Protein 6VWO (pdb70)

Nearest PDB structures (foldseek):
  6vwo-assembly1_A-2  TM=1.003E+00  e=1.305E-88  Escherichia coli K-12
  6vwp-assembly2_C  TM=9.942E-01  e=3.972E-79  Escherichia coli K-12
  6vwp-assembly2_F  TM=9.816E-01  e=2.322E-77  Escherichia coli K-12
  6vwp-assembly2_E  TM=9.776E-01  e=3.978E-77  Escherichia coli K-12
  6vwp-assembly2_D  TM=9.928E-01  e=1.672E-76  Escherichia coli K-12

Solvent-accessible surface area: 16676 Å² total; per-residue (Å²): 127,12,44,0,0,0,0,2,7,1,14,0,8,0,7,0,128,7,89,87,117,5,19,143,132,24,65,15,51,59,20,39,5,55,60,16,105,94,108,45,0,82,50,0,32,85,20,0,80,145,117,139,53,47,76,87,57,54,1,0,8,24,0,1,11,0,0,3,0,1,1,29,25,23,96,51,71,0,0,2,0,0,0,14,24,62,134,68,134,150,57,38,49,3,87,87,0,66,85,26,14,16,116,104,8,24,32,134,80,24,15,39,11,136,16,80,5,0,46,7,0,0,0,30,10,136,102,49,86,38,2,45,0,10,4,8,33,63,6,3,55,0,96,18,138,28,6,20,55,98,3,0,34,36,10,9,0,0,0,2,2,1,32,2,55,59,40,93,140,83,34,24,0,37,116,0,4,72,63,0,2,86,34,0,100,134,83,83,9,14,4,0,3,4,9,5,21,83,73,21,0,57,141,74,40,142,120,11,34,87,13,0,107,77,44,11,5,0,0,4,8,61,56,70,17,0,78,15,1,12,59,56,100,48,14,6,57,0,0,33,83,0,5,87,26,8,18,0,0,1,0,17,0,50,124,89,4,3,26,1,0,0,9,0,12,38,146,22,74,164,156,14,153,97,112,72,58,120,43,62,43,83,88,14,1,60,50,4,57,0,56,0,0,38,87,126,49,16,178,89,44,46,81,2,16,1,39,42,56,37,136,28,67,55,140,91,172,75,122,15,66,16,17,18,31,35,0,0,0,0,0,0,0,50,13,4,6,32,10,34,115,100,120,80,102,174,228,74,61,32,9,1,100,21,6,0,14,111,2,0,118,37,0,9,86,0,16,46,47,0,30,66,45,38,25,6,2,1,101,187,25,54,160

B-factor: mean 46.05, std 16.53, range [21.22, 147.89]

Secondary structure (DSSP, 8-state):
---EEEE---EEEEEEE--HHHHHHTT--TT-EEE--HHHHHHHHHHHHHTT-EEEEEE--HHHHHHHHHHHHH-S-EEEESEEESS--TTSHHHHHHHHS-TTEE-TTPEEESS--EEEEEEE-TTS-EEEEEE-TTTT---GGGS-HHHHHT-S-EEEEGGGG---TT-SHHHHHHHHHHHHHHTTPPEEEE---HHHHTT-HHHHHHHHHHH-SEEEEEHHHHHHHHS-SSHHHHHHHHTTT-SEEEEE-GGG-EEEEEEEEGGG----SSPPPPSSSTTTTTTTTSBPB-GGG-SSEEEEEEEE--SS-SS---S--TTHHHHHHHHHHHHHHHHHHHHHT-----S-SSBHHHHHHHHHHHHHHHHTSSSSS-SS---

Organism: Escherichia coli (strain K12) (NCBI:txid83333)

Radius of gyration: 20.09 Å; Cα contacts (8 Å, |Δi|>4): 888; chains: 1; bounding box: 47×52×55 Å

GO terms:
  GO:0008906 inosine kinase activity (F, EXP)
  GO:0106366 guanosine kinase activity (F, EXP)
  GO:0005515 protein binding (F, IPI)
  GO:0097216 guanosine tetraphosphate binding (F, IDA)
  GO:0008906 inosine kinase activity (F, IDA)
  GO:0106366 guanosine kinase activity (F, IDA)
  GO:0032263 GMP salvage (P, IMP)
  GO:0032264 IMP salvage (P, IMP)

InterPro domains:
  IPR002173 Carbohydrate/purine kinase, PfkB, conserved site [PS00584] (352-365)
  IPR011611 Carbohydrate kinase PfkB [PF00294] (138-293)
  IPR029056 Ribokinase-like [G3DSA:3.40.1190.20] (35-417)
  IPR029056 Ribokinase-like [SSF53613] (36-416)
  IPR046405 Guanosine-inosine kinase [MF_02246] (1-434)
  IPR046405 Guanosine-inosine kinase [NF011655] (1-434)
  IPR052700 Carbohydrate kinase PfkB-like [PTHR43320] (29-299)

Sequence (383 aa):
AAWVVGIDQTLVDIEAKVDDEFIERYGLSAGHSLVIEDDVAEALYQELKQKNLITHQFAGGTIGNTMHNYSVLADDRSVLLGVMCSNIEIGSYAYRYLCNTSSRTDLNYLQGVDGPIGRCFTLIGESGERTFAISPGHMNQLRAESIPEDVIAGASALVLTSYLVRCKPGEPMPEATMKAIEYAKKYNVPVVLTLGTKFVIAENPQWWQQFLKDHVSILAMNEDEAEALTGESDPLLASDKALDWVDLVLCTAGPIGLYMAGFTEDEAKRKTQHPLLPGAIAEFNQYEFSRAMRHKDCQNPLRVYSHIAPYMGGPEKIMNTNGAGDGALAALLHDITANSYHRSNVKFTWLTYSSLAQVCKYANRVSYQVLNQHSPRLTRGLP

Structure (mmCIF, N/CA/C/O backbone):
data_6VWO
#
_entry.id   6VWO
#
_cell.length_a   118.117
_cell.length_b   118.117
_cell.length_c   75.447
_cell.angle_alpha   90.000
_cell.angle_beta   90.000
_cell.angle_gamma   120.000
#
_symmetry.space_group_name_H-M   'P 32 2 1'
#
loop_
_entity.id
_entity.type
_entity.pdbx_description
1 polymer 'Inosine-guanosine kinase'
2 non-polymer "ADENOSINE-5'-DIPHOSPHATE"
3 non-polymer GUANOSINE
4 non-polymer 'POTASSIUM ION'
5 non-polymer 'MAGNESIUM ION'
6 water water
#
loop_
_atom_site.group_PDB
_atom_site.id
_atom_site.type_symbol
_atom_site.label_atom_id
_atom_site.label_alt_id
_atom_site.label_comp_id
_atom_site.label_asym_id
_atom_site.label_entity_id
_atom_site.label_seq_id
_atom_site.pdbx_PDB_ins_code
_atom_site.Cartn_x
_atom_site.Cartn_y
_atom_site.Cartn_z
_atom_site.occupancy
_atom_site.B_iso_or_equiv
_atom_site.auth_seq_id
_atom_site.auth_comp_id
_atom_site.auth_asym_id
_atom_site.auth_atom_id
_atom_site.pdbx_PDB_model_num
ATOM 1 N N . ALA A 1 36 ? 22.128 52.238 20.045 1.00 70.09 33 ALA A N 1
ATOM 2 C CA . ALA A 1 36 ? 22.407 52.275 18.621 1.00 74.46 33 ALA A CA 1
ATOM 3 C C . ALA A 1 36 ? 23.726 51.557 18.316 1.00 65.80 33 ALA A C 1
ATOM 4 O O . ALA A 1 36 ? 23.866 50.933 17.265 1.00 68.79 33 ALA A O 1
ATOM 11 N N . ALA A 1 37 ? 24.685 51.623 19.246 1.00 64.68 34 ALA A N 1
ATOM 12 C CA . ALA A 1 37 ? 25.999 51.011 19.070 1.00 55.49 34 ALA A CA 1
ATOM 13 C C . ALA A 1 37 ? 26.300 50.052 20.220 1.00 49.97 34 ALA A C 1
ATOM 14 O O . ALA A 1 37 ? 26.015 50.355 21.384 1.00 45.71 34 ALA A O 1
ATOM 21 N N . TRP A 1 38 ? 26.870 48.889 19.891 1.00 38.69 35 TRP A N 1
ATOM 22 C CA . TRP A 1 38 ? 27.206 47.904 20.912 1.00 39.30 35 TRP A CA 1
ATOM 23 C C . TRP A 1 38 ? 28.295 46.961 20.408 1.00 38.60 35 TRP A C 1
ATOM 24 O O . TRP A 1 38 ? 28.597 46.891 19.215 1.00 36.01 35 TRP A O 1
ATOM 45 N N . VAL A 1 39 ? 28.900 46.248 21.339 1.00 36.49 36 VAL A N 1
ATOM 46 C CA . VAL A 1 39 ? 29.953 45.288 21.041 1.00 33.30 36 VAL A CA 1
ATOM 47 C C . VAL A 1 39 ? 29.446 43.918 21.457 1.00 29.96 36 VAL A C 1
ATOM 48 O O . VAL A 1 39 ? 28.624 43.798 22.365 1.00 32.13 36 VAL A O 1
ATOM 61 N N . VAL A 1 40 ? 29.891 42.881 20.747 1.00 30.20 37 VAL A N 1
ATOM 62 C CA . VAL A 1 40 ? 29.459 41.513 21.018 1.00 26.85 37 VAL A CA 1
ATOM 63 C C . VAL A 1 40 ? 30.686 40.644 21.272 1.00 31.83 37 VAL A C 1
ATOM 64 O O . VAL A 1 40 ? 31.709 40.788 20.589 1.00 30.82 37 VAL A O 1
ATOM 77 N N . GLY A 1 41 ? 30.572 39.750 22.238 1.00 32.77 38 GLY A N 1
ATOM 78 C CA . GLY A 1 41 ? 31.651 38.831 22.566 1.00 29.19 38 GLY A CA 1
ATOM 79 C C . GLY A 1 41 ? 31.150 37.418 22.753 1.00 29.04 38 GLY A C 1
ATOM 80 O O . GLY A 1 41 ? 30.002 37.187 23.136 1.00 30.85 38 GLY A O 1
ATOM 84 N N . ILE A 1 42 ? 32.024 36.459 22.477 1.00 29.01 39 ILE A N 1
ATOM 85 C CA . ILE A 1 42 ? 31.750 35.056 22.755 1.00 25.62 39 ILE A CA 1
ATOM 86 C C . ILE A 1 42 ? 32.714 34.596 23.842 1.00 29.45 39 ILE A C 1
ATOM 87 O O . ILE A 1 42 ? 33.934 34.746 23.697 1.00 30.48 39 ILE A O 1
ATOM 103 N N . ASP A 1 43 ? 32.182 34.004 24.893 1.00 32.73 40 ASP A N 1
ATOM 104 C CA . ASP A 1 43 ? 33.007 33.466 25.945 1.00 31.50 40 ASP A CA 1
ATOM 105 C C . ASP A 1 43 ? 32.556 32.063 26.300 1.00 31.57 40 ASP A C 1
ATOM 106 O O . ASP A 1 43 ? 31.446 31.630 25.980 1.00 31.01 40 ASP A O 1
ATOM 115 N N . GLN A 1 44 ? 33.448 31.363 26.983 1.00 30.61 41 GLN A N 1
ATOM 116 C CA . GLN A 1 44 ? 33.105 30.168 27.739 1.00 29.31 41 GLN A CA 1
ATOM 117 C C . GLN A 1 44 ? 32.654 30.651 29.113 1.00 31.23 41 GLN A C 1
ATOM 118 O O . GLN A 1 44 ? 33.447 31.243 29.849 1.00 30.14 41 GLN A O 1
ATOM 132 N N . THR A 1 45 ? 31.379 30.439 29.443 1.00 30.33 42 THR A N 1
ATOM 133 C CA . THR A 1 45 ? 30.840 30.964 30.693 1.00 30.09 42 THR A CA 1
ATOM 134 C C . THR A 1 45 ? 31.559 30.333 31.877 1.00 28.35 42 THR A C 1
ATOM 135 O O . THR A 1 45 ? 31.498 29.114 32.077 1.00 30.75 42 THR A O 1
ATOM 146 N N . LEU A 1 46 ? 32.217 31.175 32.681 1.00 31.13 43 LEU A N 1
ATOM 147 C CA . LEU A 1 46 ? 33.098 30.748 33.755 1.00 30.88 43 LEU A CA 1
ATOM 148 C C . LEU A 1 46 ? 32.878 31.598 35.000 1.00 29.03 43 LEU A C 1
ATOM 149 O O . LEU A 1 46 ? 32.768 32.824 34.906 1.00 28.56 43 LEU A O 1
ATOM 165 N N . VAL A 1 47 ? 32.846 30.944 36.156 1.00 28.50 44 VAL A N 1
ATOM 166 C CA . VAL A 1 47 ? 33.009 31.597 37.453 1.00 30.30 44 VAL A CA 1
ATOM 167 C C . VAL A 1 47 ? 34.424 31.333 37.947 1.00 30.59 44 VAL A C 1
ATOM 168 O O . VAL A 1 47 ? 34.897 30.190 37.904 1.00 32.29 44 VAL A O 1
ATOM 181 N N . ASP A 1 48 ? 35.100 32.385 38.398 1.00 30.83 45 ASP A N 1
ATOM 182 C CA . ASP A 1 48 ? 36.424 32.266 38.999 1.00 26.04 45 ASP A CA 1
ATOM 183 C C . ASP A 1 48 ? 36.314 31.969 40.492 1.00 31.50 45 ASP A C 1
ATOM 184 O O . ASP A 1 48 ? 35.604 32.670 41.232 1.00 29.78 45 ASP A O 1
ATOM 193 N N . ILE A 1 49 ? 37.032 30.938 40.929 1.00 29.49 46 ILE A N 1
ATOM 194 C CA . ILE A 1 49 ? 37.150 30.545 42.332 1.00 29.73 46 ILE A CA 1
ATOM 195 C C . ILE A 1 49 ? 38.623 30.701 42.689 1.00 34.38 46 ILE A C 1
ATOM 196 O O . ILE A 1 49 ? 39.463 29.935 42.200 1.00 32.36 46 ILE A O 1
ATOM 212 N N . GLU A 1 50 ? 38.943 31.687 43.520 1.00 33.09 47 GLU A N 1
ATOM 213 C CA . GLU A 1 50 ? 40.328 32.082 43.760 1.00 31.03 47 GLU A CA 1
ATOM 214 C C . GLU A 1 50 ? 40.814 31.571 45.107 1.00 32.00 47 GLU A C 1
ATOM 215 O O . GLU A 1 50 ? 40.058 31.523 46.081 1.00 31.95 47 GLU A O 1
ATOM 227 N N . ALA A 1 51 ? 42.076 31.158 45.142 1.00 32.50 48 ALA A N 1
ATOM 228 C CA . ALA A 1 51 ? 42.683 30.634 46.361 1.00 36.91 48 ALA A CA 1
ATOM 229 C C . ALA A 1 51 ? 44.190 30.800 46.267 1.00 40.20 48 ALA A C 1
ATOM 230 O O . ALA A 1 51 ? 44.761 30.727 45.170 1.00 40.19 48 ALA A O 1
ATOM 237 N N . LYS A 1 52 ? 44.818 31.074 47.411 1.00 37.17 49 LYS A N 1
ATOM 238 C CA . LYS A 1 52 ? 46.270 31.020 47.540 1.00 41.10 49 LYS A CA 1
ATOM 239 C C . LYS A 1 52 ? 46.650 29.645 48.078 1.00 45.50 49 LYS A C 1
ATOM 240 O O . LYS A 1 52 ? 46.041 29.168 49.038 1.00 44.66 49 LYS A O 1
ATOM 259 N N . VAL A 1 53 ? 47.638 29.003 47.449 1.00 43.59 50 VAL A N 1
ATOM 260 C CA . VAL A 1 53 ? 47.978 27.614 47.738 1.00 52.63 50 VAL A CA 1
ATOM 261 C C . VAL A 1 53 ? 49.490 27.422 47.688 1.00 55.16 50 VAL A C 1
ATOM 262 O O . VAL A 1 53 ? 50.237 28.279 47.206 1.00 52.56 50 VAL A O 1
ATOM 275 N N . ASP A 1 54 ? 49.928 26.257 48.184 1.00 58.15 51 ASP A N 1
ATOM 276 C CA . ASP A 1 54 ? 51.328 25.879 48.224 1.00 57.30 51 ASP A CA 1
ATOM 277 C C . ASP A 1 54 ? 51.783 25.349 46.868 1.00 58.79 51 ASP A C 1
ATOM 278 O O . ASP A 1 54 ? 50.975 25.003 46.000 1.00 60.48 51 ASP A O 1
ATOM 287 N N . ASP A 1 55 ? 53.105 25.231 46.713 1.00 64.87 52 ASP A N 1
ATOM 288 C CA . ASP A 1 55 ? 53.651 24.566 45.535 1.00 61.58 52 ASP A CA 1
ATOM 289 C C . ASP A 1 55 ? 53.261 23.093 45.503 1.00 63.34 52 ASP A C 1
ATOM 290 O O . ASP A 1 55 ? 53.078 22.520 44.421 1.00 64.05 52 ASP A O 1
ATOM 299 N N . GLU A 1 56 ? 53.113 22.466 46.672 1.00 57.10 53 GLU A N 1
ATOM 300 C CA . GLU A 1 56 ? 52.697 21.068 46.701 1.00 64.46 53 GLU A CA 1
ATOM 301 C C . GLU A 1 56 ? 51.259 20.910 46.220 1.00 58.99 53 GLU A C 1
ATOM 302 O O . GLU A 1 56 ? 50.890 19.850 45.704 1.00 57.95 53 GLU A O 1
ATOM 314 N N . PHE A 1 57 ? 50.440 21.952 46.371 1.00 56.80 54 PHE A N 1
ATOM 315 C CA . PHE A 1 57 ? 49.065 21.892 45.886 1.00 53.90 54 PHE A CA 1
ATOM 316 C C . PHE A 1 57 ? 49.025 21.831 44.360 1.00 52.53 54 PHE A C 1
ATOM 317 O O . PHE A 1 57 ? 48.272 21.038 43.779 1.00 48.39 54 PHE A O 1
ATOM 334 N N . ILE A 1 58 ? 49.835 22.653 43.694 1.00 49.90 55 ILE A N 1
ATOM 335 C CA . ILE A 1 58 ? 49.828 22.684 42.234 1.00 53.34 55 ILE A CA 1
ATOM 336 C C . ILE A 1 58 ? 50.231 21.325 41.671 1.00 52.65 55 ILE A C 1
ATOM 337 O O . ILE A 1 58 ? 49.602 20.812 40.736 1.00 50.75 55 ILE A O 1
ATOM 353 N N . GLU A 1 59 ? 51.275 20.713 42.242 1.00 60.31 56 GLU A N 1
ATOM 354 C CA . GLU A 1 59 ? 51.748 19.424 41.747 1.00 58.27 56 GLU A CA 1
ATOM 355 C C . GLU A 1 59 ? 50.716 18.326 41.966 1.00 56.77 56 GLU A C 1
ATOM 356 O O . GLU A 1 59 ? 50.534 17.460 41.104 1.00 55.42 56 GLU A O 1
ATOM 368 N N . ARG A 1 60 ? 50.029 18.346 43.110 1.00 54.51 57 ARG A N 1
ATOM 369 C CA . ARG A 1 60 ? 49.131 17.253 43.456 1.00 51.99 57 ARG A CA 1
ATOM 370 C C . ARG A 1 60 ? 47.973 17.127 42.476 1.00 50.26 57 ARG A C 1
ATOM 371 O O . ARG A 1 60 ? 47.386 16.043 42.371 1.00 55.32 57 ARG A O 1
ATOM 392 N N . TYR A 1 61 ? 47.639 18.188 41.738 1.00 49.78 58 TYR A N 1
ATOM 393 C CA . TYR A 1 61 ? 46.538 18.145 40.782 1.00 54.97 58 TYR A CA 1
ATOM 394 C C . TYR A 1 61 ? 47.008 18.244 39.333 1.00 52.00 58 TYR A C 1
ATOM 395 O O . TYR A 1 61 ? 46.197 18.511 38.437 1.00 47.36 58 TYR A O 1
ATOM 413 N N . GLY A 1 62 ? 48.296 18.017 39.088 1.00 53.06 59 GLY A N 1
ATOM 414 C CA . GLY A 1 62 ? 48.793 17.894 37.735 1.00 56.28 59 GLY A CA 1
ATOM 415 C C . GLY A 1 62 ? 48.942 19.189 36.979 1.00 58.36 59 GLY A C 1
ATOM 416 O O . GLY A 1 62 ? 48.976 19.176 35.743 1.00 58.05 59 GLY A O 1
ATOM 420 N N . LEU A 1 63 ? 49.051 20.303 37.682 1.00 53.88 60 LEU A N 1
ATOM 421 C CA . LEU A 1 63 ? 49.076 21.624 37.081 1.00 55.29 60 LEU A CA 1
ATOM 422 C C . LEU A 1 63 ? 50.509 22.099 36.921 1.00 56.59 60 LEU A C 1
ATOM 423 O O . LEU A 1 63 ? 51.447 21.532 37.486 1.00 57.13 60 LEU A O 1
ATOM 439 N N . SER A 1 64 ? 50.666 23.163 36.134 1.00 57.19 61 SER A N 1
ATOM 440 C CA . SER A 1 64 ? 51.951 23.832 35.952 1.00 53.80 61 SER A CA 1
ATOM 441 C C . SER A 1 64 ? 51.746 25.321 36.162 1.00 52.03 61 SER A C 1
ATOM 442 O O . SER A 1 64 ? 50.792 25.896 35.621 1.00 50.54 61 SER A O 1
ATOM 450 N N . ALA A 1 65 ? 52.642 25.939 36.920 1.00 46.55 62 ALA A N 1
ATOM 451 C CA . ALA A 1 65 ? 52.499 27.346 37.247 1.00 43.18 62 ALA A CA 1
ATOM 452 C C . ALA A 1 65 ? 52.429 28.185 35.982 1.00 49.22 62 ALA A C 1
ATOM 453 O O . ALA A 1 65 ? 53.136 27.929 35.003 1.00 49.77 62 ALA A O 1
ATOM 460 N N . GLY A 1 66 ? 51.562 29.191 36.003 1.00 48.09 63 GLY A N 1
ATOM 461 C CA . GLY A 1 66 ? 51.427 30.110 34.897 1.00 47.16 63 GLY A CA 1
ATOM 462 C C . GLY A 1 66 ? 50.649 29.594 33.715 1.00 38.34 63 GLY A C 1
ATOM 463 O O . GLY A 1 66 ? 50.528 30.313 32.713 1.00 45.48 63 GLY A O 1
ATOM 467 N N . HIS A 1 67 ? 50.125 28.377 33.781 1.00 38.32 64 HIS A N 1
ATOM 468 C CA . HIS A 1 67 ? 49.325 27.827 32.699 1.00 37.96 64 HIS A CA 1
ATOM 469 C C . HIS A 1 67 ? 47.833 27.999 32.976 1.00 36.08 64 HIS A C 1
ATOM 470 O O . HIS A 1 67 ? 47.391 28.134 34.121 1.00 36.24 64 HIS A O 1
ATOM 484 N N . SER A 1 68 ? 47.063 27.940 31.908 1.00 30.42 65 SER A N 1
ATOM 485 C CA . SER A 1 68 ? 45.632 27.659 31.959 1.00 30.71 65 SER A CA 1
ATOM 486 C C . SER A 1 68 ? 45.460 26.248 31.412 1.00 34.60 65 SER A C 1
ATOM 487 O O . SER A 1 68 ? 45.713 25.996 30.225 1.00 35.49 65 SER A O 1
ATOM 495 N N . LEU A 1 69 ? 45.001 25.333 32.261 1.00 33.38 66 LEU A N 1
ATOM 496 C CA . LEU A 1 69 ? 44.867 23.929 31.895 1.00 35.94 66 LEU A CA 1
ATOM 497 C C . LEU A 1 69 ? 43.459 23.434 32.173 1.00 34.77 66 LEU A C 1
ATOM 498 O O . LEU A 1 69 ? 42.889 23.721 33.225 1.00 35.07 66 LEU A O 1
ATOM 514 N N . VAL A 1 70 ? 42.900 22.687 31.228 1.00 34.92 67 VAL A N 1
ATOM 515 C CA . VAL A 1 70 ? 41.632 22.007 31.465 1.00 34.23 67 VAL A CA 1
ATOM 516 C C . VAL A 1 70 ? 41.910 20.754 32.282 1.00 39.15 67 VAL A C 1
ATOM 517 O O . VAL A 1 70 ? 42.866 20.027 32.008 1.00 40.98 67 VAL A O 1
ATOM 530 N N . ILE A 1 71 ? 41.092 20.500 33.299 1.00 37.57 68 ILE A N 1
ATOM 531 C CA . ILE A 1 71 ? 41.268 19.327 34.148 1.00 36.40 68 ILE A CA 1
ATOM 532 C C . ILE A 1 71 ? 40.024 18.451 34.062 1.00 36.64 68 ILE A C 1
ATOM 533 O O . ILE A 1 71 ? 38.938 18.899 33.686 1.00 38.54 68 ILE A O 1
ATOM 549 N N . GLU A 1 72 ? 40.203 17.174 34.397 1.00 40.66 69 GLU A N 1
ATOM 550 C CA . GLU A 1 72 ? 39.102 16.226 34.391 1.00 42.97 69 GLU A CA 1
ATOM 551 C C . GLU A 1 72 ? 38.187 16.445 35.592 1.00 46.23 69 GLU A C 1
ATOM 552 O O . GLU A 1 72 ? 38.565 17.056 36.598 1.00 38.28 69 GLU A O 1
ATOM 564 N N . ASP A 1 73 ? 36.969 15.908 35.479 1.00 46.37 70 ASP A N 1
ATOM 565 C CA . ASP A 1 73 ? 35.941 16.163 36.483 1.00 46.10 70 ASP A CA 1
ATOM 566 C C . ASP A 1 73 ? 36.331 15.623 37.856 1.00 50.40 70 ASP A C 1
ATOM 567 O O . ASP A 1 73 ? 36.077 16.273 38.880 1.00 44.76 70 ASP A O 1
ATOM 576 N N . ASP A 1 74 ? 36.938 14.435 37.908 1.00 46.74 71 ASP A N 1
ATOM 577 C CA . ASP A 1 74 ? 37.296 13.864 39.205 1.00 47.48 71 ASP A CA 1
ATOM 578 C C . ASP A 1 74 ? 38.404 14.667 39.879 1.00 44.71 71 ASP A C 1
ATOM 579 O O . ASP A 1 74 ? 38.411 14.812 41.108 1.00 46.75 71 ASP A O 1
ATOM 588 N N . VAL A 1 75 ? 39.335 15.208 39.088 1.00 47.20 72 VAL A N 1
ATOM 589 C CA . VAL A 1 75 ? 40.379 16.066 39.640 1.00 41.85 72 VAL A CA 1
ATOM 590 C C . VAL A 1 75 ? 39.786 17.377 40.136 1.00 40.54 72 VAL A C 1
ATOM 591 O O . VAL A 1 75 ? 40.157 17.876 41.206 1.00 42.82 72 VAL A O 1
ATOM 604 N N . ALA A 1 76 ? 38.859 17.956 39.366 1.00 42.24 73 ALA A N 1
ATOM 605 C CA . ALA A 1 76 ? 38.222 19.205 39.778 1.00 39.37 73 ALA A CA 1
ATOM 606 C C . ALA A 1 76 ? 37.510 19.045 41.115 1.00 41.31 73 ALA A C 1
ATOM 607 O O . ALA A 1 76 ? 37.575 19.935 41.973 1.00 38.88 73 ALA A O 1
ATOM 614 N N . GLU A 1 77 ? 36.838 17.912 41.316 1.00 41.74 74 GLU A N 1
ATOM 615 C CA . GLU A 1 77 ? 36.107 17.706 42.565 1.00 47.24 74 GLU A CA 1
ATOM 616 C C . GLU A 1 77 ? 37.059 17.574 43.747 1.00 45.36 74 GLU A C 1
ATOM 617 O O . GLU A 1 77 ? 36.836 18.183 44.800 1.00 45.32 74 GLU A O 1
ATOM 629 N N . ALA A 1 78 ? 38.141 16.805 43.591 1.00 41.42 75 ALA A N 1
ATOM 630 C CA . ALA A 1 78 ? 39.113 16.689 44.679 1.00 50.23 75 ALA A CA 1
ATOM 631 C C . ALA A 1 78 ? 39.771 18.034 44.971 1.00 47.43 75 ALA A C 1
ATOM 632 O O . ALA A 1 78 ? 39.968 18.407 46.136 1.00 40.63 75 ALA A O 1
ATOM 639 N N . LEU A 1 79 ? 40.142 18.765 43.919 1.00 41.08 76 LEU A N 1
ATOM 640 C CA . LEU A 1 79 ? 40.737 20.084 44.091 1.00 39.48 76 LEU A CA 1
ATOM 641 C C . LEU A 1 79 ? 39.779 21.012 44.820 1.00 36.21 76 LEU A C 1
ATOM 642 O O . LEU A 1 79 ? 40.164 21.710 45.761 1.00 39.39 76 LEU A O 1
ATOM 658 N N . TYR A 1 80 ? 38.520 21.017 44.399 1.00 35.57 77 TYR A N 1
ATOM 659 C CA . TYR A 1 80 ? 37.518 21.877 45.018 1.00 42.87 77 TYR A CA 1
ATOM 660 C C . TYR A 1 80 ? 37.275 21.481 46.468 1.00 43.38 77 TYR A C 1
ATOM 661 O O . TYR A 1 80 ? 37.273 22.330 47.363 1.00 38.40 77 TYR A O 1
ATOM 679 N N . GLN A 1 81 ? 37.067 20.189 46.713 1.00 46.41 78 GLN A N 1
ATOM 680 C CA . GLN A 1 81 ? 36.812 19.709 48.069 1.00 47.18 78 GLN A CA 1
ATOM 681 C C . GLN A 1 81 ? 37.963 20.071 49.001 1.00 47.02 78 GLN A C 1
ATOM 682 O O . GLN A 1 81 ? 37.743 20.430 50.163 1.00 44.44 78 GLN A O 1
ATOM 696 N N . GLU A 1 82 ? 39.200 20.030 48.501 1.00 38.69 79 GLU A N 1
ATOM 697 C CA . GLU A 1 82 ? 40.326 20.403 49.344 1.00 44.92 79 GLU A CA 1
ATOM 698 C C . GLU A 1 82 ? 40.338 21.903 49.640 1.00 49.84 79 GLU A C 1
ATOM 699 O O . GLU A 1 82 ? 40.699 22.321 50.749 1.00 47.40 79 GLU A O 1
ATOM 711 N N . LEU A 1 83 ? 39.962 22.734 48.662 1.00 40.33 80 LEU A N 1
ATOM 712 C CA . LEU A 1 83 ? 39.915 24.175 48.906 1.00 37.93 80 LEU A CA 1
ATOM 713 C C . LEU A 1 83 ? 38.883 24.522 49.974 1.00 42.98 80 LEU A C 1
ATOM 714 O O . LEU A 1 83 ? 39.111 25.407 50.813 1.00 44.58 80 LEU A O 1
ATOM 730 N N . LYS A 1 84 ? 37.725 23.862 49.928 1.00 41.60 81 LYS A N 1
ATOM 731 C CA . LYS A 1 84 ? 36.696 24.074 50.939 1.00 49.20 81 LYS A CA 1
ATOM 732 C C . LYS A 1 84 ? 37.138 23.515 52.289 1.00 52.27 81 LYS A C 1
ATOM 733 O O . LYS A 1 84 ? 37.116 24.222 53.304 1.00 48.26 81 LYS A O 1
ATOM 752 N N . GLN A 1 85 ? 37.570 22.255 52.310 1.00 51.19 82 GLN A N 1
ATOM 753 C CA . GLN A 1 85 ? 38.014 21.633 53.552 1.00 51.16 82 GLN A CA 1
ATOM 754 C C . GLN A 1 85 ? 38.990 22.532 54.299 1.00 57.51 82 GLN A C 1
ATOM 755 O O . GLN A 1 85 ? 38.849 22.758 55.507 1.00 52.71 82 GLN A O 1
ATOM 769 N N . LYS A 1 86 ? 39.984 23.060 53.595 1.00 45.73 83 LYS A N 1
ATOM 770 C CA . LYS A 1 86 ? 41.026 23.850 54.223 1.00 44.84 83 LYS A CA 1
ATOM 771 C C . LYS A 1 86 ? 40.723 25.342 54.215 1.00 43.05 83 LYS A C 1
ATOM 772 O O . LYS A 1 86 ? 41.619 26.144 54.511 1.00 43.95 83 LYS A O 1
ATOM 791 N N . ASN A 1 87 ? 39.484 25.727 53.902 1.00 43.98 84 ASN A N 1
ATOM 792 C CA . ASN A 1 87 ? 39.061 27.130 53.887 1.00 44.20 84 ASN A CA 1
ATOM 793 C C . ASN A 1 87 ? 40.080 28.014 53.166 1.00 48.04 84 ASN A C 1
ATOM 794 O O . ASN A 1 87 ? 40.533 29.039 53.678 1.00 45.18 84 ASN A O 1
ATOM 805 N N . LEU A 1 88 ? 40.429 27.625 51.938 1.00 42.31 85 LEU A N 1
ATOM 806 C CA . LEU A 1 88 ? 41.412 28.375 51.166 1.00 43.16 85 LEU A CA 1
ATOM 807 C C . LEU A 1 88 ? 40.797 29.329 50.140 1.00 38.83 85 LEU A C 1
ATOM 808 O O . LEU A 1 88 ? 41.522 30.155 49.583 1.00 39.33 85 LEU A O 1
ATOM 824 N N . ILE A 1 89 ? 39.494 29.244 49.882 1.00 38.07 86 ILE A N 1
ATOM 825 C CA . ILE A 1 89 ? 38.870 30.099 48.872 1.00 36.50 86 ILE A CA 1
ATOM 826 C C . ILE A 1 89 ? 38.808 31.523 49.408 1.00 44.02 86 ILE A C 1
ATOM 827 O O . ILE A 1 89 ? 38.211 31.787 50.457 1.00 39.64 86 ILE A O 1
ATOM 843 N N . THR A 1 90 ? 39.422 32.452 48.690 1.00 34.37 87 THR A N 1
ATOM 844 C CA . THR A 1 90 ? 39.444 33.851 49.100 1.00 35.36 87 THR A CA 1
ATOM 845 C C . THR A 1 90 ? 38.395 34.700 48.397 1.00 42.21 87 THR A C 1
ATOM 846 O O . THR A 1 90 ? 37.913 35.671 48.982 1.00 36.52 87 THR A O 1
ATOM 857 N N . HIS A 1 91 ? 38.040 34.371 47.158 1.00 35.80 88 HIS A N 1
ATOM 858 C CA . HIS A 1 91 ? 37.080 35.152 46.382 1.00 43.66 88 HIS A CA 1
ATOM 859 C C . HIS A 1 91 ? 36.379 34.225 45.399 1.00 35.46 88 HIS A C 1
ATOM 860 O O . HIS A 1 91 ? 36.956 33.224 44.962 1.00 31.74 88 HIS A O 1
ATOM 874 N N . GLN A 1 92 ? 35.130 34.546 45.066 1.00 31.96 89 GLN A N 1
ATOM 875 C CA . GLN A 1 92 ? 34.420 33.933 43.949 1.00 35.34 89 GLN A CA 1
ATOM 876 C C . GLN A 1 92 ? 33.738 35.031 43.150 1.00 33.93 89 GLN A C 1
ATOM 877 O O . GLN A 1 92 ? 33.117 35.930 43.725 1.00 32.40 89 GLN A O 1
ATOM 891 N N . PHE A 1 93 ? 33.835 34.964 41.821 1.00 29.54 90 PHE A N 1
ATOM 892 C CA . PHE A 1 93 ? 33.253 36.024 41.015 1.00 27.37 90 PHE A CA 1
ATOM 893 C C . PHE A 1 93 ? 33.205 35.560 39.563 1.00 28.13 90 PHE A C 1
ATOM 894 O O . PHE A 1 93 ? 34.043 34.760 39.130 1.00 28.98 90 PHE A O 1
ATOM 911 N N . ALA A 1 94 ? 32.215 36.060 38.825 1.00 26.44 91 ALA A N 1
ATOM 912 C CA . ALA A 1 94 ? 32.173 35.837 37.385 1.00 25.11 91 ALA A CA 1
ATOM 913 C C . ALA A 1 94 ? 33.539 36.112 36.765 1.00 29.26 91 ALA A C 1
ATOM 914 O O . ALA A 1 94 ? 34.187 37.124 37.065 1.00 26.78 91 ALA A O 1
ATOM 921 N N . GLY A 1 95 ? 33.969 35.207 35.889 1.00 29.05 92 GLY A N 1
ATOM 922 C CA . GLY A 1 95 ? 35.250 35.292 35.225 1.00 25.06 92 GLY A CA 1
ATOM 923 C C . GLY A 1 95 ? 35.112 35.068 33.730 1.00 25.22 92 GLY A C 1
ATOM 924 O O . GLY A 1 95 ? 34.093 35.408 33.115 1.00 26.89 92 GLY A O 1
ATOM 928 N N . GLY A 1 96 ? 36.172 34.492 33.142 1.00 27.94 93 GLY A N 1
ATOM 929 C CA . GLY A 1 96 ? 36.225 34.291 31.699 1.00 28.77 93 GLY A CA 1
ATOM 930 C C . GLY A 1 96 ? 36.820 35.475 30.955 1.00 28.44 93 GLY A C 1
ATOM 931 O O . GLY A 1 96 ? 36.424 36.625 31.201 1.00 25.57 93 GLY A O 1
ATOM 935 N N . THR A 1 97 ? 37.756 35.232 30.021 1.00 27.16 94 THR A N 1
ATOM 936 C CA . THR A 1 97 ? 38.428 36.350 29.366 1.00 27.03 94 THR A CA 1
ATOM 937 C C . THR A 1 97 ? 37.415 37.309 28.737 1.00 28.30 94 THR A C 1
ATOM 938 O O . THR A 1 97 ? 37.493 38.534 28.910 1.00 28.47 94 THR A O 1
ATOM 949 N N . ILE A 1 98 ? 36.460 36.767 27.983 1.00 27.71 95 ILE A N 1
ATOM 950 C CA . ILE A 1 98 ? 35.581 37.651 27.226 1.00 28.30 95 ILE A CA 1
ATOM 951 C C . ILE A 1 98 ? 34.448 38.177 28.117 1.00 24.37 95 ILE A C 1
ATOM 952 O O . ILE A 1 98 ? 34.032 39.334 27.984 1.00 28.02 95 ILE A O 1
ATOM 968 N N . GLY A 1 99 ? 33.930 37.342 29.008 1.00 28.31 96 GLY A N 1
ATOM 969 C CA . GLY A 1 99 ? 33.035 37.851 30.039 1.00 31.43 96 GLY A CA 1
ATOM 970 C C . GLY A 1 99 ? 33.627 39.041 30.768 1.00 31.34 96 GLY A C 1
ATOM 971 O O . GLY A 1 99 ? 32.984 40.083 30.904 1.00 27.47 96 GLY A O 1
ATOM 975 N N . ASN A 1 100 ? 34.88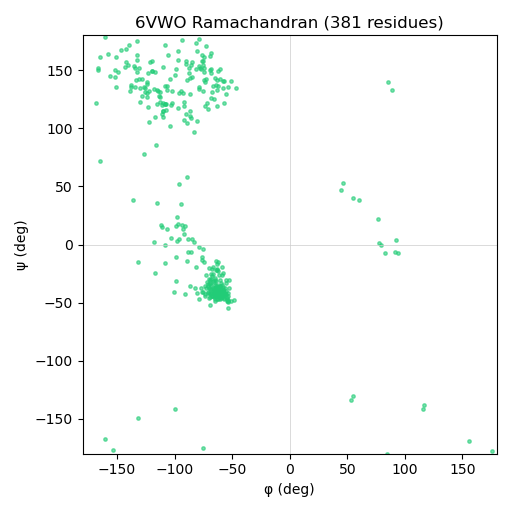6 38.916 31.207 1.00 26.48 97 ASN A N 1
ATOM 976 C CA . ASN A 1 100 ? 35.541 40.034 31.883 1.00 25.54 97 ASN A CA 1
ATOM 977 C C . ASN A 1 100 ? 35.613 41.261 30.990 1.00 29.37 97 ASN A C 1
ATOM 978 O O . ASN A 1 100 ? 35.419 42.388 31.449 1.00 24.93 97 ASN A O 1
ATOM 989 N N . THR A 1 101 ? 35.925 41.067 29.709 1.00 25.72 98 THR A N 1
ATOM 990 C CA . THR A 1 101 ? 36.151 42.196 28.822 1.00 26.45 98 THR A CA 1
ATOM 991 C C . THR A 1 101 ? 34.833 42.882 28.462 1.00 23.00 98 THR A C 1
ATOM 992 O O . THR A 1 101 ? 34.783 44.112 28.356 1.00 26.65 98 THR A O 1
ATOM 1003 N N . MET A 1 102 ? 33.755 42.110 28.303 1.00 24.91 99 MET A N 1
ATOM 1004 C CA . MET A 1 102 ? 32.451 42.720 28.037 1.00 27.74 99 MET A CA 1
ATOM 1005 C C . MET A 1 102 ? 31.931 43.461 29.268 1.00 27.79 99 MET A C 1
ATOM 1006 O O . MET A 1 102 ? 31.378 44.562 29.152 1.00 27.44 99 MET A O 1
ATOM 1020 N N . HIS A 1 103 ? 32.105 42.854 30.437 1.00 26.43 100 HIS A N 1
ATOM 1021 C CA . HIS A 1 103 ? 31.813 43.488 31.714 1.00 25.96 100 HIS A CA 1
ATOM 1022 C C . HIS A 1 103 ? 32.530 44.818 31.836 1.00 29.44 100 HIS A C 1
ATOM 1023 O O . HIS A 1 103 ? 31.904 45.852 32.063 1.00 27.59 100 HIS A O 1
ATOM 1037 N N . ASN A 1 104 ? 33.850 44.812 31.664 1.00 24.70 101 ASN A N 1
ATOM 1038 C CA . ASN A 1 104 ? 34.634 46.028 31.803 1.00 26.72 101 ASN A CA 1
ATOM 1039 C C . ASN A 1 104 ? 34.293 47.071 30.752 1.00 27.98 101 ASN A C 1
ATOM 1040 O O . ASN A 1 104 ? 34.278 48.268 31.061 1.00 28.44 101 ASN A O 1
ATOM 1051 N N . TYR A 1 105 ? 34.061 46.657 29.503 1.00 28.20 102 TYR A N 1
ATOM 1052 C CA . TYR A 1 105 ? 33.579 47.593 28.494 1.00 28.47 102 TYR A CA 1
ATOM 1053 C C . TYR A 1 105 ? 32.319 48.318 28.983 1.00 28.21 102 TYR A C 1
ATOM 1054 O O . TYR A 1 105 ? 32.227 49.550 28.916 1.00 29.29 102 TYR A O 1
ATOM 1072 N N . SER A 1 106 ? 31.337 47.557 29.475 1.00 27.90 103 SER A N 1
ATOM 1073 C CA . SER A 1 106 ? 30.061 48.152 29.863 1.00 31.62 103 SER A CA 1
ATOM 1074 C C . SER A 1 106 ? 30.191 49.025 31.105 1.00 33.11 103 SER A C 1
ATOM 1075 O O . SER A 1 106 ? 29.459 50.008 31.245 1.00 34.95 103 SER A O 1
ATOM 1083 N N . VAL A 1 107 ? 31.118 48.694 32.005 1.00 29.05 104 VAL A N 1
ATOM 1084 C CA . VAL A 1 107 ? 31.382 49.559 33.151 1.00 30.57 104 VAL A CA 1
ATOM 1085 C C . VAL A 1 107 ? 32.035 50.850 32.686 1.00 34.73 104 VAL A C 1
ATOM 1086 O O . VAL A 1 107 ? 31.660 51.938 33.122 1.00 36.95 104 VAL A O 1
ATOM 1099 N N . LEU A 1 108 ? 32.995 50.756 31.764 1.00 29.51 105 LEU A N 1
ATOM 1100 C CA . LEU A 1 108 ? 33.711 51.942 31.313 1.00 30.69 105 LEU A CA 1
ATOM 1101 C C . LEU A 1 108 ? 32.820 52.855 30.485 1.00 35.83 105 LEU A C 1
ATOM 1102 O O . LEU A 1 108 ? 32.823 54.075 30.672 1.00 42.83 105 LEU A O 1
ATOM 1118 N N . ALA A 1 109 ? 32.082 52.283 29.543 1.00 36.02 106 ALA A N 1
ATOM 1119 C CA . ALA A 1 109 ? 31.294 53.043 28.586 1.00 38.33 106 ALA A CA 1
ATOM 1120 C C . ALA A 1 109 ? 29.889 53.339 29.083 1.00 37.47 106 ALA A C 1
ATOM 1121 O O . ALA A 1 109 ? 29.219 54.194 28.507 1.00 40.90 106 ALA A O 1
ATOM 1128 N N . ASP A 1 110 ? 29.444 52.667 30.126 1.00 34.71 107 ASP A N 1
ATOM 1129 C CA . ASP A 1 110 ? 28.059 52.676 30.553 1.00 37.95 107 ASP A CA 1
ATOM 1130 C C . ASP A 1 110 ? 27.152 52.526 29.343 1.00 42.79 107 ASP A C 1
ATOM 1131 O O . ASP A 1 110 ? 26.194 53.279 29.153 1.00 35.52 107 ASP A O 1
ATOM 1140 N N . ASP A 1 111 ? 27.499 51.555 28.493 1.00 38.58 108 ASP A N 1
ATOM 1141 C CA . ASP A 1 111 ? 26.746 51.266 27.272 1.00 38.72 108 ASP A CA 1
ATOM 1142 C C . ASP A 1 111 ? 26.667 49.756 27.109 1.00 36.98 108 ASP A C 1
ATOM 1143 O O . ASP A 1 111 ? 27.301 48.989 27.843 1.00 32.97 108 ASP A O 1
ATOM 1152 N N . ARG A 1 112 ? 25.866 49.330 26.151 1.00 33.67 109 ARG A N 1
ATOM 1153 C CA . ARG A 1 112 ? 25.480 47.931 26.046 1.00 30.05 109 ARG A CA 1
ATOM 1154 C C . ARG A 1 112 ? 26.595 47.099 25.414 1.00 30.87 109 ARG A C 1
ATOM 1155 O O . ARG A 1 112 ? 27.183 47.491 24.398 1.00 30.85 109 ARG A O 1
ATOM 1176 N N . SER A 1 113 ? 26.879 45.955 26.023 1.00 29.53 110 SER A N 1
ATOM 1177 C CA . SER A 1 113 ? 27.621 44.873 25.394 1.00 33.32 110 SER A CA 1
ATOM 1178 C C . SER A 1 113 ? 26.717 43.650 25.417 1.00 28.26 110 SER A C 1
ATOM 1179 O O . SER A 1 113 ? 25.775 43.573 26.217 1.00 31.13 110 SER A O 1
ATOM 1187 N N . VAL A 1 114 ? 26.984 42.708 24.514 1.00 27.47 111 VAL A N 1
ATOM 1188 C CA . VAL A 1 114 ? 26.214 41.479 24.430 1.00 28.89 111 VAL A CA 1
ATOM 1189 C C . VAL A 1 114 ? 27.174 40.312 24.564 1.00 28.78 111 VAL A C 1
ATOM 1190 O O . VAL A 1 114 ? 28.193 40.263 23.869 1.00 31.56 111 VAL A O 1
ATOM 1203 N N . LEU A 1 115 ? 26.841 39.375 25.437 1.00 32.25 112 LEU A N 1
ATOM 1204 C CA . LEU A 1 115 ? 27.677 38.213 25.692 1.00 33.05 112 LEU A CA 1
ATOM 1205 C C . LEU A 1 115 ? 26.967 36.967 25.191 1.00 35.86 112 LEU A C 1
ATOM 1206 O O . LEU A 1 115 ? 25.835 36.684 25.595 1.00 35.29 112 LEU A O 1
ATOM 1222 N N . LEU A 1 116 ? 27.624 36.242 24.301 1.00 33.21 113 LEU A N 1
ATOM 1223 C CA . LEU A 1 116 ? 27.167 34.945 23.822 1.00 31.66 113 LEU A CA 1
ATOM 1224 C C . LEU A 1 116 ? 27.927 33.847 24.555 1.00 34.58 113 LEU A C 1
ATOM 1225 O O . LEU A 1 116 ? 29.091 34.001 24.919 1.00 35.68 113 LEU A O 1
ATOM 1241 N N . GLY A 1 117 ? 27.242 32.743 24.786 1.00 33.03 114 GLY A N 1
ATOM 1242 C CA . GLY A 1 117 ? 27.750 31.688 25.636 1.00 36.89 114 GLY A CA 1
ATOM 1243 C C . GLY A 1 117 ? 26.585 30.886 26.178 1.00 34.27 114 GLY A C 1
ATOM 1244 O O . GLY A 1 117 ? 25.441 31.064 25.758 1.00 38.78 114 GLY A O 1
ATOM 1248 N N . VAL A 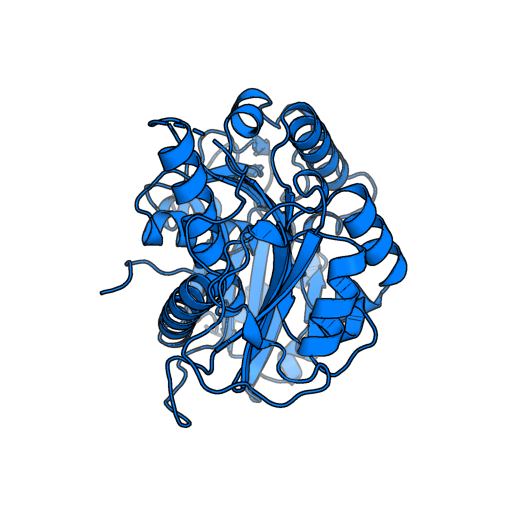1 118 ? 26.891 30.032 27.158 1.00 33.83 115 VAL A N 1
ATOM 1249 C CA . VAL A 1 118 ? 25.882 29.159 27.742 1.00 34.25 115 VAL A CA 1
ATOM 1250 C C . VAL A 1 118 ? 25.494 29.663 29.129 1.00 34.24 115 VAL A C 1
ATOM 1251 O O . VAL A 1 118 ? 26.177 30.486 29.736 1.00 32.73 115 VAL A O 1
ATOM 1264 N N . MET A 1 119 ? 24.355 29.177 29.613 1.00 36.39 116 MET A N 1
ATOM 1265 C CA . MET A 1 119 ? 23.882 29.430 30.971 1.00 36.76 116 MET A CA 1
ATOM 1266 C C . MET A 1 119 ? 23.032 28.236 31.374 1.00 36.84 116 MET A C 1
ATOM 1267 O O . MET A 1 119 ? 22.341 27.659 30.533 1.00 37.83 116 MET A O 1
ATOM 1281 N N . CYS A 1 120 ? 23.101 27.854 32.640 1.00 35.66 117 CYS A N 1
ATOM 1282 C CA . CYS A 1 120 ? 22.241 26.791 33.149 1.00 42.57 117 CYS A CA 1
ATOM 1283 C C . CYS A 1 120 ? 20.782 27.105 32.837 1.00 45.10 117 CYS A C 1
ATOM 1284 O O . CYS A 1 120 ? 20.331 28.241 33.008 1.00 41.82 117 CYS A O 1
ATOM 1292 N N . SER A 1 121 ? 20.045 26.088 32.368 1.00 48.85 118 SER A N 1
ATOM 1293 C CA . SER A 1 121 ? 18.649 26.292 31.986 1.00 51.41 118 SER A CA 1
ATOM 1294 C C . SER A 1 121 ? 17.748 26.505 33.197 1.00 54.17 118 SER A C 1
ATOM 1295 O O . SER A 1 121 ? 16.746 27.226 33.104 1.00 55.70 118 SER A O 1
ATOM 1303 N N . ASN A 1 122 ? 18.072 25.880 34.325 1.00 49.99 119 ASN A N 1
ATOM 1304 C CA . ASN A 1 122 ? 17.367 26.088 35.584 1.00 56.14 119 ASN A CA 1
ATOM 1305 C C . ASN A 1 122 ? 18.391 26.525 36.620 1.00 51.15 119 ASN A C 1
ATOM 1306 O O . ASN A 1 122 ? 19.324 25.776 36.934 1.00 50.61 119 ASN A O 1
ATOM 1317 N N . ILE A 1 123 ? 18.216 27.729 37.148 1.00 51.43 120 ILE A N 1
ATOM 1318 C CA . ILE A 1 123 ? 19.185 28.359 38.040 1.00 47.00 120 ILE A CA 1
ATOM 1319 C C . ILE A 1 123 ? 18.602 28.361 39.442 1.00 47.39 120 ILE A C 1
ATOM 1320 O O . ILE A 1 123 ? 17.525 28.923 39.670 1.00 48.01 120 ILE A O 1
ATOM 1336 N N . GLU A 1 124 ? 19.304 27.733 40.377 1.00 48.17 121 GLU A N 1
ATOM 1337 C CA . GLU A 1 124 ? 18.914 27.776 41.773 1.00 48.98 121 GLU A CA 1
ATOM 1338 C C . GLU A 1 124 ? 19.577 28.959 42.473 1.00 47.96 121 GLU A C 1
ATOM 1339 O O . GLU A 1 124 ? 20.648 29.426 42.076 1.00 45.72 121 GLU A O 1
ATOM 1351 N N . ILE A 1 125 ? 18.939 29.420 43.552 1.00 47.13 122 ILE A N 1
ATOM 1352 C CA . ILE A 1 125 ? 19.514 30.508 44.329 1.00 42.71 122 ILE A CA 1
ATOM 1353 C C . ILE A 1 125 ? 20.820 30.042 44.947 1.00 46.44 122 ILE A C 1
ATOM 1354 O O . ILE A 1 125 ? 20.930 28.921 45.457 1.00 49.50 122 ILE A O 1
ATOM 1370 N N . GLY A 1 126 ? 21.827 30.912 44.900 1.00 43.77 123 GLY A N 1
ATOM 1371 C CA . GLY A 1 126 ? 23.118 30.608 45.477 1.00 49.30 123 GLY A CA 1
ATOM 1372 C C . GLY A 1 126 ? 24.049 29.788 44.609 1.00 43.95 123 GLY A C 1
ATOM 1373 O O . GLY A 1 126 ? 25.216 29.618 44.982 1.00 45.87 123 GLY A O 1
ATOM 1377 N N . SER A 1 127 ? 23.585 29.287 43.465 1.00 44.87 124 SER A N 1
ATOM 1378 C CA . SER A 1 127 ? 24.429 28.467 42.602 1.00 38.60 124 SER A CA 1
ATOM 1379 C C . SER A 1 127 ? 25.474 29.330 41.900 1.00 40.55 124 SER A C 1
ATOM 1380 O O . SER A 1 127 ? 25.429 30.561 41.939 1.00 34.06 124 SER A O 1
ATOM 1388 N N . TYR A 1 128 ? 26.427 28.663 41.238 1.00 40.66 125 TYR A N 1
ATOM 1389 C CA . TYR A 1 128 ? 27.440 29.399 40.485 1.00 36.32 125 TYR A CA 1
ATOM 1390 C C . TYR A 1 128 ? 26.800 30.177 39.341 1.00 33.78 125 TYR A C 1
ATOM 1391 O O . TYR A 1 128 ? 27.211 31.303 39.042 1.00 35.03 125 TYR A O 1
ATOM 1409 N N . ALA A 1 129 ? 25.779 29.602 38.702 1.00 35.56 126 ALA A N 1
ATOM 1410 C CA . ALA A 1 129 ? 25.078 30.324 37.646 1.00 38.37 126 ALA A CA 1
ATOM 1411 C C . ALA A 1 129 ? 24.370 31.556 38.204 1.00 34.27 126 ALA A C 1
ATOM 1412 O O . ALA A 1 129 ? 24.413 32.635 37.602 1.00 32.81 126 ALA A O 1
ATOM 1419 N N . TYR A 1 130 ? 23.707 31.409 39.350 1.00 35.95 127 TYR A N 1
ATOM 1420 C CA . TYR A 1 130 ? 23.079 32.551 40.020 1.00 36.62 127 TYR A CA 1
ATOM 1421 C C . TYR A 1 130 ? 24.106 33.637 40.325 1.00 36.41 127 TYR A C 1
ATOM 1422 O O . TYR A 1 130 ? 23.879 34.818 40.060 1.00 32.97 127 TYR A O 1
ATOM 1440 N N . ARG A 1 131 ? 25.252 33.247 40.872 1.00 33.70 128 ARG A N 1
ATOM 1441 C CA . ARG A 1 131 ? 26.309 34.208 41.164 1.00 35.99 128 ARG A CA 1
ATOM 1442 C C . ARG A 1 131 ? 26.810 34.887 39.899 1.00 32.47 128 ARG A C 1
ATOM 1443 O O . ARG A 1 131 ? 27.037 36.102 39.887 1.00 31.97 128 ARG A O 1
ATOM 1464 N N . TYR A 1 132 ? 26.985 34.122 38.817 1.00 32.83 129 TYR A N 1
ATOM 1465 C CA . TYR A 1 132 ? 27.446 34.708 37.566 1.00 35.22 129 TYR A CA 1
ATOM 1466 C C . TYR A 1 132 ? 26.522 35.829 37.106 1.00 32.88 129 TYR A C 1
ATOM 1467 O O . TYR A 1 132 ? 26.978 36.899 36.697 1.00 29.16 129 TYR A O 1
ATOM 1485 N N . LEU A 1 133 ? 25.217 35.595 37.143 1.00 32.62 130 LEU A N 1
ATOM 1486 C CA . LEU A 1 133 ? 24.278 36.622 36.708 1.00 32.40 130 LEU A CA 1
ATOM 1487 C C . LEU A 1 133 ? 24.367 37.862 37.597 1.00 31.16 130 LEU A C 1
ATOM 1488 O O . LEU A 1 133 ? 24.425 38.992 37.101 1.00 30.18 130 LEU A O 1
ATOM 1504 N N . CYS A 1 134 ? 24.377 37.665 38.921 1.00 30.26 131 CYS A N 1
ATOM 1505 C CA . CYS A 1 134 ? 24.442 38.790 39.854 1.00 30.29 131 CYS A CA 1
ATOM 1506 C C . CYS A 1 134 ? 25.735 39.578 39.682 1.00 31.66 131 CYS A C 1
ATOM 1507 O O . CYS A 1 134 ? 25.730 40.813 39.734 1.00 29.72 131 CYS A O 1
ATOM 1515 N N . ASN A 1 135 ? 26.859 38.876 39.490 1.00 29.86 132 ASN A N 1
ATOM 1516 C CA . ASN A 1 135 ? 28.151 39.546 39.406 1.00 30.02 132 ASN A CA 1
ATOM 1517 C C . ASN A 1 135 ? 28.275 40.392 38.133 1.00 32.16 132 ASN A C 1
ATOM 1518 O O . ASN A 1 135 ? 29.039 41.369 38.102 1.00 29.42 132 ASN A O 1
ATOM 1529 N N . THR A 1 136 ? 27.593 39.994 37.060 1.00 29.48 133 THR A N 1
ATOM 1530 C CA . THR A 1 136 ? 27.841 40.589 35.750 1.00 28.55 133 THR A CA 1
ATOM 1531 C C . THR A 1 136 ? 27.277 42.001 35.689 1.00 31.35 133 THR A C 1
ATOM 1532 O O . THR A 1 136 ? 26.239 42.297 36.271 1.00 30.25 133 THR A O 1
ATOM 1543 N N . SER A 1 137 ? 28.003 42.880 35.012 1.00 27.89 134 SER A N 1
ATOM 1544 C CA . SER A 1 137 ? 27.613 44.277 34.878 1.00 33.32 134 SER A CA 1
ATOM 1545 C C . SER A 1 137 ? 26.176 44.427 34.394 1.00 33.94 134 SER A C 1
ATOM 1546 O O . SER A 1 137 ? 25.723 43.720 33.493 1.00 31.37 134 SER A O 1
ATOM 1554 N N . SER A 1 138 ? 25.482 45.412 34.974 1.00 31.57 135 SER A N 1
ATOM 1555 C CA . SER A 1 138 ? 24.091 45.674 34.651 1.00 30.94 135 SER A CA 1
ATOM 1556 C C . SER A 1 138 ? 23.867 45.909 33.169 1.00 32.67 135 SER A C 1
ATOM 1557 O O . SER A 1 138 ? 22.785 45.607 32.660 1.00 37.82 135 SER A O 1
ATOM 1565 N N . ARG A 1 139 ? 24.860 46.465 32.464 1.00 30.81 136 ARG A N 1
ATOM 1566 C CA . ARG A 1 139 ? 24.721 46.812 31.058 1.00 34.45 136 ARG A CA 1
ATOM 1567 C C . ARG A 1 139 ? 25.289 45.757 30.116 1.00 31.55 136 ARG A C 1
ATOM 1568 O O . ARG A 1 139 ? 25.277 45.959 28.896 1.00 32.61 136 ARG A O 1
ATOM 1589 N N . THR A 1 140 ? 25.785 44.643 30.648 1.00 34.25 137 THR A N 1
ATOM 1590 C CA . THR A 1 140 ? 26.167 43.494 29.832 1.00 31.16 137 THR A CA 1
ATOM 1591 C C . THR A 1 140 ? 24.915 42.642 29.624 1.00 32.80 137 THR A C 1
ATOM 1592 O O . THR A 1 140 ? 24.398 42.042 30.573 1.00 34.60 137 THR A O 1
ATOM 1603 N N . ASP A 1 141 ? 24.423 42.621 28.388 1.00 31.13 138 ASP A N 1
ATOM 1604 C CA . ASP A 1 141 ? 23.188 41.921 28.045 1.00 33.66 138 ASP A CA 1
ATOM 1605 C C . ASP A 1 141 ? 23.450 40.422 28.051 1.00 33.13 138 ASP A C 1
ATOM 1606 O O . ASP A 1 141 ? 24.305 39.936 27.306 1.00 35.81 138 ASP A O 1
ATOM 1615 N N . LEU A 1 142 ? 22.735 39.695 28.911 1.00 32.46 139 LEU A N 1
ATOM 1616 C CA . LEU A 1 142 ? 22.874 38.247 29.010 1.00 31.25 139 LEU A CA 1
ATOM 1617 C C . LEU A 1 142 ? 21.635 37.505 28.510 1.00 33.95 139 LEU A C 1
ATOM 1618 O O . LEU A 1 142 ? 21.482 36.307 28.772 1.00 36.73 139 LEU A O 1
ATOM 1634 N N . ASN A 1 143 ? 20.754 38.193 27.785 1.00 41.28 140 ASN A N 1
ATOM 1635 C CA . ASN A 1 143 ? 19.510 37.581 27.330 1.00 42.00 140 ASN A CA 1
ATOM 1636 C C . ASN A 1 143 ? 19.699 36.625 26.155 1.00 37.13 140 ASN A C 1
ATOM 1637 O O . ASN A 1 143 ? 18.772 35.871 25.836 1.00 40.97 140 ASN A O 1
ATOM 1648 N N . TYR A 1 144 ? 20.875 36.603 25.535 1.00 39.87 141 TYR A N 1
ATOM 1649 C CA . TYR A 1 144 ? 21.135 35.717 24.408 1.00 38.38 141 TYR A CA 1
ATOM 1650 C C . TYR A 1 144 ? 21.972 34.498 24.788 1.00 39.65 141 TYR A C 1
ATOM 1651 O O . TYR A 1 144 ? 22.364 33.728 23.902 1.00 41.86 141 TYR A O 1
ATOM 1669 N N . LEU A 1 145 ? 22.268 34.310 26.074 1.00 35.86 142 LEU A N 1
ATOM 1670 C CA . LEU A 1 145 ? 22.964 33.102 26.496 1.00 35.64 142 LEU A CA 1
ATOM 1671 C C . LEU A 1 145 ? 22.078 31.881 26.249 1.00 40.77 142 LEU A C 1
ATOM 1672 O O . LEU A 1 145 ? 20.861 31.923 26.453 1.00 39.85 142 LEU A O 1
ATOM 1688 N N . GLN A 1 146 ? 22.707 30.776 25.847 1.00 40.97 143 GLN A N 1
ATOM 1689 C CA . GLN A 1 146 ? 21.987 29.566 25.473 1.00 42.16 143 GLN A CA 1
ATOM 1690 C C . GLN A 1 146 ? 21.845 28.623 26.658 1.00 41.59 143 GLN A C 1
ATOM 1691 O O . GLN A 1 146 ? 22.826 28.301 27.337 1.00 41.16 143 GLN A O 1
ATOM 1705 N N . GLY A 1 147 ? 20.621 28.160 26.888 1.00 38.44 144 GLY A N 1
ATOM 1706 C CA . GLY A 1 147 ? 20.406 27.197 27.948 1.00 39.68 144 GLY A CA 1
ATOM 1707 C C . GLY A 1 147 ? 21.193 25.921 27.709 1.00 42.36 144 GLY A C 1
ATOM 1708 O O . GLY A 1 147 ? 21.350 25.467 26.578 1.00 40.75 144 GLY A O 1
ATOM 1712 N N . VAL A 1 148 ? 21.717 25.357 28.792 1.00 38.19 145 VAL A N 1
ATOM 1713 C CA . VAL A 1 148 ? 22.349 24.044 28.773 1.00 43.34 145 VAL A CA 1
ATOM 1714 C C . VAL A 1 148 ? 21.854 23.271 29.988 1.00 47.84 145 VAL A C 1
ATOM 1715 O O . VAL A 1 148 ? 21.483 23.856 31.013 1.00 50.23 145 VAL A O 1
ATOM 1728 N N . ASP A 1 149 ? 21.858 21.944 29.871 1.00 50.69 146 ASP A N 1
ATOM 1729 C CA . ASP A 1 149 ? 21.399 21.050 30.934 1.00 54.16 146 ASP A CA 1
ATOM 1730 C C . ASP A 1 149 ? 22.538 20.575 31.822 1.00 53.54 146 ASP A C 1
ATOM 1731 O O . ASP A 1 149 ? 22.537 19.432 32.292 1.00 59.32 146 ASP A O 1
ATOM 1740 N N . GLY A 1 150 ? 23.526 21.428 32.065 1.00 51.51 147 GLY A N 1
ATOM 1741 C CA . GLY A 1 150 ? 24.623 21.099 32.940 1.00 48.06 147 GLY A CA 1
ATOM 1742 C C . GLY A 1 150 ? 25.215 22.355 33.538 1.00 43.97 147 GLY A C 1
ATOM 1743 O O . GLY A 1 150 ? 24.735 23.465 33.292 1.00 44.03 147 GLY A O 1
ATOM 1747 N N . PRO A 1 151 ? 26.279 22.212 34.320 1.00 45.31 148 PRO A N 1
ATOM 1748 C CA . PRO A 1 151 ? 26.856 23.377 34.997 1.00 35.34 148 PRO A CA 1
ATOM 1749 C C . PRO A 1 151 ? 27.646 24.244 34.030 1.00 41.91 148 PRO A C 1
ATOM 1750 O O . PRO A 1 151 ? 28.069 23.810 32.960 1.00 37.66 148 PRO A O 1
ATOM 1761 N N . ILE A 1 152 ? 27.816 25.504 34.417 1.00 39.68 149 ILE A N 1
ATOM 1762 C CA . ILE A 1 152 ? 28.699 26.395 33.675 1.00 35.76 149 ILE A CA 1
ATOM 1763 C C . ILE A 1 152 ? 30.126 26.050 34.087 1.00 32.06 149 ILE A C 1
ATOM 1764 O O . ILE A 1 152 ? 30.346 25.216 34.979 1.00 36.94 149 ILE A O 1
ATOM 1780 N N . GLY A 1 153 ? 31.098 26.705 33.465 1.00 32.80 150 GLY A N 1
ATOM 1781 C CA . GLY A 1 153 ? 32.478 26.406 33.759 1.00 33.16 150 GLY A CA 1
ATOM 1782 C C . GLY A 1 153 ? 32.909 26.986 35.088 1.00 32.68 150 GLY A C 1
ATOM 1783 O O . GLY A 1 153 ? 32.355 27.970 35.570 1.00 33.74 150 GLY A O 1
ATOM 1787 N N . ARG A 1 154 ? 33.923 26.360 35.681 1.00 30.27 151 ARG A N 1
ATOM 1788 C CA . ARG A 1 154 ? 34.607 26.882 36.853 1.00 35.71 151 ARG A CA 1
ATOM 1789 C C . ARG A 1 154 ? 36.083 27.038 36.513 1.00 31.77 151 ARG A C 1
ATOM 1790 O O . ARG A 1 154 ? 36.703 26.122 35.952 1.00 33.31 151 ARG A O 1
ATOM 1811 N N . CYS A 1 155 ? 36.638 28.206 36.842 1.00 28.44 152 CYS A N 1
ATOM 1812 C CA . CYS A 1 155 ? 38.070 28.471 36.764 1.00 27.56 152 CYS A CA 1
ATOM 1813 C C . CYS A 1 155 ? 38.614 28.589 38.183 1.00 32.38 152 CYS A C 1
ATOM 1814 O O . CYS A 1 155 ? 38.343 29.571 38.881 1.00 28.81 152 CYS A O 1
ATOM 1822 N N . PHE A 1 156 ? 39.393 27.599 38.602 1.00 29.00 153 PHE A N 1
ATOM 1823 C CA . PHE A 1 156 ? 40.112 27.689 39.868 1.00 29.46 153 PHE A CA 1
ATOM 1824 C C . PHE A 1 156 ? 41.369 28.518 39.627 1.00 34.45 153 PHE A C 1
ATOM 1825 O O . PHE A 1 156 ? 42.317 28.043 38.978 1.00 33.19 153 PHE A O 1
ATOM 1842 N N . THR A 1 157 ? 41.361 29.756 40.123 1.00 28.89 154 THR A N 1
ATOM 1843 C CA . THR A 1 157 ? 42.475 30.685 39.984 1.00 31.47 154 THR A CA 1
ATOM 1844 C C . THR A 1 157 ? 43.361 30.506 41.207 1.00 35.21 154 THR A C 1
ATOM 1845 O O . THR A 1 157 ? 42.993 30.903 42.317 1.00 34.58 154 THR A O 1
ATOM 1856 N N . LEU A 1 158 ? 44.514 29.885 41.005 1.00 33.51 155 LEU A N 1
ATOM 1857 C CA . LEU A 1 158 ? 45.392 29.475 42.089 1.00 33.21 155 LEU A CA 1
ATOM 1858 C C . LEU A 1 158 ? 46.622 30.367 42.099 1.00 36.69 155 LEU A C 1
ATOM 1859 O O . LEU A 1 158 ? 47.350 30.444 41.100 1.00 39.40 155 LEU A O 1
ATOM 1875 N N . ILE A 1 159 ? 46.843 31.048 43.215 1.00 38.01 156 ILE A N 1
ATOM 1876 C CA . ILE A 1 159 ? 48.007 31.905 43.385 1.00 49.93 156 ILE A CA 1
ATOM 1877 C C . ILE A 1 159 ? 49.013 31.162 44.249 1.00 48.38 156 ILE A C 1
ATOM 1878 O O . ILE A 1 159 ? 48.700 30.775 45.378 1.00 46.34 156 ILE A O 1
ATOM 1894 N N . GLY A 1 160 ? 50.216 30.955 43.720 1.00 54.55 157 GLY A N 1
ATOM 1895 C CA . GLY A 1 160 ? 51.237 30.238 44.452 1.00 64.13 157 GLY A CA 1
ATOM 1896 C C . GLY A 1 160 ? 51.972 31.114 45.450 1.00 72.12 157 GLY A C 1
ATOM 1897 O O . GLY A 1 160 ? 51.787 32.329 45.515 1.00 70.11 157 GLY A O 1
ATOM 1901 N N . GLU A 1 161 ? 52.828 30.468 46.243 1.00 81.11 158 GLU A N 1
ATOM 1902 C CA . GLU A 1 161 ? 53.628 31.210 47.213 1.00 85.42 158 GLU A CA 1
ATOM 1903 C C . GLU A 1 161 ? 54.518 32.233 46.515 1.00 83.64 158 GLU A C 1
ATOM 1904 O O . GLU A 1 161 ? 54.728 33.341 47.025 1.00 83.94 158 GLU A O 1
ATOM 1916 N N . SER A 1 162 ? 55.022 31.890 45.333 1.00 81.25 159 SER A N 1
ATOM 1917 C CA . SER A 1 162 ? 55.915 32.759 44.580 1.00 81.11 159 SER A CA 1
ATOM 1918 C C . SER A 1 162 ? 55.190 33.872 43.828 1.00 83.98 159 SER A C 1
ATOM 1919 O O . SER A 1 162 ? 55.852 34.686 43.172 1.00 78.89 159 SER A O 1
ATOM 1927 N N . GLY A 1 163 ? 53.860 33.926 43.887 1.00 81.69 160 GLY A N 1
ATOM 1928 C CA . GLY A 1 163 ? 53.108 34.959 43.211 1.00 72.09 160 GLY A CA 1
ATOM 1929 C C . GLY A 1 163 ? 52.669 34.621 41.804 1.00 69.55 160 GLY A C 1
ATOM 1930 O O . GLY A 1 163 ? 51.926 35.406 41.197 1.00 64.66 160 GLY A O 1
ATOM 1934 N N . GLU A 1 164 ? 53.113 33.493 41.260 1.00 70.09 161 GLU A N 1
ATOM 1935 C CA . GLU A 1 164 ? 52.634 33.037 39.963 1.00 66.55 161 GLU A CA 1
ATOM 1936 C C . GLU A 1 164 ? 51.170 32.615 40.067 1.00 58.99 161 GLU A C 1
ATOM 1937 O O . GLU A 1 164 ? 50.695 32.178 41.118 1.00 59.69 161 GLU A O 1
ATOM 1949 N N . ARG A 1 165 ? 50.451 32.757 38.963 1.00 54.56 162 ARG A N 1
ATOM 1950 C CA . ARG A 1 165 ? 49.019 32.493 38.905 1.00 43.22 162 ARG A CA 1
ATOM 1951 C C . ARG A 1 165 ? 48.767 31.353 37.931 1.00 46.08 162 ARG A C 1
ATOM 1952 O O . ARG A 1 165 ? 49.320 31.337 36.825 1.00 46.39 162 ARG A O 1
ATOM 1973 N N . THR A 1 166 ? 47.942 30.399 38.342 1.00 36.03 163 THR A N 1
ATOM 1974 C CA . THR A 1 166 ? 47.623 29.235 37.532 1.00 35.50 163 THR A CA 1
ATOM 1975 C C . THR A 1 166 ? 46.116 29.108 37.451 1.00 35.51 163 THR A C 1
ATOM 1976 O O . THR A 1 166 ? 45.418 29.339 38.443 1.00 37.09 163 THR A O 1
ATOM 1987 N N . PHE A 1 167 ? 45.619 28.709 36.284 1.00 30.63 164 PHE A N 1
ATOM 1988 C CA . PHE A 1 167 ? 44.188 28.548 36.061 1.00 29.21 164 PHE A CA 1
ATOM 1989 C C . PHE A 1 167 ? 43.891 27.089 35.793 1.00 34.27 164 PHE A C 1
ATOM 1990 O O . PHE A 1 167 ? 44.412 26.515 34.838 1.00 36.08 164 PHE A O 1
ATOM 2007 N N . ALA A 1 168 ? 43.036 26.492 36.622 1.00 29.75 165 ALA A N 1
ATOM 2008 C CA . ALA A 1 168 ? 42.583 25.109 36.439 1.00 33.64 165 ALA A CA 1
ATOM 2009 C C . ALA A 1 168 ? 41.117 25.160 36.036 1.00 32.07 165 ALA A C 1
ATOM 2010 O O . ALA A 1 168 ? 40.266 25.571 36.830 1.00 31.39 165 ALA A O 1
ATOM 2017 N N . ILE A 1 169 ? 40.827 24.719 34.812 1.00 28.85 166 ILE A N 1
ATOM 2018 C CA . ILE A 1 169 ? 39.529 24.921 34.178 1.00 28.99 166 ILE A CA 1
ATOM 2019 C C . ILE A 1 169 ? 38.738 23.623 34.241 1.00 32.86 166 ILE A C 1
ATOM 2020 O O . ILE A 1 169 ? 39.166 22.594 33.704 1.00 37.47 166 ILE A O 1
ATOM 2036 N N . SER A 1 170 ? 37.578 23.669 34.890 1.00 29.14 167 SER A N 1
ATOM 2037 C CA . SER A 1 170 ? 36.602 22.585 34.868 1.00 33.38 167 SER A CA 1
ATOM 2038 C C . SER A 1 170 ? 35.485 23.015 33.930 1.00 34.99 167 SER A C 1
ATOM 2039 O O . SER A 1 170 ? 34.631 23.830 34.326 1.00 32.36 167 SER A O 1
ATOM 2047 N N . PRO A 1 171 ? 35.441 22.515 32.688 1.00 33.12 168 PRO A N 1
ATOM 2048 C CA . PRO A 1 171 ? 34.599 23.171 31.678 1.00 32.70 168 PRO A CA 1
ATOM 2049 C C . PRO A 1 171 ? 33.106 23.020 31.891 1.00 35.06 168 PRO A C 1
ATOM 2050 O O . PRO A 1 171 ? 32.349 23.900 31.464 1.00 34.20 168 PRO A O 1
ATOM 2061 N N . GLY A 1 172 ? 32.643 21.936 32.502 1.00 36.94 169 GLY A N 1
ATOM 2062 C CA . GLY A 1 172 ? 31.208 21.686 32.511 1.00 36.41 169 GLY A CA 1
ATOM 2063 C C . GLY A 1 172 ? 30.683 21.719 31.084 1.00 36.09 169 GLY A C 1
ATOM 2064 O O . GLY A 1 172 ? 31.289 21.151 30.165 1.00 39.58 169 GLY A O 1
ATOM 2068 N N . HIS A 1 173 ? 29.568 22.419 30.873 1.00 36.29 170 HIS A N 1
ATOM 2069 C CA . HIS A 1 173 ? 28.967 22.577 29.558 1.00 35.51 170 HIS A CA 1
ATOM 2070 C C . HIS A 1 173 ? 29.340 23.895 28.878 1.00 33.78 170 HIS A C 1
ATOM 2071 O O . HIS A 1 173 ? 28.622 24.342 27.970 1.00 35.83 170 HIS A O 1
ATOM 2085 N N . MET A 1 174 ? 30.467 24.504 29.254 1.00 32.62 171 MET A N 1
ATOM 2086 C CA . MET A 1 174 ? 30.765 25.844 28.747 1.00 33.28 171 MET A CA 1
ATOM 2087 C C . MET A 1 174 ? 31.045 25.848 27.250 1.00 35.83 171 MET A C 1
ATOM 2088 O O . MET A 1 174 ? 30.917 26.897 26.615 1.00 31.08 171 MET A O 1
ATOM 2102 N N . ASN A 1 175 ? 31.412 24.703 26.675 1.00 32.03 172 ASN A N 1
ATOM 2103 C CA . ASN A 1 175 ? 31.716 24.589 25.257 1.00 34.82 172 ASN A CA 1
ATOM 2104 C C . ASN A 1 175 ? 30.548 24.036 24.445 1.00 37.50 172 ASN A C 1
ATOM 2105 O O . ASN A 1 175 ? 30.739 23.624 23.295 1.00 37.02 172 ASN A O 1
ATOM 2116 N N . GLN A 1 176 ? 29.342 24.042 25.015 1.00 35.93 173 GLN A N 1
ATOM 2117 C CA . GLN A 1 176 ? 28.163 23.499 24.356 1.00 34.94 173 GLN A CA 1
ATOM 2118 C C . GLN A 1 176 ? 27.334 24.575 23.659 1.00 36.10 173 GLN A C 1
ATOM 2119 O O . GLN A 1 176 ? 26.170 24.337 23.333 1.00 40.89 173 GLN A O 1
ATOM 2133 N N . LEU A 1 177 ? 27.915 25.747 23.411 1.00 37.25 174 LEU A N 1
ATOM 2134 C CA . LEU A 1 177 ? 27.266 26.754 22.585 1.00 32.27 174 LEU A CA 1
ATOM 2135 C C . LEU A 1 177 ? 27.193 26.273 21.138 1.00 36.99 174 LEU A C 1
ATOM 2136 O O . LEU A 1 177 ? 28.215 25.924 20.540 1.00 35.09 174 LEU A O 1
ATOM 2152 N N . ARG A 1 178 ? 25.997 26.284 20.572 1.00 37.32 175 ARG A N 1
ATOM 2153 C CA . ARG A 1 178 ? 25.776 25.822 19.206 1.00 39.29 175 ARG A CA 1
ATOM 2154 C C . ARG A 1 178 ? 25.713 26.986 18.233 1.00 39.80 175 ARG A C 1
ATOM 2155 O O . ARG A 1 178 ? 25.315 28.097 18.589 1.00 39.87 175 ARG A O 1
ATOM 2176 N N . ALA A 1 179 ? 26.111 26.715 16.983 1.00 41.85 176 ALA A N 1
ATOM 2177 C CA . ALA A 1 179 ? 26.118 27.767 15.975 1.00 40.86 176 ALA A CA 1
ATOM 2178 C C . ALA A 1 179 ? 24.724 28.336 15.769 1.00 44.61 176 ALA A C 1
ATOM 2179 O O . ALA A 1 179 ? 24.579 29.532 15.492 1.00 42.15 176 ALA A O 1
ATOM 2186 N N . GLU A 1 180 ? 23.690 27.500 15.910 1.00 46.21 177 GLU A N 1
ATOM 2187 C CA . GLU A 1 180 ? 22.325 27.978 15.732 1.00 50.86 177 GLU A CA 1
ATOM 2188 C C . GLU A 1 180 ? 21.977 29.068 16.738 1.00 50.20 177 GLU A C 1
ATOM 2189 O O . GLU A 1 180 ? 21.117 29.913 16.464 1.00 54.33 177 GLU A O 1
ATOM 2201 N N . SER A 1 181 ? 22.635 29.073 17.899 1.00 46.74 178 SER A N 1
ATOM 2202 C CA . SER A 1 181 ? 22.322 30.027 18.953 1.00 47.49 178 SER A CA 1
ATOM 2203 C C . SER A 1 181 ? 22.995 31.383 18.757 1.00 47.13 178 SER A C 1
ATOM 2204 O O . SER A 1 181 ? 22.870 32.247 19.633 1.00 49.03 178 SER A O 1
ATOM 2212 N N . ILE A 1 182 ? 23.729 31.577 17.668 1.00 39.48 179 ILE A N 1
ATOM 2213 C CA . ILE A 1 182 ? 24.427 32.834 17.403 1.00 39.29 179 ILE A CA 1
ATOM 2214 C C . ILE A 1 182 ? 23.438 33.777 16.718 1.00 44.37 179 ILE A C 1
ATOM 2215 O O . ILE A 1 182 ? 23.124 33.566 15.532 1.00 46.37 179 ILE A O 1
ATOM 2231 N N . PRO A 1 183 ? 22.966 34.827 17.387 1.00 42.54 180 PRO A N 1
ATOM 2232 C CA . PRO A 1 183 ? 21.982 35.734 16.744 1.00 43.06 180 PRO A CA 1
ATOM 2233 C C . PRO A 1 183 ? 22.645 36.557 15.640 1.00 45.04 180 PRO A C 1
ATOM 2234 O O . PRO A 1 183 ? 23.506 37.400 15.896 1.00 42.78 180 PRO A O 1
ATOM 2245 N N . GLU A 1 184 ? 22.189 36.338 14.408 1.00 44.15 181 GLU A N 1
ATOM 2246 C CA . GLU A 1 184 ? 22.764 37.074 13.292 1.00 40.67 181 GLU A CA 1
ATOM 2247 C C . GLU A 1 184 ? 22.543 38.573 13.445 1.00 36.90 181 GLU A C 1
ATOM 2248 O O . GLU A 1 184 ? 23.433 39.377 13.141 1.00 39.61 181 GLU A O 1
ATOM 2260 N N . ASP A 1 185 ? 21.352 38.972 13.896 1.00 37.44 182 ASP A N 1
ATOM 2261 C CA . ASP A 1 185 ? 21.047 40.393 14.006 1.00 45.61 182 ASP A CA 1
ATOM 2262 C C . ASP A 1 185 ? 21.957 41.077 15.029 1.00 44.84 182 ASP A C 1
ATOM 2263 O O . ASP A 1 185 ? 22.360 42.233 14.846 1.00 43.98 182 ASP A O 1
ATOM 2272 N N . VAL A 1 186 ? 22.296 40.376 16.111 1.00 45.98 183 VAL A N 1
ATOM 2273 C CA . VAL A 1 186 ? 23.164 40.966 17.131 1.00 43.71 183 VAL A CA 1
ATOM 2274 C C . VAL A 1 186 ? 24.544 41.255 16.548 1.00 38.50 183 VAL A C 1
ATOM 2275 O O . VAL A 1 186 ? 25.118 42.331 16.760 1.00 41.47 183 VAL A O 1
ATOM 2288 N N . ILE A 1 187 ? 25.085 40.321 15.769 1.00 39.24 184 ILE A N 1
ATOM 2289 C CA . ILE A 1 187 ? 26.386 40.581 15.161 1.00 37.60 184 ILE A CA 1
ATOM 2290 C C . ILE A 1 187 ? 26.274 41.630 14.071 1.00 38.34 184 ILE A C 1
ATOM 2291 O O . ILE A 1 187 ? 27.170 42.477 13.920 1.00 34.21 184 ILE A O 1
ATOM 2307 N N . ALA A 1 188 ? 25.160 41.637 13.328 1.00 43.56 185 ALA A N 1
ATOM 2308 C CA . ALA A 1 188 ? 25.023 42.552 12.198 1.00 43.97 185 ALA A CA 1
ATOM 2309 C C . ALA A 1 188 ? 25.185 44.004 12.625 1.00 41.78 185 ALA A C 1
ATOM 2310 O O . ALA A 1 188 ? 25.856 44.785 11.943 1.00 42.06 185 ALA A O 1
ATOM 2317 N N . GLY A 1 189 ? 24.592 44.385 13.748 1.00 36.55 186 GLY A N 1
ATOM 2318 C CA . GLY A 1 189 ? 24.654 45.753 14.219 1.00 45.23 186 GLY A CA 1
ATOM 2319 C C . GLY A 1 189 ? 25.793 46.070 15.168 1.00 43.95 186 GLY A C 1
ATOM 2320 O O . GLY A 1 189 ? 25.825 47.164 15.737 1.00 41.20 186 GLY A O 1
ATOM 2324 N N . ALA A 1 190 ? 26.739 45.158 15.345 1.00 43.01 187 ALA A N 1
ATOM 2325 C CA . ALA A 1 190 ? 27.786 45.326 16.340 1.00 37.98 187 ALA A CA 1
ATOM 2326 C C . ALA A 1 190 ? 28.961 46.100 15.759 1.00 36.94 187 ALA A C 1
ATOM 2327 O O . ALA A 1 190 ? 29.220 46.078 14.556 1.00 35.08 187 ALA A O 1
ATOM 2334 N N . SER A 1 191 ? 29.666 46.810 16.638 1.00 33.02 188 SER A N 1
ATOM 2335 C CA . SER A 1 191 ? 30.883 47.510 16.235 1.00 32.22 188 SER A CA 1
ATOM 2336 C C . SER A 1 191 ? 32.092 46.584 16.179 1.00 32.59 188 SER A C 1
ATOM 2337 O O . SER A 1 191 ? 33.087 46.920 15.529 1.00 33.68 188 SER A O 1
ATOM 2345 N N . ALA A 1 192 ? 32.025 45.439 16.841 1.00 33.42 189 ALA A N 1
ATOM 2346 C CA . ALA A 1 192 ? 33.110 44.470 16.831 1.00 31.49 189 ALA A CA 1
ATOM 2347 C C . ALA A 1 192 ? 32.594 43.164 17.400 1.00 27.67 189 ALA A C 1
ATOM 2348 O O . ALA A 1 192 ? 31.665 43.146 18.218 1.00 30.05 189 ALA A O 1
ATOM 2355 N N . LEU A 1 193 ? 33.203 42.071 16.949 1.00 30.11 190 LEU A N 1
ATOM 2356 C CA . LEU A 1 193 ? 32.996 40.747 17.509 1.00 29.82 190 LEU A CA 1
ATOM 2357 C C . LEU A 1 193 ? 34.286 40.361 18.226 1.00 30.82 190 LEU A C 1
ATOM 2358 O O . LEU A 1 193 ? 35.357 40.337 17.603 1.00 29.42 190 LEU A O 1
ATOM 2374 N N . VAL A 1 194 ? 34.181 40.070 19.520 1.00 31.17 191 VAL A N 1
ATOM 2375 C CA . VAL A 1 194 ? 35.348 39.900 20.380 1.00 28.72 191 VAL A CA 1
ATOM 2376 C C . VAL A 1 194 ? 35.448 38.447 20.811 1.00 27.19 191 VAL A C 1
ATOM 2377 O O . VAL A 1 194 ? 34.504 37.893 21.386 1.00 27.74 191 VAL A O 1
ATOM 2390 N N . LEU A 1 195 ? 36.616 37.859 20.586 1.00 26.26 192 LEU A N 1
ATOM 2391 C CA . LEU A 1 195 ? 36.859 36.447 20.786 1.00 25.70 192 LEU A CA 1
ATOM 2392 C C . LEU A 1 195 ? 38.154 36.274 21.568 1.00 24.81 192 LEU A C 1
ATOM 2393 O O . LEU A 1 195 ? 39.021 37.154 21.561 1.00 25.96 192 LEU A O 1
ATOM 2409 N N . THR A 1 196 ? 38.297 35.107 22.198 1.00 28.04 193 THR A N 1
ATOM 2410 C CA . THR A 1 196 ? 39.556 34.700 22.800 1.00 28.71 193 THR A CA 1
ATOM 2411 C C . THR A 1 196 ? 40.037 33.405 22.151 1.00 26.92 193 THR A C 1
ATOM 2412 O O . THR A 1 196 ? 39.230 32.565 21.729 1.00 29.52 193 THR A O 1
ATOM 2423 N N . SER A 1 197 ? 41.363 33.244 22.086 1.00 27.00 194 SER A N 1
ATOM 2424 C CA . SER A 1 197 ? 41.913 32.004 21.550 1.00 31.06 194 SER A CA 1
ATOM 2425 C C . SER A 1 197 ? 41.439 30.773 22.317 1.00 31.50 194 SER A C 1
ATOM 2426 O O . SER A 1 197 ? 41.464 29.669 21.767 1.00 29.72 194 SER A O 1
ATOM 2434 N N . TYR A 1 198 ? 41.042 30.921 23.596 1.00 27.00 195 TYR A N 1
ATOM 2435 C CA . TYR A 1 198 ? 40.540 29.786 24.343 1.00 26.34 195 TYR A CA 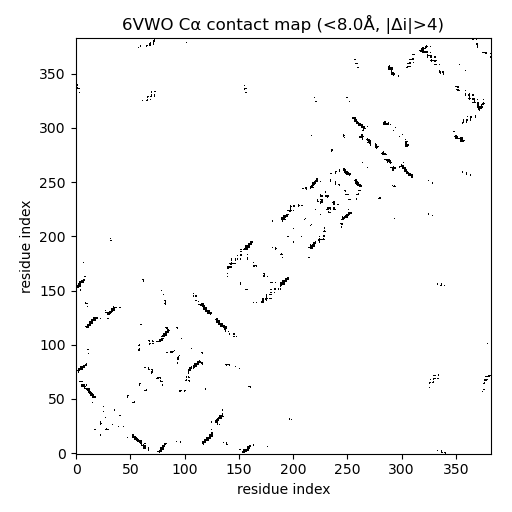1
ATOM 2436 C C . TYR A 1 198 ? 39.312 29.134 23.712 1.00 27.90 195 TYR A C 1
ATOM 2437 O O . TYR A 1 198 ? 38.990 27.990 24.054 1.00 28.66 195 TYR A O 1
ATOM 2455 N N . LEU A 1 199 ? 38.598 29.838 22.834 1.00 29.92 196 LEU A N 1
ATOM 2456 C CA . LEU A 1 199 ? 37.363 29.292 22.286 1.00 32.76 196 LEU A CA 1
ATOM 2457 C C . LEU A 1 199 ? 37.590 28.069 21.395 1.00 34.24 196 LEU A C 1
ATOM 2458 O O . LEU A 1 199 ? 36.640 27.322 21.149 1.00 35.08 196 LEU A O 1
ATOM 2474 N N . VAL A 1 200 ? 38.810 27.867 20.884 1.00 31.50 197 VAL A N 1
ATOM 2475 C CA . VAL A 1 200 ? 39.081 26.693 20.063 1.00 35.78 197 VAL A CA 1
ATOM 2476 C C . VAL A 1 200 ? 39.509 25.503 20.904 1.00 38.39 197 VAL A C 1
ATOM 2477 O O . VAL A 1 200 ? 39.636 24.389 20.375 1.00 35.49 197 VAL A O 1
ATOM 2490 N N . ARG A 1 201 ? 39.706 25.691 22.202 1.00 35.72 198 ARG A N 1
ATOM 2491 C CA . ARG A 1 201 ? 40.089 24.616 23.103 1.00 36.79 198 ARG A CA 1
ATOM 2492 C C . ARG A 1 201 ? 38.828 23.975 23.669 1.00 40.76 198 ARG A C 1
ATOM 2493 O O . ARG A 1 201 ? 38.103 24.592 24.455 1.00 40.13 198 ARG A O 1
ATOM 2514 N N . CYS A 1 202 ? 38.568 22.733 23.284 1.00 35.59 199 CYS A N 1
ATOM 2515 C CA . CYS A 1 202 ? 37.426 22.002 23.812 1.00 41.72 199 CYS A CA 1
ATOM 2516 C C . CYS A 1 202 ? 37.656 20.510 23.594 1.00 47.91 199 CYS A C 1
ATOM 2517 O O . CYS A 1 202 ? 38.673 20.089 23.043 1.00 42.41 199 CYS A O 1
ATOM 2525 N N . LYS A 1 203 ? 36.708 19.713 24.043 1.00 46.49 200 LYS A N 1
ATOM 2526 C CA . LYS A 1 203 ? 36.806 18.280 23.807 1.00 47.07 200 LYS A CA 1
ATOM 2527 C C . LYS A 1 203 ? 36.310 17.945 22.401 1.00 48.23 200 LYS A C 1
ATOM 2528 O O . LYS A 1 203 ? 35.475 18.659 21.836 1.00 42.51 200 LYS A O 1
ATOM 2547 N N . PRO A 1 204 ? 36.829 16.877 21.800 1.00 52.08 201 PRO A N 1
ATOM 2548 C CA . PRO A 1 204 ? 36.449 16.566 20.414 1.00 49.15 201 PRO A CA 1
ATOM 2549 C C . PRO A 1 204 ? 34.939 16.440 20.261 1.00 41.74 201 PRO A C 1
ATOM 2550 O O . PRO A 1 204 ? 34.275 15.750 21.034 1.00 49.82 201 PRO A O 1
ATOM 2561 N N . GLY A 1 205 ? 34.402 17.144 19.275 1.00 47.06 202 GLY A N 1
ATOM 2562 C CA . GLY A 1 205 ? 32.995 17.063 18.974 1.00 52.55 202 GLY A CA 1
ATOM 2563 C C . GLY A 1 205 ? 32.118 18.109 19.624 1.00 51.91 202 GLY A C 1
ATOM 2564 O O . GLY A 1 205 ? 30.923 18.172 19.299 1.00 48.74 202 GLY A O 1
ATOM 2568 N N . GLU A 1 206 ? 32.650 18.921 20.518 1.00 46.32 203 GLU A N 1
ATOM 2569 C CA . GLU A 1 206 ? 31.859 19.991 21.117 1.00 45.15 203 GLU A CA 1
ATOM 2570 C C . GLU A 1 206 ? 31.661 21.127 20.117 1.00 37.97 203 GLU A C 1
ATOM 2571 O O . GLU A 1 206 ? 32.534 21.399 19.289 1.00 38.25 203 GLU A O 1
ATOM 2583 N N . PRO A 1 207 ? 30.522 21.829 20.194 1.00 37.91 204 PRO A N 1
ATOM 2584 C CA . PRO A 1 207 ? 30.159 22.764 19.112 1.00 40.06 204 PRO A CA 1
ATOM 2585 C C . PRO A 1 207 ? 30.747 24.162 19.229 1.00 40.16 204 PRO A C 1
ATOM 2586 O O . PRO A 1 207 ? 30.535 24.964 18.310 1.00 36.37 204 PRO A O 1
ATOM 2597 N N . MET A 1 208 ? 31.430 24.511 20.322 1.00 39.73 205 MET A N 1
ATOM 2598 C CA . MET A 1 208 ? 31.863 25.899 20.496 1.00 37.08 205 MET A CA 1
ATOM 2599 C C . MET A 1 208 ? 32.772 26.383 19.371 1.00 36.44 205 MET A C 1
ATOM 2600 O O . MET A 1 208 ? 32.586 27.526 18.921 1.00 35.16 205 MET A O 1
ATOM 2614 N N . PRO A 1 209 ? 33.758 25.614 18.890 1.00 35.29 206 PRO A N 1
ATOM 2615 C CA . PRO A 1 209 ? 34.548 26.106 17.746 1.00 35.99 206 PRO A CA 1
ATOM 2616 C C . PRO A 1 209 ? 33.688 26.408 16.530 1.00 36.64 206 PRO A C 1
ATOM 2617 O O . PRO A 1 209 ? 33.898 27.420 15.843 1.00 33.57 206 PRO A O 1
ATOM 2628 N N . GLU A 1 210 ? 32.692 25.561 16.265 1.00 37.27 207 GLU A N 1
ATOM 2629 C CA . GLU A 1 210 ? 31.812 25.777 15.120 1.00 39.85 207 GLU A CA 1
ATOM 2630 C C . GLU A 1 210 ? 30.933 27.002 15.327 1.00 38.75 207 GLU A C 1
ATOM 2631 O O . GLU A 1 210 ? 30.700 27.768 14.378 1.00 31.17 207 GLU A O 1
ATOM 2643 N N . ALA A 1 211 ? 30.457 27.215 16.562 1.00 37.66 208 ALA A N 1
ATOM 2644 C CA . ALA A 1 211 ? 29.668 28.404 16.864 1.00 32.29 208 ALA A CA 1
ATOM 2645 C C . ALA A 1 211 ? 30.499 29.664 16.680 1.00 35.01 208 ALA A C 1
ATOM 2646 O O . ALA A 1 211 ? 30.010 30.663 16.142 1.00 32.97 208 ALA A O 1
ATOM 2653 N N . THR A 1 212 ? 31.763 29.632 17.122 1.00 30.67 209 THR A N 1
ATOM 2654 C CA . THR A 1 212 ? 32.666 30.756 16.894 1.00 28.20 209 THR A CA 1
ATOM 2655 C C . THR A 1 212 ? 32.839 31.047 15.405 1.00 32.84 209 THR A C 1
ATOM 2656 O O . THR A 1 212 ? 32.827 32.210 14.980 1.00 30.80 209 THR A O 1
ATOM 2667 N N . MET A 1 213 ? 33.042 30.011 14.594 1.00 33.29 210 MET A N 1
ATOM 2668 C CA . MET A 1 213 ? 33.220 30.256 13.160 1.00 35.38 210 MET A CA 1
ATOM 2669 C C . MET A 1 213 ? 31.940 30.783 12.514 1.00 32.56 210 MET A C 1
ATOM 2670 O O . MET A 1 213 ? 32.007 31.571 11.561 1.00 35.35 210 MET A O 1
ATOM 2684 N N . LYS A 1 214 ? 30.771 30.376 13.014 1.00 34.83 211 LYS A N 1
ATOM 2685 C CA . LYS A 1 214 ? 29.528 30.957 12.507 1.00 35.34 211 LYS A CA 1
ATOM 2686 C C . LYS A 1 214 ? 29.450 32.448 12.819 1.00 37.46 211 LYS A C 1
ATOM 2687 O O . LYS A 1 214 ? 29.016 33.247 11.985 1.00 33.14 211 LYS A O 1
ATOM 2706 N N . ALA A 1 215 ? 29.869 32.858 14.020 1.00 31.82 212 ALA A N 1
ATOM 2707 C CA . ALA A 1 215 ? 29.848 34.282 14.328 1.00 29.91 212 ALA A CA 1
ATOM 2708 C C . ALA A 1 215 ? 30.815 35.047 13.433 1.00 28.19 212 ALA A C 1
ATOM 2709 O O . ALA A 1 215 ? 30.532 36.178 13.022 1.00 30.79 212 ALA A O 1
ATOM 2716 N N . ILE A 1 216 ? 31.971 34.456 13.129 1.00 30.64 213 ILE A N 1
ATOM 2717 C CA . ILE A 1 216 ? 32.916 35.109 12.236 1.00 32.29 213 ILE A CA 1
ATOM 2718 C C . ILE A 1 216 ? 32.313 35.241 10.846 1.00 31.56 213 ILE A C 1
ATOM 2719 O O . ILE A 1 216 ? 32.471 36.270 10.184 1.00 32.93 213 ILE A O 1
ATOM 2735 N N . GLU A 1 217 ? 31.619 34.197 10.393 1.00 34.53 214 GLU A N 1
ATOM 2736 C CA . GLU A 1 217 ? 30.920 34.246 9.111 1.00 37.88 214 GLU A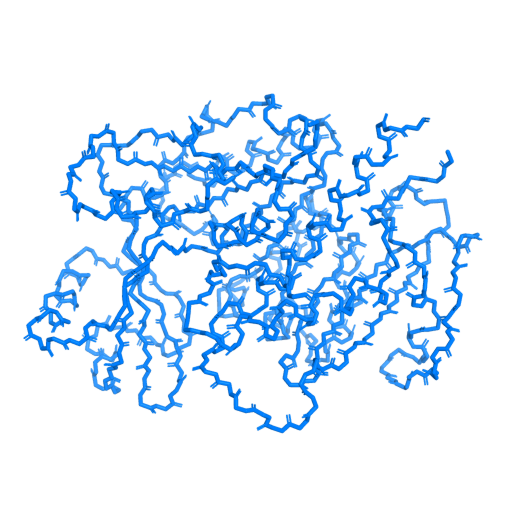 CA 1
ATOM 2737 C C . GLU A 1 217 ? 29.989 35.448 9.050 1.00 37.28 214 GLU A C 1
ATOM 2738 O O . GLU A 1 217 ? 30.012 36.216 8.085 1.00 35.57 214 GLU A O 1
ATOM 2750 N N . TYR A 1 218 ? 29.181 35.645 10.098 1.00 35.29 215 TYR A N 1
ATOM 2751 C CA . TYR A 1 218 ? 28.287 36.793 10.130 1.00 31.78 215 TYR A CA 1
ATOM 2752 C C . TYR A 1 218 ? 29.068 38.095 10.159 1.00 38.58 215 TYR A C 1
ATOM 2753 O O . TYR A 1 218 ? 28.673 39.075 9.526 1.00 37.51 215 TYR A O 1
ATOM 2771 N N . ALA A 1 219 ? 30.168 38.137 10.916 1.00 38.21 216 ALA A N 1
ATOM 2772 C CA . ALA A 1 219 ? 30.954 39.363 10.995 1.00 34.36 216 ALA A CA 1
ATOM 2773 C C . ALA A 1 219 ? 31.477 39.762 9.622 1.00 35.17 216 ALA A C 1
ATOM 2774 O O . ALA A 1 219 ? 31.489 40.950 9.271 1.00 33.58 216 ALA A O 1
ATOM 2781 N N . LYS A 1 220 ? 31.967 38.788 8.853 1.00 35.98 217 LYS A N 1
ATOM 2782 C CA . LYS A 1 220 ? 32.446 39.077 7.506 1.00 41.84 217 LYS A CA 1
ATOM 2783 C C . LYS A 1 220 ? 31.303 39.549 6.620 1.00 39.55 217 LYS A C 1
ATOM 2784 O O . LYS A 1 220 ? 31.464 40.472 5.816 1.00 41.31 217 LYS A O 1
ATOM 2803 N N . LYS A 1 221 ? 30.144 38.904 6.756 1.00 38.31 218 LYS A N 1
ATOM 2804 C CA . LYS A 1 221 ? 28.971 39.285 5.985 1.00 43.56 218 LYS A CA 1
ATOM 2805 C C . LYS A 1 221 ? 28.625 40.753 6.183 1.00 46.26 218 LYS A C 1
ATOM 2806 O O . LYS A 1 221 ? 28.259 41.438 5.226 1.00 40.91 218 LYS A O 1
ATOM 2825 N N . TYR A 1 222 ? 28.740 41.268 7.410 1.00 40.72 219 TYR A N 1
ATOM 2826 C CA . TYR A 1 222 ? 28.364 42.647 7.692 1.00 35.54 219 TYR A CA 1
ATOM 2827 C C . TYR A 1 222 ? 29.552 43.566 7.902 1.00 31.98 219 TYR A C 1
ATOM 2828 O O . TYR A 1 222 ? 29.365 44.707 8.336 1.00 38.21 219 TYR A O 1
ATOM 2846 N N . ASN A 1 223 ? 30.757 43.127 7.554 1.00 34.33 220 ASN A N 1
ATOM 2847 C CA . ASN A 1 223 ? 31.944 43.970 7.637 1.00 38.05 220 ASN A CA 1
ATOM 2848 C C . ASN A 1 223 ? 32.185 44.431 9.078 1.00 29.89 220 ASN A C 1
ATOM 2849 O O . ASN A 1 223 ? 32.588 45.569 9.329 1.00 33.88 220 ASN A O 1
ATOM 2860 N N . VAL A 1 224 ? 31.941 43.538 10.026 1.00 35.31 221 VAL A N 1
ATOM 2861 C CA . VAL A 1 224 ? 32.171 43.808 11.444 1.00 31.76 221 VAL A CA 1
ATOM 2862 C C . VAL A 1 224 ? 33.584 43.344 11.788 1.00 31.31 221 VAL A C 1
ATOM 2863 O O . VAL A 1 224 ? 33.890 42.159 11.589 1.00 30.80 221 VAL A O 1
ATOM 2876 N N . PRO A 1 225 ? 34.455 44.218 12.304 1.00 30.79 222 PRO A N 1
ATOM 2877 C CA . PRO A 1 225 ? 35.815 43.774 12.649 1.00 33.12 222 PRO A CA 1
ATOM 2878 C C . PRO A 1 225 ? 35.805 42.702 13.725 1.00 31.61 222 PRO A C 1
ATOM 2879 O O . PRO A 1 225 ? 35.084 42.801 14.719 1.00 31.66 222 PRO A O 1
ATOM 2890 N N . VAL A 1 226 ? 36.628 41.673 13.526 1.00 30.74 223 VAL A N 1
ATOM 2891 C CA . VAL A 1 226 ? 36.795 40.604 14.509 1.00 32.13 223 VAL A CA 1
ATOM 2892 C C . VAL A 1 226 ? 38.017 40.903 15.379 1.00 30.35 223 VAL A C 1
ATOM 2893 O O . VAL A 1 226 ? 39.094 41.249 14.874 1.00 28.11 223 VAL A O 1
ATOM 2906 N N . VAL A 1 227 ? 37.834 40.812 16.694 1.00 28.58 224 VAL A N 1
ATOM 2907 C CA . VAL A 1 227 ? 38.893 41.033 17.673 1.00 30.07 224 VAL A CA 1
ATOM 2908 C C . VAL A 1 227 ? 39.280 39.674 18.251 1.00 25.73 224 VAL A C 1
ATOM 2909 O O . VAL A 1 227 ? 38.410 38.880 18.629 1.00 26.86 224 VAL A O 1
ATOM 2922 N N . LEU A 1 228 ? 40.578 39.400 18.325 1.00 25.64 225 LEU A N 1
ATOM 2923 C CA . LEU A 1 228 ? 41.061 38.195 18.981 1.00 26.51 225 LEU A CA 1
ATOM 2924 C C . LEU A 1 228 ? 42.055 38.574 20.069 1.00 23.31 225 LEU A C 1
ATOM 2925 O O . LEU A 1 228 ? 43.034 39.285 19.802 1.00 25.96 225 LEU A O 1
ATOM 2941 N N . THR A 1 229 ? 41.816 38.094 21.281 1.00 26.83 226 THR A N 1
ATOM 2942 C CA . THR A 1 229 ? 42.796 38.214 22.349 1.00 27.82 226 THR A CA 1
ATOM 2943 C C . THR A 1 229 ? 43.379 36.831 22.625 1.00 24.67 226 THR A C 1
ATOM 2944 O O . THR A 1 229 ? 42.658 35.827 22.642 1.00 27.20 226 THR A O 1
ATOM 2955 N N . LEU A 1 230 ? 44.695 36.781 22.787 1.00 27.92 227 LEU A N 1
ATOM 2956 C CA . LEU A 1 230 ? 45.401 35.517 22.968 1.00 27.98 227 LEU A CA 1
ATOM 2957 C C . LEU A 1 230 ? 45.421 35.110 24.440 1.00 27.77 227 LEU A C 1
ATOM 2958 O O . LEU A 1 230 ? 45.538 35.962 25.316 1.00 28.62 227 LEU A O 1
ATOM 2974 N N . GLY A 1 231 ? 45.315 33.803 24.695 1.00 30.14 228 GLY A N 1
ATOM 2975 C CA . GLY A 1 231 ? 45.259 33.253 26.036 1.00 28.43 228 GLY A CA 1
ATOM 2976 C C . GLY A 1 231 ? 46.429 32.351 26.404 1.00 30.23 228 GLY A C 1
ATOM 2977 O O . GLY A 1 231 ? 46.343 31.130 26.259 1.00 31.61 228 GLY A O 1
ATOM 2981 N N . THR A 1 232 ? 47.511 32.974 26.882 1.00 29.88 229 THR A N 1
ATOM 2982 C CA . THR A 1 232 ? 48.721 32.389 27.465 1.00 31.54 229 THR A CA 1
ATOM 2983 C C . THR A 1 232 ? 49.744 32.008 26.393 1.00 30.28 229 THR A C 1
ATOM 2984 O O . THR A 1 232 ? 49.396 31.499 25.319 1.00 30.09 229 THR A O 1
ATOM 2995 N N . LYS A 1 233 ? 51.018 32.260 26.689 1.00 29.38 230 LYS A N 1
ATOM 2996 C CA . LYS A 1 233 ? 52.070 31.927 25.734 1.00 29.08 230 LYS A CA 1
ATOM 2997 C C . LYS A 1 233 ? 52.120 30.428 25.481 1.00 33.98 230 LYS A C 1
ATOM 2998 O O . LYS A 1 233 ? 52.367 29.991 24.351 1.00 33.56 230 LYS A O 1
ATOM 3017 N N . PHE A 1 234 ? 51.868 29.627 26.518 1.00 32.47 231 PHE A N 1
ATOM 3018 C CA . PHE A 1 234 ? 52.002 28.179 26.389 1.00 34.96 231 PHE A CA 1
ATOM 3019 C C . PHE A 1 234 ? 51.002 27.596 25.403 1.00 36.30 231 PHE A C 1
ATOM 3020 O O . PHE A 1 234 ? 51.335 26.682 24.637 1.00 39.26 231 PHE A O 1
ATOM 3037 N N . VAL A 1 235 ? 49.765 28.090 25.417 1.00 29.37 232 VAL A N 1
ATOM 3038 C CA . VAL A 1 235 ? 48.774 27.578 24.484 1.00 32.91 232 VAL A CA 1
ATOM 3039 C C . VAL A 1 235 ? 49.113 27.999 23.063 1.00 33.62 232 VAL A C 1
ATOM 3040 O O . VAL A 1 235 ? 49.058 27.185 22.138 1.00 32.19 232 VAL A O 1
ATOM 3053 N N . ILE A 1 236 ? 49.470 29.274 22.863 1.00 33.06 233 ILE A N 1
ATOM 3054 C CA . ILE A 1 236 ? 49.772 29.757 21.511 1.00 29.05 233 ILE A CA 1
ATOM 3055 C C . ILE A 1 236 ? 50.976 29.011 20.945 1.00 31.38 233 ILE A C 1
ATOM 3056 O O . ILE A 1 236 ? 51.028 28.696 19.741 1.00 28.94 233 ILE A O 1
ATOM 3072 N N . ALA A 1 237 ? 51.970 28.739 21.798 1.00 31.11 234 ALA A N 1
ATOM 3073 C CA . ALA A 1 237 ? 53.195 28.060 21.407 1.00 31.94 234 ALA A CA 1
ATOM 3074 C C . ALA A 1 237 ? 52.940 26.640 20.932 1.00 34.45 234 ALA A C 1
ATOM 3075 O O . ALA A 1 237 ? 53.819 26.049 20.300 1.00 35.66 234 ALA A O 1
ATOM 3082 N N . GLU A 1 238 ? 51.764 26.088 21.192 1.00 30.19 235 GLU A N 1
ATOM 3083 C CA . GLU A 1 238 ? 51.466 24.747 20.713 1.00 33.65 235 GLU A CA 1
ATOM 3084 C C . GLU A 1 238 ? 51.416 24.691 19.191 1.00 38.80 235 GLU A C 1
ATOM 3085 O O . GLU A 1 238 ? 51.731 23.653 18.600 1.00 35.01 235 GLU A O 1
ATOM 3097 N N . ASN A 1 239 ? 51.025 25.773 18.552 1.00 31.57 236 ASN A N 1
ATOM 3098 C CA . ASN A 1 239 ? 50.936 25.824 17.109 1.00 28.90 236 ASN A CA 1
ATOM 3099 C C . ASN A 1 239 ? 50.838 27.275 16.660 1.00 24.60 236 ASN A C 1
ATOM 3100 O O . ASN A 1 239 ? 49.780 27.713 16.188 1.00 31.00 236 ASN A O 1
ATOM 3111 N N . PRO A 1 240 ? 51.931 28.030 16.762 1.00 29.08 237 PRO A N 1
ATOM 3112 C CA . PRO A 1 240 ? 51.880 29.445 16.376 1.00 29.61 237 PRO A CA 1
ATOM 3113 C C . PRO A 1 240 ? 51.520 29.666 14.915 1.00 34.66 237 PRO A C 1
ATOM 3114 O O . PRO A 1 240 ? 50.834 30.642 14.582 1.00 29.61 237 PRO A O 1
ATOM 3125 N N . GLN A 1 241 ? 51.969 28.783 14.018 1.00 31.35 238 GLN A N 1
ATOM 3126 C CA . GLN A 1 241 ? 51.695 28.985 12.601 1.00 30.79 238 GLN A CA 1
ATOM 3127 C C . GLN A 1 241 ? 50.206 28.873 12.301 1.00 28.64 238 GLN A C 1
ATOM 3128 O O . GLN A 1 241 ? 49.686 29.607 11.455 1.00 29.04 238 GLN A O 1
ATOM 3142 N N . TRP A 1 242 ? 49.507 27.954 12.968 1.00 28.64 239 TRP A N 1
ATOM 3143 C CA . TRP A 1 242 ? 48.055 27.881 12.800 1.00 31.10 239 TRP A CA 1
ATOM 3144 C C . TRP A 1 242 ? 47.403 29.203 13.201 1.00 30.11 239 TRP A C 1
ATOM 3145 O O . TRP A 1 242 ? 46.525 29.725 12.488 1.00 29.72 239 TRP A O 1
ATOM 3166 N N . TRP A 1 243 ? 47.853 29.788 14.321 1.00 31.74 240 TRP A N 1
ATOM 3167 C CA . TRP A 1 243 ? 47.277 31.051 14.781 1.00 32.63 240 TRP A CA 1
ATOM 3168 C C . TRP A 1 243 ? 47.587 32.190 13.816 1.00 27.53 240 TRP A C 1
ATOM 3169 O O . TRP A 1 243 ? 46.721 33.038 13.565 1.00 28.32 240 TRP A O 1
ATOM 3190 N N . GLN A 1 244 ? 48.806 32.235 13.264 1.00 29.51 241 GLN A N 1
ATOM 3191 C CA . GLN A 1 244 ? 49.108 33.249 12.249 1.00 34.00 241 GLN A CA 1
ATOM 3192 C C . GLN A 1 244 ? 48.139 33.176 11.071 1.00 33.11 241 GLN A C 1
ATOM 3193 O O . GLN A 1 244 ? 47.677 34.213 10.575 1.00 29.93 241 GLN A O 1
ATOM 3207 N N . GLN A 1 245 ? 47.842 31.957 10.591 1.00 31.01 242 GLN A N 1
ATOM 3208 C CA . GLN A 1 245 ? 46.934 31.795 9.459 1.00 35.10 242 GLN A CA 1
ATOM 3209 C C . GLN A 1 245 ? 45.508 32.154 9.858 1.00 31.25 242 GLN A C 1
ATOM 3210 O O . GLN A 1 245 ? 44.770 32.775 9.081 1.00 30.36 242 GLN A O 1
ATOM 3224 N N . PHE A 1 246 ? 45.112 31.783 11.080 1.00 31.61 243 PHE A N 1
ATOM 3225 C CA . PHE A 1 246 ? 43.805 32.188 11.579 1.00 28.70 243 PHE A CA 1
ATOM 3226 C C . PHE A 1 246 ? 43.678 33.706 11.588 1.00 27.04 243 PHE A C 1
ATOM 3227 O O . PHE A 1 246 ? 42.645 34.252 11.167 1.00 31.47 243 PHE A O 1
ATOM 3244 N N . LEU A 1 247 ? 44.719 34.398 12.057 1.00 27.65 244 LEU A N 1
ATOM 3245 C CA . LEU A 1 247 ? 44.692 35.854 12.090 1.00 27.63 244 LEU A CA 1
ATOM 3246 C C . LEU A 1 247 ? 44.580 36.429 10.683 1.00 30.76 244 LEU A C 1
ATOM 3247 O O . LEU A 1 247 ? 43.792 37.355 10.434 1.00 29.19 244 LEU A O 1
ATOM 3263 N N . LYS A 1 248 ? 45.394 35.916 9.754 1.00 29.19 245 LYS A N 1
ATOM 3264 C CA . LYS A 1 248 ? 45.318 36.358 8.362 1.00 30.81 245 LYS A CA 1
ATOM 3265 C C . LYS A 1 248 ? 43.906 36.204 7.812 1.00 26.62 245 LYS A C 1
ATOM 3266 O O . LYS A 1 248 ? 43.384 37.095 7.132 1.00 34.11 245 LYS A O 1
ATOM 3285 N N . ASP A 1 249 ? 43.284 35.051 8.085 1.00 29.50 246 ASP A N 1
ATOM 3286 C CA . ASP A 1 249 ? 42.007 34.715 7.472 1.00 33.03 246 ASP A CA 1
ATOM 3287 C C . ASP A 1 249 ? 40.855 35.538 8.035 1.00 39.83 246 ASP A C 1
ATOM 3288 O O . ASP A 1 249 ? 39.933 35.895 7.294 1.00 29.86 246 ASP A O 1
ATOM 3297 N N . HIS A 1 250 ? 40.860 35.828 9.342 1.00 32.34 247 HIS A N 1
ATOM 3298 C CA . HIS A 1 250 ? 39.624 36.248 9.992 1.00 36.78 247 HIS A CA 1
ATOM 3299 C C . HIS A 1 250 ? 39.699 37.493 10.875 1.00 32.13 247 HIS A C 1
ATOM 3300 O O . HIS A 1 250 ? 38.634 38.052 11.176 1.00 32.07 247 HIS A O 1
ATOM 3314 N N . VAL A 1 251 ? 40.878 37.968 11.273 1.00 29.03 248 VAL A N 1
ATOM 3315 C CA . VAL A 1 251 ? 40.992 38.878 12.408 1.00 31.54 248 VAL A CA 1
ATOM 3316 C C . VAL A 1 251 ? 41.432 40.260 11.956 1.00 30.33 248 VAL A C 1
ATOM 3317 O O . VAL A 1 251 ? 42.415 40.408 11.220 1.00 28.91 248 VAL A O 1
ATOM 3330 N N . SER A 1 252 ? 40.714 41.272 12.435 1.00 26.00 249 SER A N 1
ATOM 3331 C CA . SER A 1 252 ? 41.063 42.671 12.247 1.00 25.27 249 SER A CA 1
ATOM 3332 C C . SER A 1 252 ? 41.943 43.220 13.361 1.00 26.48 249 SER A C 1
ATOM 3333 O O . SER A 1 252 ? 42.879 43.992 13.097 1.00 29.32 249 SER A O 1
ATOM 3341 N N . ILE A 1 253 ? 41.633 42.888 14.612 1.00 29.00 250 ILE A N 1
ATOM 3342 C CA . ILE A 1 253 ? 42.276 43.502 15.772 1.00 30.63 250 ILE A CA 1
ATOM 3343 C C . ILE A 1 253 ? 42.791 42.399 16.692 1.00 22.83 250 ILE A C 1
ATOM 3344 O O . ILE A 1 253 ? 42.056 41.459 17.023 1.00 25.13 250 ILE A O 1
ATOM 3360 N N . LEU A 1 254 ? 44.070 42.496 17.047 1.00 25.32 251 LEU A N 1
ATOM 3361 C CA . LEU A 1 254 ? 44.765 41.521 17.868 1.00 29.10 251 LEU A CA 1
ATOM 3362 C C . LEU A 1 254 ? 45.187 42.168 19.183 1.00 21.63 251 LEU A C 1
ATOM 3363 O O . LEU A 1 254 ? 45.796 43.245 19.190 1.00 26.11 251 LEU A O 1
ATOM 3379 N N . ALA A 1 255 ? 44.926 41.483 20.277 1.00 25.11 252 ALA A N 1
ATOM 3380 C CA . ALA A 1 255 ? 45.343 41.927 21.607 1.00 26.80 252 ALA A CA 1
ATOM 3381 C C . ALA A 1 255 ? 46.131 40.806 22.267 1.00 24.46 252 ALA A C 1
ATOM 3382 O O . ALA A 1 255 ? 45.698 39.650 22.240 1.00 26.19 252 ALA A O 1
ATOM 3389 N N . MET A 1 256 ? 47.261 41.155 22.884 1.00 27.34 253 MET A N 1
ATOM 3390 C CA . MET A 1 256 ? 48.132 40.162 23.500 1.00 28.23 253 MET A CA 1
ATOM 3391 C C . MET A 1 256 ? 49.114 40.866 24.421 1.00 26.81 253 MET A C 1
ATOM 3392 O O . MET A 1 256 ? 49.324 42.074 24.316 1.00 27.00 253 MET A O 1
ATOM 3406 N N . ASN A 1 257 ? 49.722 40.096 25.339 1.00 28.76 254 ASN A N 1
ATOM 3407 C CA . ASN A 1 257 ? 50.866 40.614 26.080 1.00 27.41 254 ASN A CA 1
ATOM 3408 C C . ASN A 1 257 ? 52.168 40.207 25.369 1.00 31.28 254 ASN A C 1
ATOM 3409 O O . ASN A 1 257 ? 52.162 39.510 24.355 1.00 29.11 254 ASN A O 1
ATOM 3420 N N . GLU A 1 258 ? 53.300 40.679 25.899 1.00 31.56 255 GLU A N 1
ATOM 3421 C CA . GLU A 1 258 ? 54.576 40.506 25.210 1.00 34.38 255 GLU A CA 1
ATOM 3422 C C . GLU A 1 258 ? 54.995 39.042 25.130 1.00 31.73 255 GLU A C 1
ATOM 3423 O O . GLU A 1 258 ? 55.641 38.640 24.160 1.00 31.07 255 GLU A O 1
ATOM 3435 N N . ASP A 1 259 ? 54.644 38.232 26.126 1.00 29.52 256 ASP A N 1
ATOM 3436 C CA . ASP A 1 259 ? 55.017 36.818 26.090 1.00 33.98 256 ASP A CA 1
ATOM 3437 C C . ASP A 1 259 ? 54.154 36.044 25.105 1.00 34.33 256 ASP A C 1
ATOM 3438 O O . ASP A 1 259 ? 54.643 35.164 24.387 1.00 31.25 256 ASP A O 1
ATOM 3447 N N . GLU A 1 260 ? 52.857 36.339 25.070 1.00 28.93 257 GLU A N 1
ATOM 3448 C CA . GLU A 1 260 ? 51.996 35.777 24.043 1.00 27.73 257 GLU A CA 1
ATOM 3449 C C . GLU A 1 260 ? 52.470 36.209 22.665 1.00 28.84 257 GLU A C 1
ATOM 3450 O O . GLU A 1 260 ? 52.485 35.405 21.723 1.00 29.61 257 GLU A O 1
ATOM 3462 N N . ALA A 1 261 ? 52.926 37.461 22.545 1.00 29.22 258 ALA A N 1
ATOM 3463 C CA . ALA A 1 261 ? 53.393 37.970 21.263 1.00 32.41 258 ALA A CA 1
ATOM 3464 C C . ALA A 1 261 ? 54.650 37.242 20.800 1.00 34.18 258 ALA A C 1
ATOM 3465 O O . ALA A 1 261 ? 54.780 36.910 19.618 1.00 29.00 258 ALA A O 1
ATOM 3472 N N . GLU A 1 262 ? 55.581 36.983 21.716 1.00 27.47 259 GLU A N 1
ATOM 3473 C CA . GLU A 1 262 ? 56.785 36.227 21.378 1.00 31.90 259 GLU A CA 1
ATOM 3474 C C . GLU A 1 262 ? 56.434 34.816 20.929 1.00 32.72 259 GLU A C 1
ATOM 3475 O O . GLU A 1 262 ? 56.979 34.326 19.932 1.00 34.79 259 GLU A O 1
ATOM 3487 N N . ALA A 1 263 ? 55.491 34.169 21.614 1.00 29.70 260 ALA A N 1
ATOM 3488 C CA . ALA A 1 263 ? 55.066 32.833 21.208 1.00 34.83 260 ALA A CA 1
ATOM 3489 C C . ALA A 1 263 ? 54.450 32.844 19.813 1.00 36.29 260 ALA A C 1
ATOM 3490 O O . ALA A 1 263 ? 54.644 31.908 19.025 1.00 31.33 260 ALA A O 1
ATOM 3497 N N . LEU A 1 264 ? 53.685 33.894 19.494 1.00 27.87 261 LEU A N 1
ATOM 3498 C CA . LEU A 1 264 ? 53.028 33.963 18.186 1.00 28.96 261 LEU A CA 1
ATOM 3499 C C . LEU A 1 264 ? 54.015 34.272 17.067 1.00 31.10 261 LEU A C 1
ATOM 3500 O O . LEU A 1 264 ? 53.935 33.686 15.974 1.00 31.52 261 LEU A O 1
ATOM 3516 N N . THR A 1 265 ? 54.918 35.235 17.290 1.00 30.56 262 THR A N 1
ATOM 3517 C CA . THR A 1 265 ? 55.699 35.811 16.201 1.00 31.68 262 THR A CA 1
ATOM 3518 C C . THR A 1 265 ? 57.170 35.416 16.205 1.00 38.42 262 THR A C 1
ATOM 3519 O O . THR A 1 265 ? 57.849 35.624 15.197 1.00 36.39 262 THR A O 1
ATOM 3530 N N . GLY A 1 266 ? 57.677 34.880 17.314 1.00 34.94 263 GLY A N 1
ATOM 3531 C CA . GLY A 1 266 ? 59.097 34.670 17.464 1.00 37.72 263 GLY A CA 1
ATOM 3532 C C . GLY A 1 266 ? 59.894 35.897 17.836 1.00 43.32 263 GLY A C 1
ATOM 3533 O O . GLY A 1 266 ? 61.111 35.787 18.010 1.00 45.86 263 GLY A O 1
ATOM 3537 N N . GLU A 1 267 ? 59.258 37.058 17.982 1.00 35.79 264 GLU A N 1
ATOM 3538 C CA . GLU A 1 267 ? 59.952 38.295 18.321 1.00 34.19 264 GLU A CA 1
ATOM 3539 C C . GLU A 1 267 ? 59.861 38.554 19.817 1.00 41.84 264 GLU A C 1
ATOM 3540 O O . GLU A 1 267 ? 58.759 38.748 20.344 1.00 35.83 264 GLU A O 1
ATOM 3552 N N . SER A 1 268 ? 61.012 38.581 20.492 1.00 39.70 265 SER A N 1
ATOM 3553 C CA . SER A 1 268 ? 61.096 38.951 21.901 1.00 44.22 265 SER A CA 1
ATOM 3554 C C . SER A 1 268 ? 60.936 40.449 22.126 1.00 42.14 265 SER A C 1
ATOM 3555 O O . SER A 1 268 ? 60.724 40.869 23.266 1.00 43.13 265 SER A O 1
ATOM 3563 N N . ASP A 1 269 ? 61.048 41.262 21.083 1.00 40.56 266 ASP A N 1
ATOM 3564 C CA . ASP A 1 269 ? 60.853 42.705 21.210 1.00 40.89 266 ASP A CA 1
ATOM 3565 C C . ASP A 1 269 ? 59.392 43.021 20.931 1.00 39.69 266 ASP A C 1
ATOM 3566 O O . ASP A 1 269 ? 58.908 42.724 19.829 1.00 37.19 266 ASP A O 1
ATOM 3575 N N . PRO A 1 270 ? 58.649 43.592 21.885 1.00 38.96 267 PRO A N 1
ATOM 3576 C CA . PRO A 1 270 ? 57.213 43.800 21.647 1.00 38.76 267 PRO A CA 1
ATOM 3577 C C . PRO A 1 270 ? 56.935 44.674 20.437 1.00 36.18 267 PRO A C 1
ATOM 3578 O O . PRO A 1 270 ? 55.947 44.443 19.728 1.00 34.58 267 PRO A O 1
ATOM 3589 N N . LEU A 1 271 ? 57.782 45.670 20.165 1.00 35.68 268 LEU A N 1
ATOM 3590 C CA . LEU A 1 271 ? 57.568 46.513 18.992 1.00 37.12 268 LEU A CA 1
ATOM 3591 C C . LEU A 1 271 ? 57.686 45.708 17.703 1.00 37.02 268 LEU A C 1
ATOM 3592 O O . LEU A 1 271 ? 56.845 45.836 16.806 1.00 33.50 268 LEU A O 1
ATOM 3608 N N . LEU A 1 272 ? 58.701 44.849 17.603 1.00 34.86 269 LEU A N 1
ATOM 3609 C CA . LEU A 1 272 ? 58.862 44.042 16.400 1.00 37.85 269 LEU A CA 1
ATOM 3610 C C . LEU A 1 272 ? 57.789 42.967 16.283 1.00 34.77 269 LEU A C 1
ATOM 3611 O O . LEU A 1 272 ? 57.377 42.631 15.161 1.00 35.50 269 LEU A O 1
ATOM 3627 N N . ALA A 1 273 ? 57.343 42.408 17.415 1.00 35.01 270 ALA A N 1
ATOM 3628 C CA . ALA A 1 273 ? 56.267 41.424 17.379 1.00 30.48 270 ALA A CA 1
ATOM 3629 C C . ALA A 1 273 ? 54.978 42.060 16.879 1.00 31.22 270 ALA A C 1
ATOM 3630 O O . ALA A 1 273 ? 54.212 41.434 16.143 1.00 30.98 270 ALA A O 1
ATOM 3637 N N . SER A 1 274 ? 54.706 43.296 17.319 1.00 32.54 271 SER A N 1
ATOM 3638 C CA . SER A 1 274 ? 53.522 44.011 16.865 1.00 30.74 271 SER A CA 1
ATOM 3639 C C . SER A 1 274 ? 53.617 44.327 15.378 1.00 29.48 271 SER A C 1
ATOM 3640 O O . SER A 1 274 ? 52.652 44.147 14.636 1.00 30.14 271 SER A O 1
ATOM 3648 N N . ASP A 1 275 ? 54.771 44.806 14.933 1.00 32.50 272 ASP A N 1
ATOM 3649 C CA . ASP A 1 275 ? 54.946 45.085 13.514 1.00 36.28 272 ASP A CA 1
ATOM 3650 C C . ASP A 1 275 ? 54.790 43.819 12.688 1.00 35.06 272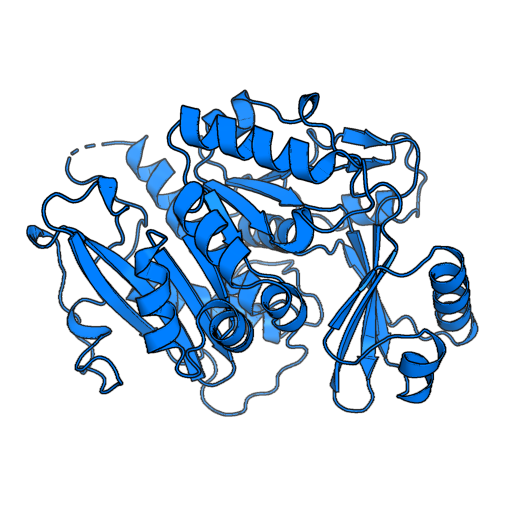 ASP A C 1
ATOM 3651 O O . ASP A 1 275 ? 54.129 43.829 11.641 1.00 33.93 272 ASP A O 1
ATOM 3660 N N . LYS A 1 276 ? 55.370 42.702 13.147 1.00 32.12 273 LYS A N 1
ATOM 3661 C CA . LYS A 1 276 ? 55.177 41.458 12.407 1.00 31.24 273 LYS A CA 1
ATOM 3662 C C . LYS A 1 276 ? 53.696 41.113 12.286 1.00 34.01 273 LYS A C 1
ATOM 3663 O O . LYS A 1 276 ? 53.227 40.688 11.218 1.00 32.46 273 LYS A O 1
ATOM 3682 N N . ALA A 1 277 ? 52.942 41.295 13.374 1.00 32.65 274 ALA A N 1
ATOM 3683 C CA . ALA A 1 277 ? 51.537 40.911 13.360 1.00 29.94 274 ALA A CA 1
ATOM 3684 C C . ALA A 1 277 ? 50.716 41.794 12.431 1.00 25.15 274 ALA A C 1
ATOM 3685 O O . ALA A 1 277 ? 49.648 41.374 11.957 1.00 29.95 274 ALA A O 1
ATOM 3692 N N . LEU A 1 278 ? 51.168 43.030 12.178 1.00 28.83 275 LEU A N 1
ATOM 3693 C CA . LEU A 1 278 ? 50.496 43.860 11.186 1.00 35.22 275 LEU A CA 1
ATOM 3694 C C . LEU A 1 278 ? 50.542 43.250 9.789 1.00 35.39 275 LEU A C 1
ATOM 3695 O O . LEU A 1 278 ? 49.786 43.688 8.910 1.00 33.57 275 LEU A O 1
ATOM 3711 N N . ASP A 1 279 ? 51.411 42.256 9.552 1.00 36.26 276 ASP A N 1
ATOM 3712 C CA . ASP A 1 279 ? 51.340 41.537 8.285 1.00 37.76 276 ASP A CA 1
ATOM 3713 C C . ASP A 1 279 ? 50.013 40.803 8.137 1.00 34.59 276 ASP A C 1
ATOM 3714 O O . ASP A 1 279 ? 49.623 40.469 7.019 1.00 37.01 276 ASP A O 1
ATOM 3723 N N . TRP A 1 280 ? 49.317 40.533 9.246 1.00 30.98 277 TRP A N 1
ATOM 3724 C CA . TRP A 1 280 ? 48.151 39.657 9.253 1.00 30.32 277 TRP A CA 1
ATOM 3725 C C . TRP A 1 280 ? 46.851 40.337 9.664 1.00 33.18 277 TRP A C 1
ATOM 3726 O O . TRP A 1 280 ? 45.774 39.847 9.294 1.00 33.93 277 TRP A O 1
ATOM 3747 N N . VAL A 1 281 ? 46.917 41.426 10.428 1.00 32.62 278 VAL A N 1
ATOM 3748 C CA . VAL A 1 281 ? 45.742 42.082 10.980 1.00 25.77 278 VAL A CA 1
ATOM 3749 C C . VAL A 1 281 ? 45.873 43.577 10.729 1.00 28.91 278 VAL A C 1
ATOM 3750 O O . VAL A 1 281 ? 46.923 44.067 10.310 1.00 29.15 278 VAL A O 1
ATOM 3763 N N . ASP A 1 282 ? 44.803 44.303 11.096 1.00 28.28 279 ASP A N 1
ATOM 3764 C CA . ASP A 1 282 ? 44.739 45.752 10.904 1.00 26.94 279 ASP A CA 1
ATOM 3765 C C . ASP A 1 282 ? 45.359 46.537 12.058 1.00 28.99 279 ASP A C 1
ATOM 3766 O O . ASP A 1 282 ? 45.894 47.638 11.867 1.00 27.89 279 ASP A O 1
ATOM 3775 N N . LEU A 1 283 ? 45.207 46.050 13.296 1.00 28.50 280 LEU A N 1
ATOM 3776 C CA . LEU A 1 283 ? 45.527 46.851 14.465 1.00 28.33 280 LEU A CA 1
ATOM 3777 C C . LEU A 1 283 ? 45.946 45.906 15.582 1.00 25.13 280 LEU A C 1
ATOM 3778 O O . LEU A 1 283 ? 45.314 44.854 15.778 1.00 25.28 280 LEU A O 1
ATOM 3794 N N . VAL A 1 284 ? 47.021 46.271 16.269 1.00 28.42 281 VAL A N 1
ATOM 3795 C CA . VAL A 1 284 ? 47.610 45.434 17.308 1.00 27.37 281 VAL A CA 1
ATOM 3796 C C . VAL A 1 284 ? 47.726 46.225 18.603 1.00 26.19 281 VAL A C 1
ATOM 3797 O O . VAL A 1 284 ? 48.284 47.330 18.632 1.00 29.39 281 VAL A O 1
ATOM 3810 N N . LEU A 1 285 ? 47.269 45.610 19.698 1.00 26.98 282 LEU A N 1
ATOM 3811 C CA . LEU A 1 285 ? 47.491 46.072 21.062 1.00 30.06 282 LEU A CA 1
ATOM 3812 C C . LEU A 1 285 ? 48.430 45.049 21.701 1.00 25.55 282 LEU A C 1
ATOM 3813 O O . LEU A 1 285 ? 48.064 43.871 21.824 1.00 27.23 282 LEU A O 1
ATOM 3829 N N . CYS A 1 286 ? 49.663 45.467 22.009 1.00 24.30 283 CYS A N 1
ATOM 3830 C CA . CYS A 1 286 ? 50.639 44.588 22.635 1.00 28.78 283 CYS A CA 1
ATOM 3831 C C . CYS A 1 286 ? 51.105 45.189 23.964 1.00 29.50 283 CYS A C 1
ATOM 3832 O O . CYS A 1 286 ? 51.908 46.137 23.980 1.00 28.32 283 CYS A O 1
ATOM 3840 N N . THR A 1 287 ? 50.635 44.623 25.065 1.00 29.17 284 THR A N 1
ATOM 3841 C CA . THR A 1 287 ? 50.968 45.136 26.386 1.00 29.64 284 THR A CA 1
ATOM 3842 C C . THR A 1 287 ? 52.267 44.506 26.895 1.00 30.11 284 THR A C 1
ATOM 3843 O O . THR A 1 287 ? 52.579 43.353 26.595 1.00 32.04 284 THR A O 1
ATOM 3854 N N . ALA A 1 288 ? 53.019 45.280 27.677 1.00 27.89 285 ALA A N 1
ATOM 3855 C CA . ALA A 1 288 ? 54.376 44.889 28.036 1.00 30.02 285 ALA A CA 1
ATOM 3856 C C . ALA A 1 288 ? 54.653 45.128 29.508 1.00 29.15 285 ALA A C 1
ATOM 3857 O O . ALA A 1 288 ? 55.763 45.521 29.892 1.00 31.23 285 ALA A O 1
ATOM 3864 N N . GLY A 1 289 ? 53.659 44.878 30.362 1.00 26.94 286 GLY A N 1
ATOM 3865 C CA . GLY A 1 289 ? 53.869 44.948 31.800 1.00 25.42 286 GLY A CA 1
ATOM 3866 C C . GLY A 1 289 ? 54.436 46.279 32.243 1.00 29.52 286 GLY A C 1
ATOM 3867 O O . GLY A 1 289 ? 53.944 47.345 31.850 1.00 28.51 286 GLY A O 1
ATOM 3871 N N . PRO A 1 290 ? 55.512 46.252 33.051 1.00 30.21 287 PRO A N 1
ATOM 3872 C CA . PRO A 1 290 ? 56.096 47.515 33.536 1.00 32.02 287 PRO A CA 1
ATOM 3873 C C . PRO A 1 290 ? 56.663 48.408 32.444 1.00 32.75 287 PRO A C 1
ATOM 3874 O O . PRO A 1 290 ? 56.865 49.605 32.690 1.00 33.70 287 PRO A O 1
ATOM 3885 N N . ILE A 1 291 ? 56.902 47.885 31.244 1.00 34.67 288 ILE A N 1
ATOM 3886 C CA . ILE A 1 291 ? 57.374 48.737 30.150 1.00 37.74 288 ILE A CA 1
ATOM 3887 C C . ILE A 1 291 ? 56.256 49.642 29.641 1.00 36.25 288 ILE A C 1
ATOM 3888 O O . ILE A 1 291 ? 56.509 50.735 29.120 1.00 37.43 288 ILE A O 1
ATOM 3904 N N . GLY A 1 292 ? 55.002 49.217 29.797 1.00 31.19 289 GLY A N 1
ATOM 3905 C CA . GLY A 1 292 ? 53.858 49.947 29.300 1.00 32.73 289 GLY A CA 1
ATOM 3906 C C . GLY A 1 292 ? 53.140 49.123 28.240 1.00 28.62 289 GLY A C 1
ATOM 3907 O O . GLY A 1 292 ? 52.983 47.908 28.387 1.00 30.60 289 GLY A O 1
ATOM 3911 N N . LEU A 1 293 ? 52.731 49.791 27.171 1.00 29.22 290 LEU A N 1
ATOM 3912 C CA . LEU A 1 293 ? 52.072 49.057 26.108 1.00 28.14 290 LEU A CA 1
ATOM 3913 C C . LEU A 1 293 ? 52.311 49.736 24.775 1.00 29.15 290 LEU A C 1
ATOM 3914 O O . LEU A 1 293 ? 52.683 50.911 24.698 1.00 29.77 290 LEU A O 1
ATOM 3930 N N . TYR A 1 294 ? 52.099 48.954 23.738 1.00 29.47 291 TYR A N 1
ATOM 3931 C CA . TYR A 1 294 ? 52.347 49.339 22.357 1.00 28.61 291 TYR A CA 1
ATOM 3932 C C . TYR A 1 294 ? 51.071 49.190 21.547 1.00 30.55 291 TYR A C 1
ATOM 3933 O O . TYR A 1 294 ? 50.255 48.290 21.782 1.00 28.75 291 TYR A O 1
ATOM 3951 N N . MET A 1 295 ? 50.928 50.058 20.552 1.00 33.06 292 MET A N 1
ATOM 3952 C CA . MET A 1 295 ? 49.903 49.904 19.537 1.00 31.55 292 MET A CA 1
ATOM 3953 C C . MET A 1 295 ? 50.571 50.074 18.184 1.00 28.01 292 MET A C 1
ATOM 3954 O O . MET A 1 295 ? 51.476 50.897 18.024 1.00 29.63 292 MET A O 1
ATOM 3968 N N . ALA A 1 296 ? 50.124 49.279 17.237 1.00 27.01 293 ALA A N 1
ATOM 3969 C CA . ALA A 1 296 ? 50.589 49.315 15.853 1.00 30.48 293 ALA A CA 1
ATOM 3970 C C . ALA A 1 296 ? 49.366 49.180 14.967 1.00 26.77 293 ALA A C 1
ATOM 3971 O O . ALA A 1 296 ? 48.489 48.350 15.229 1.00 27.83 293 ALA A O 1
ATOM 3978 N N . GLY A 1 297 ? 49.299 49.999 13.922 1.00 31.73 294 GLY A N 1
ATOM 3979 C CA . GLY A 1 297 ? 48.149 49.962 13.051 1.00 28.63 294 GLY A CA 1
ATOM 3980 C C . GLY A 1 297 ? 48.474 50.596 11.715 1.00 30.63 294 GLY A C 1
ATOM 3981 O O . GLY A 1 297 ? 49.636 50.871 11.399 1.00 30.44 294 GLY A O 1
ATOM 3985 N N . PHE A 1 298 ? 47.419 50.843 10.949 1.00 30.00 295 PHE A N 1
ATOM 3986 C CA . PHE A 1 298 ? 47.515 51.499 9.653 1.00 34.40 295 PHE A CA 1
ATOM 3987 C C . PHE A 1 298 ? 46.712 52.792 9.645 1.00 35.46 295 PHE A C 1
ATOM 3988 O O . PHE A 1 298 ? 45.682 52.913 10.316 1.00 34.45 295 PHE A O 1
ATOM 4005 N N . THR A 1 299 ? 47.187 53.751 8.851 1.00 35.04 296 THR A N 1
ATOM 4006 C CA . THR A 1 299 ? 46.438 54.959 8.552 1.00 34.51 296 THR A CA 1
ATOM 4007 C C . THR A 1 299 ? 46.657 55.302 7.079 1.00 38.80 296 THR A C 1
ATOM 4008 O O . THR A 1 299 ? 47.650 54.903 6.470 1.00 35.23 296 THR A O 1
ATOM 4019 N N . GLU A 1 300 ? 45.702 56.013 6.501 1.00 42.30 297 GLU A N 1
ATOM 4020 C CA . GLU A 1 300 ? 45.864 56.532 5.136 1.00 45.89 297 GLU A CA 1
ATOM 4021 C C . GLU A 1 300 ? 46.987 57.564 5.128 1.00 44.00 297 GLU A C 1
ATOM 4022 O O . GLU A 1 300 ? 46.934 58.536 5.890 1.00 41.22 297 GLU A O 1
ATOM 4034 N N . ASP A 1 301 ? 47.992 57.370 4.263 1.00 44.24 298 ASP A N 1
ATOM 4035 C CA . ASP A 1 301 ? 49.180 58.212 4.329 1.00 47.18 298 ASP A CA 1
ATOM 4036 C C . ASP A 1 301 ? 48.808 59.686 4.272 1.00 48.01 298 ASP A C 1
ATOM 4037 O O . ASP A 1 301 ? 49.368 60.510 5.003 1.00 51.71 298 ASP A O 1
ATOM 4046 N N . GLU A 1 302 ? 47.857 60.029 3.403 1.00 52.94 299 GLU A N 1
ATOM 4047 C CA . GLU A 1 302 ? 47.372 61.400 3.293 1.00 53.45 299 GLU A CA 1
ATOM 4048 C C . GLU A 1 302 ? 46.879 61.931 4.630 1.00 52.36 299 GLU A C 1
ATOM 4049 O O . GLU A 1 302 ? 47.049 63.117 4.925 1.00 49.30 299 GLU A O 1
ATOM 4061 N N . ALA A 1 303 ? 46.310 61.070 5.464 1.00 52.82 300 ALA A N 1
ATOM 4062 C CA . ALA A 1 303 ? 45.687 61.489 6.711 1.00 52.18 300 ALA A CA 1
ATOM 4063 C C . ALA A 1 303 ? 46.587 61.358 7.932 1.00 51.19 300 ALA A C 1
ATOM 4064 O O . ALA A 1 303 ? 46.123 61.610 9.053 1.00 45.84 300 ALA A O 1
ATOM 4071 N N . LYS A 1 304 ? 47.851 60.982 7.760 1.00 48.98 301 LYS A N 1
ATOM 4072 C CA . LYS A 1 304 ? 48.717 60.778 8.915 1.00 47.65 301 LYS A CA 1
ATOM 4073 C C . LYS A 1 304 ? 48.861 62.070 9.708 1.00 45.45 301 LYS A C 1
ATOM 4074 O O . LYS A 1 304 ? 48.758 63.172 9.168 1.00 47.16 301 LYS A O 1
ATOM 4093 N N . ARG A 1 305 ? 49.082 61.927 11.013 1.00 45.47 302 ARG A N 1
ATOM 4094 C CA . ARG A 1 305 ? 49.261 63.059 11.917 1.00 43.67 302 ARG A CA 1
ATOM 4095 C C . ARG A 1 305 ? 50.520 62.822 12.732 1.00 47.21 302 ARG A C 1
ATOM 4096 O O . ARG A 1 305 ? 50.631 61.805 13.427 1.00 44.16 302 ARG A O 1
ATOM 4117 N N . LYS A 1 306 ? 51.466 63.749 12.656 1.00 43.56 303 LYS A N 1
ATOM 4118 C CA . LYS A 1 306 ? 52.722 63.550 13.361 1.00 48.47 303 LYS A CA 1
ATOM 4119 C C . LYS A 1 306 ? 52.555 63.870 14.842 1.00 47.31 303 LYS A C 1
ATOM 4120 O O . LYS A 1 306 ? 51.683 64.643 15.252 1.00 44.43 303 LYS A O 1
ATOM 4139 N N . THR A 1 307 ? 53.389 63.237 15.647 1.00 46.66 304 THR A N 1
ATOM 4140 C CA . THR A 1 307 ? 53.321 63.407 17.082 1.00 48.74 304 THR A CA 1
ATOM 4141 C C . THR A 1 307 ? 53.919 64.750 17.485 1.00 56.74 304 THR A C 1
ATOM 4142 O O . THR A 1 307 ? 54.629 65.407 16.719 1.00 55.21 304 THR A O 1
ATOM 4153 N N . GLN A 1 308 ? 53.593 65.165 18.701 1.00 57.89 305 GLN A N 1
ATOM 4154 C CA . GLN A 1 308 ? 54.234 66.298 19.352 1.00 59.36 305 GLN A CA 1
ATOM 4155 C C . GLN A 1 308 ? 55.132 65.844 20.489 1.00 61.44 305 GLN A C 1
ATOM 4156 O O . GLN A 1 308 ? 55.758 66.680 21.148 1.00 64.92 305 GLN A O 1
ATOM 4170 N N . HIS A 1 309 ? 55.209 64.537 20.728 1.00 60.82 306 HIS A N 1
ATOM 4171 C CA . HIS A 1 309 ? 56.121 63.954 21.693 1.00 57.05 306 HIS A CA 1
ATOM 4172 C C . HIS A 1 309 ? 57.488 63.732 21.057 1.00 57.99 306 HIS A C 1
ATOM 4173 O O . HIS A 1 309 ? 57.608 63.628 19.831 1.00 55.36 306 HIS A O 1
ATOM 4187 N N . PRO A 1 310 ? 58.539 63.660 21.872 1.00 63.94 307 PRO A N 1
ATOM 4188 C CA . PRO A 1 310 ? 59.860 63.316 21.328 1.00 60.09 307 PRO A CA 1
ATOM 4189 C C . PRO A 1 310 ? 59.813 61.971 20.616 1.00 59.30 307 PRO A C 1
ATOM 4190 O O . PRO A 1 310 ? 59.160 61.028 21.072 1.00 58.64 307 PRO A O 1
ATOM 4201 N N . LEU A 1 311 ? 60.512 61.886 19.490 1.00 56.26 308 LEU A N 1
ATOM 4202 C CA . LEU A 1 311 ? 60.577 60.630 18.756 1.00 51.73 308 LEU A CA 1
ATOM 4203 C C . LEU A 1 311 ? 61.360 59.604 19.569 1.00 55.99 308 LEU A C 1
ATOM 4204 O O . LEU A 1 311 ? 62.442 59.894 20.088 1.00 57.38 308 LEU A O 1
ATOM 4220 N N . LEU A 1 312 ? 60.800 58.413 19.699 1.00 56.67 309 LEU A N 1
ATOM 4221 C CA . LEU A 1 312 ? 61.418 57.382 20.519 1.00 49.52 309 LEU A CA 1
ATOM 4222 C C . LEU A 1 312 ? 62.381 56.541 19.683 1.00 54.11 309 LEU A C 1
ATOM 4223 O O . LEU A 1 312 ? 62.104 56.249 18.514 1.00 49.36 309 LEU A O 1
ATOM 4239 N N . PRO A 1 313 ? 63.521 56.147 20.237 1.00 52.97 310 PRO A N 1
ATOM 4240 C CA . PRO A 1 313 ? 64.354 55.143 19.567 1.00 57.12 310 PRO A CA 1
ATOM 4241 C C . PRO A 1 313 ? 63.767 53.748 19.729 1.00 50.40 310 PRO A C 1
ATOM 4242 O O . PRO A 1 313 ? 62.983 53.470 20.639 1.00 53.59 310 PRO A O 1
ATOM 4253 N N . GLY A 1 314 ? 64.153 52.867 18.815 1.00 54.40 311 GLY A N 1
ATOM 4254 C CA . GLY A 1 314 ? 63.700 51.489 18.917 1.00 56.20 311 GLY A CA 1
ATOM 4255 C C . GLY A 1 314 ? 64.159 50.686 17.726 1.00 52.20 311 GLY A C 1
ATOM 4256 O O . GLY A 1 314 ? 64.862 51.186 16.841 1.00 55.87 311 GLY A O 1
ATOM 4260 N N . ALA A 1 315 ? 63.745 49.414 17.718 1.00 54.39 312 ALA A N 1
ATOM 4261 C CA . ALA A 1 315 ? 64.019 48.538 16.586 1.00 52.23 312 ALA A CA 1
ATOM 4262 C C . ALA A 1 315 ? 63.423 49.094 15.302 1.00 48.62 312 ALA A C 1
ATOM 4263 O O . ALA A 1 315 ? 63.901 48.784 14.207 1.00 56.48 312 ALA A O 1
ATOM 4270 N N . ILE A 1 316 ? 62.368 49.893 15.412 1.00 50.53 313 ILE A N 1
ATOM 4271 C CA . ILE A 1 316 ? 61.878 50.730 14.323 1.00 46.13 313 ILE A CA 1
ATOM 4272 C C . ILE A 1 316 ? 62.187 52.165 14.716 1.00 51.64 313 ILE A C 1
ATOM 4273 O O . ILE A 1 316 ? 61.678 52.657 15.730 1.00 45.97 313 ILE A O 1
ATOM 4289 N N . ALA A 1 317 ? 63.064 52.812 13.959 1.00 49.50 314 ALA A N 1
ATOM 4290 C CA . ALA A 1 317 ? 63.536 54.127 14.366 1.00 51.91 314 ALA A CA 1
ATOM 4291 C C . ALA A 1 317 ? 62.386 55.126 14.307 1.00 47.99 314 ALA A C 1
ATOM 4292 O O . ALA A 1 317 ? 61.589 55.132 13.369 1.00 50.16 314 ALA A O 1
ATOM 4299 N N . GLU A 1 318 ? 62.282 55.957 15.341 1.00 51.99 315 GLU A N 1
ATOM 4300 C CA . GLU A 1 318 ? 61.256 56.997 15.372 1.00 53.08 315 GLU A CA 1
ATOM 4301 C C . GLU A 1 318 ? 59.873 56.395 15.163 1.00 46.70 315 GLU A C 1
ATOM 4302 O O . GLU A 1 318 ? 59.033 56.948 14.447 1.00 41.26 315 GLU A O 1
ATOM 4314 N N . PHE A 1 319 ? 59.636 55.233 15.779 1.00 37.64 316 PHE A N 1
ATOM 4315 C CA . PHE A 1 319 ? 58.428 54.492 15.451 1.00 37.45 316 PHE A CA 1
ATOM 4316 C C . PHE A 1 319 ? 57.170 55.271 15.795 1.00 34.18 316 PHE A C 1
ATOM 4317 O O . PHE A 1 319 ? 56.115 55.001 15.215 1.00 39.58 316 PHE A O 1
ATOM 4334 N N . ASN A 1 320 ? 57.252 56.230 16.721 1.00 36.86 317 ASN A N 1
ATOM 4335 C CA . ASN A 1 320 ? 56.073 56.961 17.158 1.00 35.24 317 ASN A CA 1
ATOM 4336 C C . ASN A 1 320 ? 55.873 58.255 16.383 1.00 40.46 317 ASN A C 1
ATOM 4337 O O . ASN A 1 320 ? 55.078 59.106 16.806 1.00 39.25 317 ASN A O 1
ATOM 4348 N N . GLN A 1 321 ? 56.529 58.395 15.231 1.00 39.87 318 GLN A N 1
ATOM 4349 C CA . GLN A 1 321 ? 56.492 59.653 14.492 1.00 45.67 318 GLN A CA 1
ATOM 4350 C C . GLN A 1 321 ? 55.066 60.085 14.163 1.00 43.29 318 GLN A C 1
ATOM 4351 O O . GLN A 1 321 ? 54.753 61.280 14.181 1.00 43.89 318 GLN A O 1
ATOM 4365 N N . TYR A 1 322 ? 54.186 59.141 13.850 1.00 36.09 319 TYR A N 1
ATOM 4366 C CA . TYR A 1 322 ? 52.811 59.447 13.456 1.00 37.68 319 TYR A CA 1
ATOM 4367 C C . TYR A 1 322 ? 51.802 58.901 14.459 1.00 36.53 319 TYR A C 1
ATOM 4368 O O . TYR A 1 322 ? 50.695 58.492 14.103 1.00 35.50 319 TYR A O 1
ATOM 4386 N N . GLU A 1 323 ? 52.196 58.947 15.741 1.00 39.83 320 GLU A N 1
ATOM 4387 C CA . GLU A 1 323 ? 51.382 58.528 16.878 1.00 39.74 320 GLU A CA 1
ATOM 4388 C C . GLU A 1 323 ? 50.011 59.176 16.928 1.00 41.04 320 GLU A C 1
ATOM 4389 O O . GLU A 1 323 ? 49.078 58.611 17.511 1.00 38.97 320 GLU A O 1
ATOM 4401 N N . PHE A 1 324 ? 49.888 60.396 16.417 1.00 39.00 321 PHE A N 1
ATOM 4402 C CA . PHE A 1 324 ? 48.631 61.125 16.522 1.00 40.13 321 PHE A CA 1
ATOM 4403 C C . PHE A 1 324 ? 47.649 60.768 15.418 1.00 41.60 321 PHE A C 1
ATOM 4404 O O . PHE A 1 324 ? 46.573 61.377 15.350 1.00 36.79 321 PHE A O 1
ATOM 4421 N N . SER A 1 325 ? 47.979 59.796 14.571 1.00 38.07 322 SER A N 1
ATOM 4422 C CA . SER A 1 325 ? 47.063 59.338 13.549 1.00 38.30 322 SER A CA 1
ATOM 4423 C C . SER A 1 325 ? 46.004 58.425 14.154 1.00 37.61 322 SER A C 1
ATOM 4424 O O . SER A 1 325 ? 46.235 57.742 15.154 1.00 35.10 322 SER A O 1
ATOM 4432 N N . ARG A 1 326 ? 44.835 58.414 13.532 1.00 35.63 323 ARG A N 1
ATOM 4433 C CA . ARG A 1 326 ? 43.806 57.436 13.845 1.00 35.48 323 ARG A CA 1
ATOM 4434 C C . ARG A 1 326 ? 44.028 56.163 13.045 1.00 37.01 323 ARG A C 1
ATOM 4435 O O . ARG A 1 326 ? 44.617 56.187 11.964 1.00 37.34 323 ARG A O 1
ATOM 4456 N N . ALA A 1 327 ? 43.527 55.051 13.577 1.00 36.62 324 ALA A N 1
ATOM 4457 C CA . ALA A 1 327 ? 43.684 53.759 12.926 1.00 35.47 324 ALA A CA 1
ATOM 4458 C C . ALA A 1 327 ? 42.607 53.523 11.872 1.00 38.34 324 ALA A C 1
ATOM 4459 O O . ALA A 1 327 ? 41.444 53.926 12.038 1.00 33.39 324 ALA A O 1
ATOM 4466 N N . MET A 1 328 ? 43.010 52.847 10.787 1.00 33.59 325 MET A N 1
ATOM 4467 C CA . MET A 1 328 ? 42.121 52.409 9.728 1.00 34.84 325 MET A CA 1
ATOM 4468 C C . MET A 1 328 ? 42.416 50.954 9.403 1.00 31.46 325 MET A C 1
ATOM 4469 O O . MET A 1 328 ? 43.548 50.482 9.543 1.00 34.81 325 MET A O 1
ATOM 4483 N N . ARG A 1 329 ? 41.380 50.236 8.998 1.00 30.44 326 ARG A N 1
ATOM 4484 C CA . ARG A 1 329 ? 41.585 48.912 8.427 1.00 34.98 326 ARG A CA 1
ATOM 4485 C C . ARG A 1 329 ? 42.391 49.037 7.140 1.00 38.12 326 ARG A C 1
ATOM 4486 O O . ARG A 1 329 ? 42.214 49.993 6.379 1.00 37.53 326 ARG A O 1
ATOM 4507 N N . HIS A 1 330 ? 43.296 48.079 6.925 1.00 31.79 327 HIS A N 1
ATOM 4508 C CA . HIS A 1 330 ? 44.179 48.099 5.773 1.00 39.28 327 HIS A CA 1
ATOM 4509 C C . HIS A 1 330 ? 43.391 48.195 4.480 1.00 39.56 327 HIS A C 1
ATOM 4510 O O . HIS A 1 330 ? 43.756 48.962 3.578 1.00 37.85 327 HIS A O 1
ATOM 4524 N N . LYS A 1 331 ? 42.295 47.436 4.380 1.00 34.46 328 LYS A N 1
ATOM 4525 C CA . LYS A 1 331 ? 41.511 47.423 3.148 1.00 42.15 328 LYS A CA 1
ATOM 4526 C C . LYS A 1 331 ? 40.887 48.774 2.829 1.00 44.84 328 LYS A C 1
ATOM 4527 O O . LYS A 1 331 ? 40.565 49.038 1.665 1.00 41.26 328 LYS A O 1
ATOM 4546 N N . ASP A 1 332 ? 40.710 49.634 3.819 1.00 39.33 329 ASP A N 1
ATOM 4547 C CA . ASP A 1 332 ? 40.114 50.948 3.616 1.00 41.15 329 ASP A CA 1
ATOM 4548 C C . ASP A 1 332 ? 41.141 52.009 3.264 1.00 39.06 329 ASP A C 1
ATOM 4549 O O . ASP A 1 332 ? 40.781 53.180 3.152 1.00 40.48 329 ASP A O 1
ATOM 4558 N N . CYS A 1 333 ? 42.403 51.634 3.078 1.00 39.44 330 CYS A N 1
ATOM 4559 C CA . CYS A 1 333 ? 43.460 52.563 2.722 1.00 41.28 330 CYS A CA 1
ATOM 4560 C C . CYS A 1 333 ? 43.851 52.380 1.257 1.00 48.32 330 CYS A C 1
ATOM 4561 O O . CYS A 1 333 ? 44.040 51.248 0.800 1.00 40.65 330 CYS A O 1
ATOM 4569 N N . GLN A 1 334 ? 44.031 53.502 0.552 1.00 54.15 331 GLN A N 1
ATOM 4570 C CA . GLN A 1 334 ? 44.652 53.464 -0.770 1.00 56.76 331 GLN A CA 1
ATOM 4571 C C . GLN A 1 334 ? 46.172 53.390 -0.651 1.00 56.76 331 GLN A C 1
ATOM 4572 O O . GLN A 1 334 ? 46.815 52.619 -1.371 1.00 54.49 331 GLN A O 1
ATOM 4586 N N . ASN A 1 335 ? 46.760 54.159 0.270 1.00 46.85 332 ASN A N 1
ATOM 4587 C CA . ASN A 1 335 ? 48.194 54.113 0.551 1.00 46.36 332 ASN A CA 1
ATOM 4588 C C . ASN A 1 335 ? 48.379 53.896 2.051 1.00 46.23 332 ASN A C 1
ATOM 4589 O O . ASN A 1 335 ? 48.696 54.839 2.785 1.00 38.59 332 ASN A O 1
ATOM 4600 N N . PRO A 1 336 ? 48.202 52.668 2.534 1.00 45.83 333 PRO A N 1
ATOM 4601 C CA . PRO A 1 336 ? 48.328 52.424 3.986 1.00 39.54 333 PRO A CA 1
ATOM 4602 C C . PRO A 1 336 ? 49.734 52.717 4.485 1.00 43.87 333 PRO A C 1
ATOM 4603 O O . PRO A 1 336 ? 50.728 52.300 3.895 1.00 42.63 333 PRO A O 1
ATOM 4614 N N . LEU A 1 337 ? 49.812 53.445 5.586 1.00 37.03 334 LEU A N 1
ATOM 4615 C CA . LEU A 1 337 ? 51.069 53.727 6.260 1.00 31.64 334 LEU A CA 1
ATOM 4616 C C . LEU A 1 337 ? 51.007 53.046 7.621 1.00 37.05 334 LEU A C 1
ATOM 4617 O O . LEU A 1 337 ? 50.001 53.167 8.317 1.00 32.26 334 LEU A O 1
ATOM 4633 N N . ARG A 1 338 ? 52.058 52.318 7.982 1.00 35.04 335 ARG A N 1
ATOM 4634 C CA . ARG A 1 338 ? 52.140 51.719 9.316 1.00 34.33 335 ARG A CA 1
ATOM 4635 C C . ARG A 1 338 ? 52.484 52.793 10.333 1.00 35.13 335 ARG A C 1
ATOM 4636 O O . ARG A 1 338 ? 53.422 53.571 10.129 1.00 34.37 335 ARG A O 1
ATOM 4657 N N . VAL A 1 339 ? 51.735 52.818 11.445 1.00 34.22 336 VAL A N 1
ATOM 4658 C CA . VAL A 1 339 ? 51.909 53.791 12.509 1.00 35.10 336 VAL A CA 1
ATOM 4659 C C . VAL A 1 339 ? 51.975 53.043 13.838 1.00 28.95 336 VAL A C 1
ATOM 4660 O O . VAL A 1 339 ? 51.420 51.946 13.988 1.00 29.63 336 VAL A O 1
ATOM 4673 N N . TYR A 1 340 ? 52.678 53.643 14.793 1.00 31.12 337 TYR A N 1
ATOM 4674 C CA . TYR A 1 340 ? 52.964 52.977 16.054 1.00 32.31 337 TYR A CA 1
ATOM 4675 C C . TYR A 1 340 ? 52.905 53.970 17.201 1.00 34.92 337 TYR A C 1
ATOM 4676 O O . TYR A 1 340 ? 53.102 55.175 17.027 1.00 35.91 337 TYR A O 1
ATOM 4694 N N . SER A 1 341 ? 52.679 53.440 18.398 1.00 33.99 338 SER A N 1
ATOM 4695 C CA . SER A 1 341 ? 52.686 54.263 19.592 1.00 32.43 338 SER A CA 1
ATOM 4696 C C . SER A 1 341 ? 53.151 53.416 20.762 1.00 32.75 338 SER A C 1
ATOM 4697 O O . SER A 1 341 ? 52.925 52.200 20.790 1.00 30.64 338 SER A O 1
ATOM 4705 N N . HIS A 1 342 ? 53.812 54.067 21.711 1.00 32.13 339 HIS A N 1
ATOM 4706 C CA . HIS A 1 342 ? 54.155 53.454 22.978 1.00 34.37 339 HIS A CA 1
ATOM 4707 C C . HIS A 1 342 ? 53.808 54.422 24.098 1.00 37.61 339 HIS A C 1
ATOM 4708 O O . HIS A 1 342 ? 54.012 55.635 23.977 1.00 33.22 339 HIS A O 1
ATOM 4722 N N . ILE A 1 343 ? 53.303 53.889 25.197 1.00 32.37 340 ILE A N 1
ATOM 4723 C CA . ILE A 1 343 ? 53.041 54.700 26.375 1.00 34.40 340 ILE A CA 1
ATOM 4724 C C . ILE A 1 343 ? 53.467 53.918 27.606 1.00 33.81 340 ILE A C 1
ATOM 4725 O O . ILE A 1 343 ? 53.123 52.738 27.748 1.00 31.91 340 ILE A O 1
ATOM 4741 N N . ALA A 1 344 ? 54.222 54.573 28.490 1.00 33.62 341 ALA A N 1
ATOM 4742 C CA . ALA A 1 344 ? 54.650 53.997 29.752 1.00 35.09 341 ALA A CA 1
ATOM 4743 C C . ALA A 1 344 ? 53.460 53.817 30.681 1.00 37.55 341 ALA A C 1
ATOM 4744 O O . ALA A 1 344 ? 52.385 54.376 30.468 1.00 37.06 341 ALA A O 1
ATOM 4751 N N . PRO A 1 345 ? 53.613 53.029 31.743 1.00 36.91 342 PRO A N 1
ATOM 4752 C CA . PRO A 1 345 ? 52.465 52.794 32.642 1.00 41.72 342 PRO A CA 1
ATOM 4753 C C . PRO A 1 345 ? 52.001 54.096 33.281 1.00 41.80 342 PRO A C 1
ATOM 4754 O O . PRO A 1 345 ? 52.772 55.041 33.452 1.00 41.37 342 PRO A O 1
ATOM 4765 N N . TYR A 1 346 ? 50.698 54.161 33.557 1.00 39.09 343 TYR A N 1
ATOM 4766 C CA . TYR A 1 346 ? 50.148 55.308 34.276 1.00 42.83 343 TYR A CA 1
ATOM 4767 C C . TYR A 1 346 ? 50.930 55.517 35.557 1.00 47.99 343 TYR A C 1
ATOM 4768 O O . TYR A 1 346 ? 51.246 56.643 35.944 1.00 51.38 343 TYR A O 1
ATOM 4786 N N . MET A 1 347 ? 51.304 54.413 36.170 1.00 45.56 344 MET A N 1
ATOM 4787 C CA . MET A 1 347 ? 52.086 54.300 37.381 1.00 60.00 344 MET A CA 1
ATOM 4788 C C . MET A 1 347 ? 53.564 54.407 37.061 1.00 43.58 344 MET A C 1
ATOM 4789 O O . MET A 1 347 ? 54.202 53.426 36.683 1.00 52.68 344 MET A O 1
ATOM 4803 N N . GLY A 1 348 ? 54.124 55.602 37.210 1.00 49.30 345 GLY A N 1
ATOM 4804 C CA . GLY A 1 348 ? 55.572 55.700 37.226 1.00 48.71 345 GLY A CA 1
ATOM 4805 C C . GLY A 1 348 ? 56.145 55.173 38.530 1.00 50.78 345 GLY A C 1
ATOM 4806 O O . GLY A 1 348 ? 55.583 55.379 39.606 1.00 56.24 345 GLY A O 1
ATOM 4810 N N . GLY A 1 349 ? 57.261 54.452 38.431 1.00 45.16 346 GLY A N 1
ATOM 4811 C CA . GLY A 1 349 ? 57.884 53.864 39.595 1.00 43.02 346 GLY A CA 1
ATOM 4812 C C . GLY A 1 349 ? 57.272 52.533 39.973 1.00 46.97 346 GLY A C 1
ATOM 4813 O O . GLY A 1 349 ? 56.341 52.056 39.321 1.00 43.35 346 GLY A O 1
ATOM 4817 N N . PRO A 1 350 ? 57.780 51.892 41.054 1.00 39.27 347 PRO A N 1
ATOM 4818 C CA . PRO A 1 350 ? 57.246 50.578 41.460 1.00 39.73 347 PRO A CA 1
ATOM 4819 C C . PRO A 1 350 ? 56.076 50.701 42.432 1.00 52.07 347 PRO A C 1
ATOM 4820 O O . PRO A 1 350 ? 56.114 50.188 43.556 1.00 44.04 347 PRO A O 1
ATOM 4831 N N . GLU A 1 351 ? 55.026 51.398 42.019 1.00 53.86 348 GLU A N 1
ATOM 4832 C CA . GLU A 1 351 ? 53.916 51.566 42.942 1.00 60.68 348 GLU A CA 1
ATOM 4833 C C . GLU A 1 351 ? 53.209 50.232 43.141 1.00 54.66 348 GLU A C 1
ATOM 4834 O O . GLU A 1 351 ? 53.192 49.371 42.251 1.00 44.94 348 GLU A O 1
ATOM 4846 N N . LYS A 1 352 ? 52.643 50.071 44.330 1.00 50.55 349 LYS A N 1
ATOM 4847 C CA . LYS A 1 352 ? 52.109 48.796 44.772 1.00 50.04 349 LYS A CA 1
ATOM 4848 C C . LYS A 1 352 ? 51.049 48.287 43.807 1.00 41.45 349 LYS A C 1
ATOM 4849 O O . LYS A 1 352 ? 50.176 49.034 43.360 1.00 43.04 349 LYS A O 1
ATOM 4868 N N . ILE A 1 353 ? 51.149 47.009 43.480 1.00 40.45 350 ILE A N 1
ATOM 4869 C CA . ILE A 1 353 ? 50.181 46.306 42.661 1.00 40.76 350 ILE A CA 1
ATOM 4870 C C . ILE A 1 353 ? 49.409 45.380 43.582 1.00 44.53 350 ILE A C 1
ATOM 4871 O O . ILE A 1 353 ? 50.003 44.508 44.229 1.00 44.66 350 ILE A O 1
ATOM 4887 N N . MET A 1 354 ? 48.084 45.552 43.644 1.00 37.83 351 MET A N 1
ATOM 4888 C CA . MET A 1 354 ? 47.295 44.645 44.473 1.00 40.17 351 MET A CA 1
ATOM 4889 C C . MET A 1 354 ? 47.181 43.269 43.817 1.00 40.23 351 MET A C 1
ATOM 4890 O O . MET A 1 354 ? 47.307 42.239 44.489 1.00 35.98 351 MET A O 1
ATOM 4904 N N . ASN A 1 355 ? 46.954 43.225 42.506 1.00 35.41 352 ASN A N 1
ATOM 4905 C CA . ASN A 1 355 ? 46.787 41.948 41.819 1.00 40.53 352 ASN A CA 1
ATOM 4906 C C . ASN A 1 355 ? 46.840 42.189 40.315 1.00 35.20 352 ASN A C 1
ATOM 4907 O O . ASN A 1 355 ? 46.039 42.976 39.795 1.00 33.83 352 ASN A O 1
ATOM 4918 N N . THR A 1 356 ? 47.772 41.545 39.608 1.00 37.70 353 THR A N 1
ATOM 4919 C CA . THR A 1 356 ? 47.942 41.846 38.186 1.00 40.18 353 THR A CA 1
ATOM 4920 C C . THR A 1 356 ? 46.853 41.234 37.308 1.00 39.42 353 THR A C 1
ATOM 4921 O O . THR A 1 356 ? 46.727 41.625 36.139 1.00 36.42 353 THR A O 1
ATOM 4932 N N . ASN A 1 357 ? 46.063 40.307 37.841 1.00 32.30 354 ASN A N 1
ATOM 4933 C CA . ASN A 1 357 ? 45.134 39.523 37.035 1.00 37.64 354 ASN A CA 1
ATOM 4934 C C . ASN A 1 357 ? 44.183 40.444 36.287 1.00 36.53 354 ASN A C 1
ATOM 4935 O O . ASN A 1 357 ? 43.510 41.275 36.906 1.00 32.72 354 ASN A O 1
ATOM 4946 N N . GLY A 1 358 ? 44.179 40.329 34.953 1.00 31.20 355 GLY A N 1
ATOM 4947 C CA . GLY A 1 358 ? 43.213 40.988 34.096 1.00 28.26 355 GLY A CA 1
ATOM 4948 C C . GLY A 1 358 ? 43.597 42.343 33.566 1.00 25.79 355 GLY A C 1
ATOM 4949 O O . GLY A 1 358 ? 42.775 42.981 32.898 1.00 26.19 355 GLY A O 1
ATOM 4953 N N . ALA A 1 359 ? 44.819 42.814 33.842 1.00 25.79 356 ALA A N 1
ATOM 4954 C CA . ALA A 1 359 ? 45.184 44.181 33.501 1.00 25.01 356 ALA A CA 1
ATOM 4955 C C . ALA A 1 359 ? 45.197 44.381 31.991 1.00 24.28 356 ALA A C 1
ATOM 4956 O O . ALA A 1 359 ? 44.695 45.405 31.499 1.00 26.13 356 ALA A O 1
ATOM 4963 N N . GLY A 1 360 ? 45.762 43.425 31.248 1.00 25.78 357 GLY A N 1
ATOM 4964 C CA . GLY A 1 360 ? 45.821 43.570 29.801 1.00 27.32 357 GLY A CA 1
ATOM 4965 C C . GLY A 1 360 ? 44.456 43.545 29.140 1.00 25.61 357 GLY A C 1
ATOM 4966 O O . GLY A 1 360 ? 44.210 44.282 28.184 1.00 28.03 357 GLY A O 1
ATOM 4970 N N . ASP A 1 361 ? 43.568 42.668 29.605 1.00 26.65 358 ASP A N 1
ATOM 4971 C CA . ASP A 1 361 ? 42.215 42.634 29.064 1.00 28.79 358 ASP A CA 1
ATOM 4972 C C . ASP A 1 361 ? 41.462 43.931 29.376 1.00 31.69 358 ASP A C 1
ATOM 4973 O O . ASP A 1 361 ? 40.577 44.33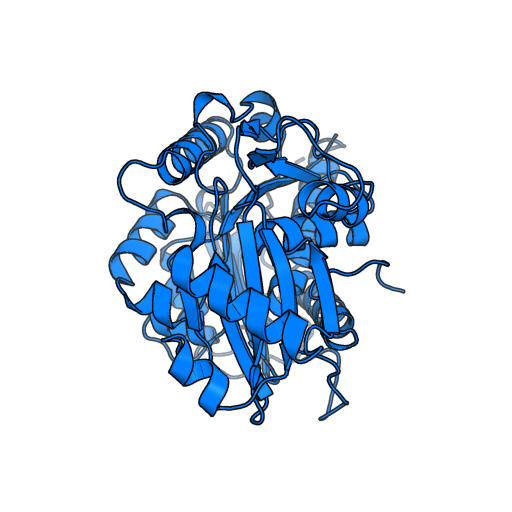6 28.614 1.00 27.15 358 ASP A O 1
ATOM 4982 N N . GLY A 1 362 ? 41.802 44.605 30.481 1.00 28.84 359 GLY A N 1
ATOM 4983 C CA . GLY A 1 362 ? 41.254 45.933 30.721 1.00 28.92 359 GLY A CA 1
ATOM 4984 C C . GLY A 1 362 ? 41.683 46.940 29.671 1.00 27.82 359 GLY A C 1
ATOM 4985 O O . GLY A 1 362 ? 40.880 47.762 29.213 1.00 26.16 359 GLY A O 1
ATOM 4989 N N . ALA A 1 363 ? 42.962 46.902 29.281 1.00 25.89 360 ALA A N 1
ATOM 4990 C CA . ALA A 1 363 ? 43.419 47.740 28.170 1.00 28.95 360 ALA A CA 1
ATOM 4991 C C . ALA A 1 363 ? 42.607 47.479 26.901 1.00 26.47 360 ALA A C 1
ATOM 4992 O O . ALA A 1 363 ? 42.215 48.426 26.199 1.00 25.05 360 ALA A O 1
ATOM 4999 N N . LEU A 1 364 ? 42.317 46.206 26.605 1.00 24.65 361 LEU A N 1
ATOM 5000 C CA . LEU A 1 364 ? 41.473 45.887 25.456 1.00 26.62 361 LEU A CA 1
ATOM 5001 C C . LEU A 1 364 ? 40.088 46.519 25.585 1.00 28.23 361 LEU A C 1
ATOM 5002 O O . LEU A 1 364 ? 39.544 47.049 24.605 1.00 25.44 361 LEU A O 1
ATOM 5018 N N . ALA A 1 365 ? 39.515 46.515 26.787 1.00 24.92 362 ALA A N 1
ATOM 5019 C CA . ALA A 1 365 ? 38.182 47.092 26.960 1.00 24.63 362 ALA A CA 1
ATOM 5020 C C . ALA A 1 365 ? 38.178 48.578 26.649 1.00 26.23 362 ALA A C 1
ATOM 5021 O O . ALA A 1 365 ? 37.210 49.082 26.077 1.00 26.97 362 ALA A O 1
ATOM 5028 N N . ALA A 1 366 ? 39.264 49.276 26.970 1.00 26.90 363 ALA A N 1
ATOM 5029 C CA . ALA A 1 366 ? 39.392 50.677 26.612 1.00 28.77 363 ALA A CA 1
ATOM 5030 C C . ALA A 1 366 ? 39.428 50.865 25.102 1.00 31.16 363 ALA A C 1
ATOM 5031 O O . ALA A 1 366 ? 38.784 51.773 24.567 1.00 25.73 363 ALA A O 1
ATOM 5038 N N . LEU A 1 367 ? 40.173 50.019 24.407 1.00 25.28 364 LEU A N 1
ATOM 5039 C CA . LEU A 1 367 ? 40.196 50.076 22.947 1.00 24.91 364 LEU A CA 1
ATOM 5040 C C . LEU A 1 367 ? 38.814 49.819 22.354 1.00 28.79 364 LEU A C 1
ATOM 5041 O O . LEU A 1 367 ? 38.389 50.513 21.422 1.00 29.07 364 LEU A O 1
ATOM 5057 N N . LEU A 1 368 ? 38.110 48.801 22.854 1.00 25.92 365 LEU A N 1
ATOM 5058 C CA . LEU A 1 368 ? 36.748 48.542 22.387 1.00 27.71 365 LEU A CA 1
ATOM 5059 C C . LEU A 1 368 ? 35.844 49.754 22.599 1.00 32.60 365 LEU A C 1
ATOM 5060 O O . LEU A 1 368 ? 34.968 50.043 21.780 1.00 28.95 365 LEU A O 1
ATOM 5076 N N . HIS A 1 369 ? 36.010 50.456 23.715 1.00 30.91 366 HIS A N 1
ATOM 5077 C CA . HIS A 1 369 ? 35.225 51.665 23.944 1.00 29.16 366 HIS A CA 1
ATOM 5078 C C . HIS A 1 369 ? 35.496 52.691 22.851 1.00 35.01 366 HIS A C 1
ATOM 5079 O O . HIS A 1 369 ? 34.570 53.249 22.253 1.00 33.33 366 HIS A O 1
ATOM 5093 N N . ASP A 1 370 ? 36.770 52.914 22.535 1.00 31.20 367 ASP A N 1
ATOM 5094 C CA . ASP A 1 370 ? 37.108 53.901 21.520 1.00 32.80 367 ASP A CA 1
ATOM 5095 C C . ASP A 1 370 ? 36.590 53.492 20.147 1.00 35.06 367 ASP A C 1
ATOM 5096 O O . ASP A 1 370 ? 36.158 54.350 19.370 1.00 35.56 367 ASP A O 1
ATOM 5105 N N . ILE A 1 371 ? 36.579 52.191 19.846 1.00 32.91 368 ILE A N 1
ATOM 5106 C CA . ILE A 1 371 ? 36.079 51.717 18.555 1.00 37.15 368 ILE A CA 1
ATOM 5107 C C . ILE A 1 371 ? 34.565 51.860 18.466 1.00 38.45 368 ILE A C 1
ATOM 5108 O O . ILE A 1 371 ? 34.024 52.248 17.421 1.00 33.27 368 ILE A O 1
ATOM 5124 N N . THR A 1 372 ? 33.856 51.554 19.545 1.00 32.25 369 THR A N 1
ATOM 5125 C CA . THR A 1 372 ? 32.403 51.698 19.527 1.00 36.19 369 THR A CA 1
ATOM 5126 C C . THR A 1 372 ? 31.994 53.163 19.485 1.00 39.42 369 THR A C 1
ATOM 5127 O O . THR A 1 372 ? 30.996 53.505 18.837 1.00 42.52 369 THR A O 1
ATOM 5138 N N . ALA A 1 373 ? 32.774 54.034 20.118 1.00 33.54 370 ALA A N 1
ATOM 5139 C CA . ALA A 1 373 ? 32.508 55.462 20.045 1.00 38.60 370 ALA A CA 1
ATOM 5140 C C . ALA A 1 373 ? 32.607 55.94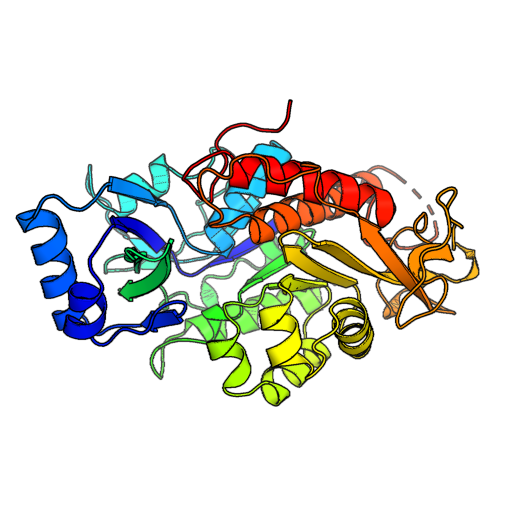7 18.611 1.00 50.17 370 ALA A C 1
ATOM 5141 O O . ALA A 1 373 ? 31.864 56.843 18.187 1.00 43.82 370 ALA A O 1
ATOM 5148 N N . ASN A 1 374 ? 33.547 55.385 17.855 1.00 42.39 371 ASN A N 1
ATOM 5149 C CA . ASN A 1 374 ? 33.680 55.758 16.458 1.00 44.67 371 ASN A CA 1
ATOM 5150 C C . ASN A 1 374 ? 32.468 55.312 15.657 1.00 48.81 371 ASN A C 1
ATOM 5151 O O . ASN A 1 374 ? 32.024 56.017 14.749 1.00 50.64 371 ASN A O 1
ATOM 5162 N N . SER A 1 375 ? 31.925 54.139 15.974 1.00 50.12 372 SER A N 1
ATOM 5163 C CA . SER A 1 375 ? 30.737 53.668 15.275 1.00 58.99 372 SER A CA 1
ATOM 5164 C C . SER A 1 375 ? 29.545 54.581 15.534 1.00 62.12 372 SER A C 1
ATOM 5165 O O . SER A 1 375 ? 28.799 54.915 14.606 1.00 66.25 372 SER A O 1
ATOM 5173 N N . TYR A 1 376 ? 29.353 55.004 16.786 1.00 60.19 373 TYR A N 1
ATOM 5174 C CA . TYR A 1 376 ? 28.230 55.885 17.100 1.00 71.99 373 TYR A CA 1
ATOM 5175 C C . TYR A 1 376 ? 28.377 57.235 16.405 1.00 70.72 373 TYR A C 1
ATOM 5176 O O . TYR A 1 376 ? 27.395 57.799 15.909 1.00 76.51 373 TYR A O 1
ATOM 5194 N N . HIS A 1 377 ? 29.596 57.774 16.369 1.00 63.36 374 HIS A N 1
ATOM 5195 C CA . HIS A 1 377 ? 29.828 59.063 15.731 1.00 70.17 374 HIS A CA 1
ATOM 5196 C C . HIS A 1 377 ? 29.693 58.985 14.216 1.00 70.44 374 HIS A C 1
ATOM 5197 O O . HIS A 1 377 ? 29.490 60.018 13.573 1.00 78.39 374 HIS A O 1
ATOM 5211 N N . ARG A 1 378 ? 29.799 57.789 13.635 1.00 66.49 375 ARG A N 1
ATOM 5212 C CA . ARG A 1 378 ? 29.628 57.627 12.196 1.00 68.58 375 ARG A CA 1
ATOM 5213 C C . ARG A 1 378 ? 28.152 57.615 11.821 1.00 75.97 375 ARG A C 1
ATOM 5214 O O . ARG A 1 378 ? 27.738 58.292 10.874 1.00 79.38 375 ARG A O 1
ATOM 5235 N N . SER A 1 379 ? 27.348 56.838 12.551 1.00 75.49 376 SER A N 1
ATOM 5236 C CA . SER A 1 379 ? 25.911 56.810 12.306 1.00 78.37 376 SER A CA 1
ATOM 5237 C C . SER A 1 379 ? 25.281 58.181 12.515 1.00 83.02 376 SER A C 1
ATOM 5238 O O . SER A 1 379 ? 24.290 58.515 11.855 1.00 86.67 376 SER A O 1
ATOM 5246 N N . ASN A 1 380 ? 25.836 58.982 13.418 1.00 86.18 377 ASN A N 1
ATOM 5247 C CA . ASN A 1 380 ? 25.315 60.312 13.742 1.00 89.17 377 ASN A CA 1
ATOM 5248 C C . ASN A 1 380 ? 26.055 61.400 12.968 1.00 86.31 377 ASN A C 1
ATOM 5249 O O . ASN A 1 380 ? 26.546 62.378 13.534 1.00 85.07 377 ASN A O 1
ATOM 5260 N N . VAL A 1 381 ? 26.138 61.235 11.649 1.00 91.56 378 VAL A N 1
ATOM 5261 C CA . VAL A 1 381 ? 26.792 62.210 10.780 1.00 98.06 378 VAL A CA 1
ATOM 5262 C C . VAL A 1 381 ? 25.741 63.097 10.108 1.00 100.99 378 VAL A C 1
ATOM 5263 O O . VAL A 1 381 ? 25.589 64.271 10.445 1.00 93.60 378 VAL A O 1
ATOM 5276 N N . LYS A 1 388 ? 33.799 60.478 4.011 1.00 79.41 385 LYS A N 1
ATOM 5277 C CA . LYS A 1 388 ? 35.227 60.796 4.075 1.00 85.66 385 LYS A CA 1
ATOM 5278 C C . LYS A 1 388 ? 36.022 59.502 4.300 1.00 86.75 385 LYS A C 1
ATOM 5279 O O . LYS A 1 388 ? 35.680 58.462 3.731 1.00 83.56 385 LYS A O 1
ATOM 5297 N N . PHE A 1 389 ? 37.079 59.573 5.112 1.00 79.63 386 PHE A N 1
ATOM 5298 C CA . PHE A 1 389 ? 37.868 58.379 5.404 1.00 65.62 386 PHE A CA 1
ATOM 5299 C C . PHE A 1 389 ? 37.115 57.464 6.366 1.00 56.38 386 PHE A C 1
ATOM 5300 O O . PHE A 1 389 ? 36.442 57.925 7.291 1.00 57.11 386 PHE A O 1
ATOM 5317 N N . THR A 1 390 ? 37.226 56.156 6.139 1.00 53.39 387 THR A N 1
ATOM 5318 C CA . THR A 1 390 ? 36.598 55.160 7.007 1.00 55.57 387 THR A CA 1
ATOM 5319 C C . THR A 1 390 ? 37.587 54.809 8.114 1.00 49.48 387 THR A C 1
ATOM 5320 O O . THR A 1 390 ? 38.561 54.085 7.891 1.00 41.11 387 THR A O 1
ATOM 5331 N N . TRP A 1 391 ? 37.332 55.319 9.307 1.00 43.03 388 TRP A N 1
ATOM 5332 C CA . TRP A 1 391 ? 38.217 55.081 10.435 1.00 43.25 388 TRP A CA 1
ATOM 5333 C C . TRP A 1 391 ? 37.813 53.828 11.206 1.00 42.32 388 TRP A C 1
ATOM 5334 O O . TRP A 1 391 ? 36.679 53.356 11.140 1.00 38.17 388 TRP A O 1
ATOM 5355 N N . LEU A 1 392 ? 38.778 53.285 11.942 1.00 39.70 389 LEU A N 1
ATOM 5356 C CA . LEU A 1 392 ? 38.552 52.187 12.871 1.00 36.34 389 LEU A CA 1
ATOM 5357 C C . LEU A 1 392 ? 38.455 52.665 14.315 1.00 34.18 389 LEU A C 1
ATOM 5358 O O . LEU A 1 392 ? 37.599 52.198 15.067 1.00 35.24 389 LEU A O 1
ATOM 5374 N N . THR A 1 393 ? 39.291 53.608 14.711 1.00 33.69 390 THR A N 1
ATOM 5375 C CA . THR A 1 393 ? 39.233 54.178 16.049 1.00 38.61 390 THR A CA 1
ATOM 5376 C C . THR A 1 393 ? 38.743 55.622 15.992 1.00 40.77 390 THR A C 1
ATOM 5377 O O . THR A 1 393 ? 38.907 56.316 14.986 1.00 36.97 390 THR A O 1
ATOM 5388 N N . TYR A 1 394 ? 38.126 56.070 17.081 1.00 35.65 391 TYR A N 1
ATOM 5389 C CA . TYR A 1 394 ? 37.690 57.463 17.186 1.00 37.81 391 TYR A CA 1
ATOM 5390 C C . TYR A 1 394 ? 38.871 58.375 17.486 1.00 42.65 391 TYR A C 1
ATOM 5391 O O . TYR A 1 394 ? 38.965 59.479 16.945 1.00 36.80 391 TYR A O 1
ATOM 5409 N N . SER A 1 395 ? 39.803 57.915 18.306 1.00 35.26 392 SER A N 1
ATOM 5410 C CA . SER A 1 395 ? 40.939 58.704 18.751 1.00 37.44 392 SER A CA 1
ATOM 5411 C C . SER A 1 395 ? 42.211 58.197 18.090 1.00 32.72 392 SER A C 1
ATOM 5412 O O . SER A 1 395 ? 42.216 57.166 17.419 1.00 33.96 392 SER A O 1
ATOM 5420 N N . SER A 1 396 ? 43.286 58.955 18.284 1.00 33.94 393 SER A N 1
ATOM 5421 C CA . SER A 1 396 ? 44.597 58.557 17.801 1.00 40.15 393 SER A CA 1
ATOM 5422 C C . SER A 1 396 ? 45.128 57.361 18.587 1.00 39.51 393 SER A C 1
ATOM 5423 O O . SER A 1 396 ? 44.676 57.059 19.695 1.00 33.33 393 SER A O 1
ATOM 5431 N N . LEU A 1 397 ? 46.121 56.688 18.001 1.00 34.69 394 LEU A N 1
ATOM 5432 C CA . LEU A 1 397 ? 46.803 55.622 18.721 1.00 34.88 394 LEU A CA 1
ATOM 5433 C C . LEU A 1 397 ? 47.311 56.109 20.072 1.00 34.56 394 LEU A C 1
ATOM 5434 O O . LEU A 1 397 ? 47.157 55.419 21.084 1.00 34.46 394 LEU A O 1
ATOM 5450 N N . ALA A 1 398 ? 47.916 57.300 20.109 1.00 31.47 395 ALA A N 1
ATOM 5451 C CA . ALA A 1 398 ? 48.486 57.792 21.357 1.00 37.32 395 ALA A CA 1
ATOM 5452 C C . ALA A 1 398 ? 47.408 58.026 22.407 1.00 34.60 395 ALA A C 1
ATOM 5453 O O . ALA A 1 398 ? 47.612 57.737 23.591 1.00 34.28 395 ALA A O 1
ATOM 5460 N N . GLN A 1 399 ? 46.250 58.539 21.992 1.00 35.01 396 GLN A N 1
ATOM 5461 C CA . GLN A 1 399 ? 45.173 58.785 22.946 1.00 37.09 396 GLN A CA 1
ATOM 5462 C C . GLN A 1 399 ? 44.565 57.479 23.444 1.00 33.53 396 GLN A C 1
ATOM 5463 O O . GLN A 1 399 ? 44.233 57.353 24.628 1.00 32.22 396 GLN A O 1
ATOM 5477 N N . VAL A 1 400 ? 44.372 56.514 22.546 1.00 33.39 397 VAL A N 1
ATOM 5478 C CA . VAL A 1 400 ? 43.862 55.208 22.951 1.00 30.67 397 VAL A CA 1
ATOM 5479 C C . VAL A 1 400 ? 44.835 54.551 23.920 1.00 29.26 397 VAL A C 1
ATOM 5480 O O . VAL A 1 400 ? 44.426 53.950 24.921 1.00 30.16 397 VAL A O 1
ATOM 5493 N N . CYS A 1 401 ? 46.138 54.693 23.663 1.00 30.89 398 CYS A N 1
ATOM 5494 C CA . CYS A 1 401 ? 47.139 54.105 24.548 1.00 32.27 398 CYS A CA 1
ATOM 5495 C C . CYS A 1 401 ? 47.088 54.729 25.932 1.00 31.14 398 CYS A C 1
ATOM 5496 O O . CYS A 1 401 ? 47.204 54.023 26.939 1.00 30.58 398 CYS A O 1
ATOM 5504 N N . LYS A 1 402 ? 46.919 56.051 26.000 1.00 33.98 399 LYS A N 1
ATOM 5505 C CA . LYS A 1 402 ? 46.788 56.726 27.287 1.00 34.00 399 LYS A CA 1
ATOM 5506 C C . LYS A 1 402 ? 45.577 56.213 28.065 1.00 34.34 399 LYS A C 1
ATOM 5507 O O . LYS A 1 402 ? 45.666 55.945 29.272 1.00 33.12 399 LYS A O 1
ATOM 5526 N N . TYR A 1 403 ? 44.437 56.065 27.388 1.00 29.61 400 TYR A N 1
ATOM 5527 C CA . TYR A 1 403 ? 43.228 55.562 28.039 1.00 34.12 400 TYR A CA 1
ATOM 5528 C C . TYR A 1 403 ? 43.411 54.121 28.494 1.00 32.73 400 TYR A C 1
ATOM 5529 O O . TYR A 1 403 ? 43.084 53.782 29.632 1.00 28.70 400 TYR A O 1
ATOM 5547 N N . ALA A 1 404 ? 43.940 53.261 27.618 1.00 30.14 401 ALA A N 1
ATOM 5548 C CA . ALA A 1 404 ? 44.158 51.859 27.980 1.00 27.49 401 ALA A CA 1
ATOM 5549 C C . ALA A 1 404 ? 45.068 51.734 29.203 1.00 28.52 401 ALA A C 1
ATOM 5550 O O . ALA A 1 404 ? 44.841 50.895 30.076 1.00 28.23 401 ALA A O 1
ATOM 5557 N N . ASN A 1 405 ? 46.087 52.583 29.285 1.00 29.14 402 ASN A N 1
ATOM 5558 C CA . ASN A 1 405 ? 47.009 52.549 30.408 1.00 32.58 402 ASN A CA 1
ATOM 5559 C C . ASN A 1 405 ? 46.312 52.899 31.718 1.00 28.62 402 ASN A C 1
ATOM 5560 O O . ASN A 1 405 ? 46.576 52.272 32.753 1.00 29.19 402 ASN A O 1
ATOM 5571 N N . ARG A 1 406 ? 45.416 53.890 31.691 1.00 31.48 403 ARG A N 1
ATOM 5572 C CA . ARG A 1 406 ? 44.656 54.235 32.892 1.00 30.32 403 ARG A CA 1
ATOM 5573 C C . ARG A 1 406 ? 43.744 53.091 33.316 1.00 30.64 403 ARG A C 1
ATOM 5574 O O . ARG A 1 406 ? 43.605 52.800 34.507 1.00 29.16 403 ARG A O 1
ATOM 5595 N N . VAL A 1 407 ? 43.102 52.426 32.359 1.00 24.87 404 VAL A N 1
ATOM 5596 C CA . VAL A 1 407 ? 42.232 51.312 32.717 1.00 25.40 404 VAL A CA 1
ATOM 5597 C C . VAL A 1 407 ? 43.051 50.177 33.321 1.00 28.63 404 VAL A C 1
ATOM 5598 O O . VAL A 1 407 ? 42.666 49.598 34.339 1.00 30.95 404 VAL A O 1
ATOM 5611 N N . SER A 1 408 ? 44.196 49.846 32.705 1.00 26.09 405 SER A N 1
AT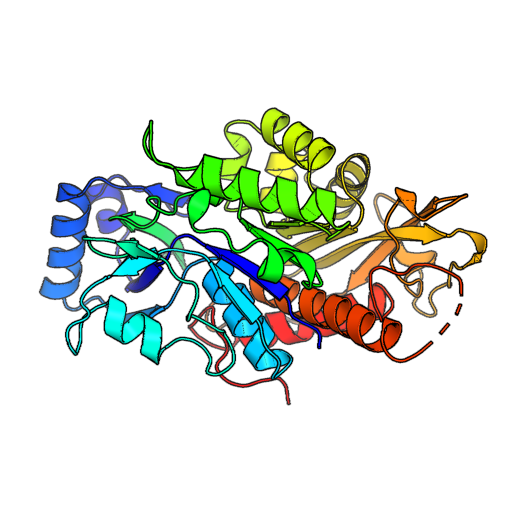OM 5612 C CA . SER A 1 408 ? 45.041 48.782 33.236 1.00 24.57 405 SER A CA 1
ATOM 5613 C C . SER A 1 408 ? 45.392 49.053 34.694 1.00 25.80 405 SER A C 1
ATOM 5614 O O . SER A 1 408 ? 45.327 48.161 35.539 1.00 29.35 405 SER A O 1
ATOM 5622 N N . TYR A 1 409 ? 45.811 50.286 34.977 1.00 26.47 406 TYR A N 1
ATOM 5623 C CA . TYR A 1 409 ? 46.129 50.709 36.339 1.00 28.27 406 TYR A CA 1
ATOM 5624 C C . TYR A 1 409 ? 44.984 50.441 37.304 1.00 31.62 406 TYR A C 1
ATOM 5625 O O . TYR A 1 409 ? 45.186 49.919 38.407 1.00 29.01 406 TYR A O 1
ATOM 5643 N N . GLN A 1 410 ? 43.771 50.824 36.919 1.00 29.56 407 GLN A N 1
ATOM 5644 C CA . GLN A 1 410 ? 42.601 50.565 37.748 1.00 30.66 407 GLN A CA 1
ATOM 5645 C C . GLN A 1 410 ? 42.443 49.078 38.045 1.00 30.38 407 GLN A C 1
ATOM 5646 O O . GLN A 1 410 ? 42.154 48.695 39.181 1.00 29.60 407 GLN A O 1
ATOM 5660 N N . VAL A 1 411 ? 42.681 48.218 37.054 1.00 27.44 408 VAL A N 1
ATOM 5661 C CA . VAL A 1 411 ? 42.551 46.780 37.281 1.00 25.44 408 VAL A CA 1
ATOM 5662 C C . VAL A 1 411 ? 43.661 46.285 38.207 1.00 28.14 408 VAL A C 1
ATOM 5663 O O . VAL A 1 411 ? 43.445 45.360 38.997 1.00 29.40 408 VAL A O 1
ATOM 5676 N N . LEU A 1 412 ? 44.856 46.881 38.114 1.00 29.61 409 LEU A N 1
ATOM 5677 C CA . LEU A 1 412 ? 45.969 46.475 38.962 1.00 30.37 409 LEU A CA 1
ATOM 5678 C C . LEU A 1 412 ? 45.709 46.809 40.422 1.00 31.25 409 LEU A C 1
ATOM 5679 O O . LEU A 1 412 ? 46.282 46.176 41.320 1.00 31.36 409 LEU A O 1
ATOM 5695 N N . ASN A 1 413 ? 44.875 47.813 40.672 1.00 30.70 410 ASN A N 1
ATOM 5696 C CA . ASN A 1 413 ? 44.641 48.306 42.028 1.00 30.01 410 ASN A CA 1
ATOM 5697 C C . ASN A 1 413 ? 43.484 47.616 42.733 1.00 36.57 410 ASN A C 1
ATOM 5698 O O . ASN A 1 413 ? 43.030 48.088 43.778 1.00 35.12 410 ASN A O 1
ATOM 5709 N N . GLN A 1 414 ? 43.038 46.479 42.233 1.00 30.10 411 GLN A N 1
ATOM 5710 C CA . GLN A 1 414 ? 41.997 45.707 42.888 1.00 34.91 411 GLN A CA 1
ATOM 5711 C C . GLN A 1 414 ? 42.256 44.233 42.637 1.00 38.32 411 GLN A C 1
ATOM 5712 O O . GLN A 1 414 ? 43.064 43.861 41.787 1.00 33.75 411 GLN A O 1
ATOM 5726 N N . HIS A 1 415 ? 41.546 43.386 43.382 1.00 32.50 412 HIS A N 1
ATOM 5727 C CA . HIS A 1 415 ? 41.817 41.956 43.278 1.00 39.63 412 HIS A CA 1
ATOM 5728 C C . HIS A 1 415 ? 41.227 41.349 42.008 1.00 36.08 412 HIS A C 1
ATOM 5729 O O . HIS A 1 415 ? 41.869 40.519 41.352 1.00 36.58 412 HIS A O 1
ATOM 5743 N N . SER A 1 416 ? 40.026 41.744 41.643 1.00 33.36 413 SER A N 1
ATOM 5744 C CA . SER A 1 416 ? 39.310 41.110 40.547 1.00 37.00 413 SER A CA 1
ATOM 5745 C C . SER A 1 416 ? 39.846 41.567 39.188 1.00 28.05 413 SER A C 1
ATOM 5746 O O . SER A 1 416 ? 40.327 42.697 39.045 1.00 28.80 413 SER A O 1
ATOM 5754 N N . PRO A 1 417 ? 39.748 40.721 38.160 1.00 28.95 414 PRO A N 1
ATOM 5755 C CA . PRO A 1 417 ? 39.955 41.214 36.791 1.00 27.19 414 PRO A CA 1
ATOM 5756 C C . PRO A 1 417 ? 38.781 42.021 36.261 1.00 27.93 414 PRO A C 1
ATOM 5757 O O . PRO A 1 417 ? 38.873 42.545 35.152 1.00 29.71 414 PRO A O 1
ATOM 5768 N N . ARG A 1 418 ? 37.693 42.132 37.027 1.00 28.45 415 ARG A N 1
ATOM 5769 C CA . ARG A 1 418 ? 36.495 42.852 36.614 1.00 28.16 415 ARG A CA 1
ATOM 5770 C C . ARG A 1 418 ? 36.349 44.120 37.453 1.00 27.63 415 ARG A C 1
ATOM 5771 O O . ARG A 1 418 ? 36.239 44.053 38.694 1.00 28.84 415 ARG A O 1
ATOM 5792 N N . LEU A 1 419 ? 36.352 45.266 36.783 1.00 30.02 416 LEU A N 1
ATOM 5793 C CA . LEU A 1 419 ? 36.031 46.523 37.440 1.00 29.95 416 LEU A CA 1
ATOM 5794 C C . LEU A 1 419 ? 34.554 46.556 37.828 1.00 34.58 416 LEU A C 1
ATOM 5795 O O . LEU A 1 419 ? 33.705 45.983 37.155 1.00 31.99 416 LEU A O 1
ATOM 5811 N N . THR A 1 420 ? 34.244 47.224 38.943 1.00 31.66 417 THR A N 1
ATOM 5812 C CA . THR A 1 420 ? 32.848 47.479 39.264 1.00 36.85 417 THR A CA 1
ATOM 5813 C C . THR A 1 420 ? 32.516 48.962 39.327 1.00 37.56 417 THR A C 1
ATOM 5814 O O . THR A 1 420 ? 31.366 49.312 39.618 1.00 41.03 417 THR A O 1
ATOM 5825 N N . ARG A 1 421 ? 33.477 49.840 39.056 1.00 33.26 418 ARG A N 1
ATOM 5826 C CA . ARG A 1 421 ? 33.178 51.246 38.826 1.00 38.45 418 ARG A CA 1
ATOM 5827 C C . ARG A 1 421 ? 34.108 51.777 37.749 1.00 36.08 418 ARG A C 1
ATOM 5828 O O . ARG A 1 421 ? 35.225 51.286 37.570 1.00 40.02 418 ARG A O 1
ATOM 5849 N N . GLY A 1 422 ? 33.643 52.788 37.034 1.00 38.06 419 GLY A N 1
ATOM 5850 C CA . GLY A 1 422 ? 34.405 53.362 35.951 1.00 41.85 419 GLY A CA 1
ATOM 5851 C C . GLY A 1 422 ? 35.541 54.224 36.460 1.00 47.63 419 GLY A C 1
ATOM 5852 O O . GLY A 1 422 ? 35.802 54.327 37.660 1.00 56.26 419 GLY A O 1
ATOM 5856 N N . LEU A 1 423 ? 36.222 54.863 35.518 1.00 54.66 420 LEU A N 1
ATOM 5857 C CA . LEU A 1 423 ? 37.354 55.702 35.867 1.00 61.84 420 LEU A CA 1
ATOM 5858 C C . LEU A 1 423 ? 36.868 57.006 36.501 1.00 66.26 420 LEU A C 1
ATOM 5859 O O . LEU A 1 423 ? 35.763 57.473 36.210 1.00 67.55 420 LEU A O 1
ATOM 5875 N N . PRO A 1 424 ? 37.678 57.616 37.381 1.00 72.18 421 PRO A N 1
ATOM 5876 C CA . PRO A 1 424 ? 37.363 58.960 37.887 1.00 74.72 421 PRO A CA 1
ATOM 5877 C C . PRO A 1 424 ? 37.521 60.041 36.823 1.00 74.15 421 PRO A C 1
ATOM 5878 O O . PRO A 1 424 ? 38.582 60.073 36.199 1.00 76.53 421 PRO A O 1
#

Foldseek 3Di:
DEEAEEEWLWEKEFEFEDEPVLQVVLPHDFQEADEHDPVSVVVSVVVCVVVVGGDDIATDTLRQQLQQLLCQAQVAAYEYEWAAAPDDDPPDSRNRHVVRGHPRYDDPLHHHDPKHGKYWYWYQYPVRTTYTYIHGICRLQRALVSQDLVNLLRYQEYEYEPCQVDDPPPHHSVVNVVSSLVSCVVNVRAYEYEYDGLVVCLVDLPVVLVVLQVGHAEYFYEQSNLCSNQVDNDQVVSQVSSVVRHAKYWYAYPQAAIKIKGKDAPVQFAADPDDQDCDPDGSQQGRQFGFHDTPVLYPHIDMHMDGDGAPDDDDPDFPHQPQLRSQLVSLQSSQQSVLVVVVVVDPGDTRGNGGNHVSSVRSRQRSRVCRRDHDSHDPHYDD